Protein AF-0000000078950376 (afdb_homodimer)

Radius of gyration: 22.63 Å; Cα contacts (8 Å, |Δi|>4): 935; chains: 2; bounding box: 52×74×56 Å

Structure (mmCIF, N/CA/C/O backbone):
data_AF-0000000078950376-model_v1
#
loop_
_entity.id
_entity.type
_entity.pdbx_description
1 polymer 'PF-32-type protein'
#
loop_
_atom_site.group_PDB
_atom_site.id
_atom_site.type_symbol
_atom_site.label_atom_id
_atom_site.label_alt_id
_atom_site.label_comp_id
_atom_site.label_asym_id
_atom_site.label_entity_id
_atom_site.label_seq_id
_atom_site.pdbx_PDB_ins_code
_atom_site.Cartn_x
_atom_site.Cartn_y
_atom_site.Cartn_z
_atom_site.occupancy
_atom_site.B_iso_or_equiv
_atom_site.auth_seq_id
_atom_site.auth_comp_id
_atom_site.auth_asym_id
_atom_site.auth_atom_id
_atom_site.pdbx_PDB_model_num
ATOM 1 N N . MET A 1 1 ? -1.631 41.938 7.555 1 36.81 1 MET A N 1
ATOM 2 C CA . MET A 1 1 ? -1.511 40.844 8.516 1 36.81 1 MET A CA 1
ATOM 3 C C . MET A 1 1 ? -0.395 39.875 8.109 1 36.81 1 MET A C 1
ATOM 5 O O . MET A 1 1 ? -0.355 39.406 6.977 1 36.81 1 MET A O 1
ATOM 9 N N . ASP A 1 2 ? 0.802 39.906 8.555 1 44.75 2 ASP A N 1
ATOM 10 C CA . ASP A 1 2 ? 2.043 39.219 8.18 1 44.75 2 ASP A CA 1
ATOM 11 C C . ASP A 1 2 ? 1.799 37.75 7.887 1 44.75 2 ASP A C 1
ATOM 13 O O . ASP A 1 2 ? 1.4 37 8.773 1 44.75 2 ASP A O 1
ATOM 17 N N . LYS A 1 3 ? 1.18 37.438 6.75 1 54.16 3 LYS A N 1
ATOM 18 C CA . LYS A 1 3 ? 0.601 36.156 6.363 1 54.16 3 LYS A CA 1
ATOM 19 C C . LYS A 1 3 ? 1.58 35.031 6.621 1 54.16 3 LYS A C 1
ATOM 21 O O . LYS A 1 3 ? 2.629 34.938 5.977 1 54.16 3 LYS A O 1
ATOM 26 N N . ARG A 1 4 ? 1.652 34.469 7.926 1 65.19 4 ARG A N 1
ATOM 27 C CA . ARG A 1 4 ? 2.584 33.406 8.367 1 65.19 4 ARG A CA 1
ATOM 28 C C . ARG A 1 4 ? 2.52 32.188 7.449 1 65.19 4 ARG A C 1
ATOM 30 O O . ARG A 1 4 ? 1.436 31.797 7.023 1 65.19 4 ARG A O 1
ATOM 37 N N . LYS A 1 5 ? 3.617 31.922 6.902 1 89.62 5 LYS A N 1
ATOM 38 C CA . LYS A 1 5 ? 3.754 30.734 6.07 1 89.62 5 LYS A CA 1
ATOM 39 C C . LYS A 1 5 ? 3.854 29.469 6.926 1 89.62 5 LYS A C 1
ATOM 41 O O . LYS A 1 5 ? 4.668 29.406 7.848 1 89.62 5 LYS A O 1
ATOM 46 N N . PRO A 1 6 ? 2.932 28.562 6.773 1 97 6 PRO A N 1
ATOM 47 C CA . PRO A 1 6 ? 3.01 27.344 7.562 1 97 6 PRO A CA 1
ATOM 48 C C . PRO A 1 6 ? 4.266 26.531 7.262 1 97 6 PRO A C 1
ATOM 50 O O . PRO A 1 6 ? 4.891 26.703 6.215 1 97 6 PRO A O 1
ATOM 53 N N . LYS A 1 7 ? 4.707 25.797 8.203 1 98.12 7 LYS A N 1
ATOM 54 C CA . LYS A 1 7 ? 5.648 24.719 7.918 1 98.12 7 LYS A CA 1
ATOM 55 C C . LYS A 1 7 ? 4.93 23.484 7.383 1 98.12 7 LYS A C 1
ATOM 57 O O . LYS A 1 7 ? 4.109 22.875 8.078 1 98.12 7 LYS A O 1
ATOM 62 N N . ILE A 1 8 ? 5.207 23.156 6.148 1 98.69 8 ILE A N 1
ATOM 63 C CA . ILE A 1 8 ? 4.566 22 5.516 1 98.69 8 ILE A CA 1
ATOM 64 C C . ILE A 1 8 ? 5.488 20.781 5.602 1 98.69 8 ILE A C 1
ATOM 66 O O . ILE A 1 8 ? 6.621 20.828 5.113 1 98.69 8 ILE A O 1
ATOM 70 N N . ILE A 1 9 ? 4.988 19.703 6.223 1 98.88 9 ILE A N 1
ATOM 71 C CA . ILE A 1 9 ? 5.762 18.5 6.477 1 98.88 9 ILE A CA 1
ATOM 72 C C . ILE A 1 9 ? 5.105 17.312 5.781 1 98.88 9 ILE A C 1
ATOM 74 O O . ILE A 1 9 ? 3.918 17.047 5.98 1 98.88 9 ILE A O 1
ATOM 78 N N . THR A 1 10 ? 5.875 16.625 4.969 1 98.88 10 THR A N 1
ATOM 79 C CA . THR A 1 10 ? 5.395 15.391 4.352 1 98.88 10 THR A CA 1
ATOM 80 C C . THR A 1 10 ? 6.035 14.172 5.004 1 98.88 10 THR A C 1
ATOM 82 O O . THR A 1 10 ? 7.254 14.133 5.199 1 98.88 10 THR A O 1
ATOM 85 N N . ILE A 1 11 ? 5.203 13.242 5.438 1 98.75 11 ILE A N 1
ATOM 86 C CA . ILE A 1 11 ? 5.672 11.922 5.863 1 98.75 11 ILE A CA 1
ATOM 87 C C . ILE A 1 11 ? 5.555 10.938 4.707 1 98.75 11 ILE A C 1
ATOM 89 O O . ILE A 1 11 ? 4.449 10.625 4.254 1 98.75 11 ILE A O 1
ATOM 93 N N . ALA A 1 12 ? 6.68 10.43 4.242 1 98.06 12 ALA A N 1
ATOM 94 C CA . ALA A 1 12 ? 6.645 9.57 3.061 1 98.06 12 ALA A CA 1
ATOM 95 C C . ALA A 1 12 ? 7.609 8.398 3.209 1 98.06 12 ALA A C 1
ATOM 97 O O . ALA A 1 12 ? 8.648 8.523 3.861 1 98.06 12 ALA A O 1
ATOM 98 N N . SER A 1 13 ? 7.23 7.324 2.695 1 95.25 13 SER A N 1
ATOM 99 C CA . SER A 1 13 ? 8.039 6.117 2.553 1 95.25 13 SER A CA 1
ATOM 100 C C . SER A 1 13 ? 7.547 5.25 1.399 1 95.25 13 SER A C 1
ATOM 102 O O . SER A 1 13 ? 6.355 5.25 1.084 1 95.25 13 SER A O 1
ATOM 104 N N . ILE A 1 14 ? 8.461 4.555 0.811 1 94 14 ILE A N 1
ATOM 105 C CA . ILE A 1 14 ? 8.078 3.676 -0.289 1 94 14 ILE A CA 1
ATOM 106 C C . ILE A 1 14 ? 7.664 2.311 0.261 1 94 14 ILE A C 1
ATOM 108 O O . ILE A 1 14 ? 6.98 1.543 -0.416 1 94 14 ILE A O 1
ATOM 112 N N . LYS A 1 15 ? 8 2.09 1.406 1 92 15 LYS A N 1
ATOM 113 C CA . LYS A 1 15 ? 7.59 0.853 2.064 1 92 15 LYS A CA 1
ATOM 114 C C . LYS A 1 15 ? 6.359 1.079 2.938 1 92 15 LYS A C 1
ATOM 116 O O . LYS A 1 15 ? 6.258 2.098 3.625 1 92 15 LYS A O 1
ATOM 121 N N . GLY A 1 16 ? 5.434 0.095 2.875 1 90.56 16 GLY A N 1
ATOM 122 C CA . GLY A 1 16 ? 4.258 0.124 3.73 1 90.56 16 GLY A CA 1
ATOM 123 C C . GLY A 1 16 ? 4.523 -0.42 5.121 1 90.56 16 GLY A C 1
ATOM 124 O O . GLY A 1 16 ? 5.516 -1.118 5.344 1 90.56 16 GLY A O 1
ATOM 125 N N . GLY A 1 17 ? 3.744 -0.026 6.059 1 88.81 17 GLY A N 1
ATOM 126 C CA . GLY A 1 17 ? 3.785 -0.604 7.395 1 88.81 17 GLY A CA 1
ATOM 127 C C . GLY A 1 17 ? 4.922 -0.069 8.242 1 88.81 17 GLY A C 1
ATOM 128 O O . GLY A 1 17 ? 5.25 -0.64 9.281 1 88.81 17 GLY A O 1
ATOM 129 N N . VAL A 1 18 ? 5.496 1.056 7.832 1 92.06 18 VAL A N 1
ATOM 130 C CA . VAL A 1 18 ? 6.684 1.542 8.531 1 92.06 18 VAL A CA 1
ATOM 131 C C . VAL A 1 18 ? 6.289 2.629 9.523 1 92.06 18 VAL A C 1
ATOM 133 O O . VAL A 1 18 ? 7.148 3.205 10.195 1 92.06 18 VAL A O 1
ATOM 136 N N . GLY A 1 19 ? 5.008 3.041 9.555 1 94.19 19 GLY A N 1
ATOM 137 C CA . GLY A 1 19 ? 4.539 3.975 10.57 1 94.19 19 GLY A CA 1
ATOM 138 C C . GLY A 1 19 ? 4.301 5.371 10.023 1 94.19 19 GLY A C 1
ATOM 139 O O . GLY A 1 19 ? 4.355 6.352 10.773 1 94.19 19 GLY A O 1
ATOM 140 N N . LYS A 1 20 ? 4.117 5.488 8.75 1 96.56 20 LYS A N 1
ATOM 141 C CA . LYS A 1 20 ? 3.848 6.793 8.148 1 96.56 20 LYS A CA 1
ATOM 142 C C . LYS A 1 20 ? 2.609 7.434 8.766 1 96.56 20 LYS A C 1
ATOM 144 O O . LYS A 1 20 ? 2.678 8.547 9.297 1 96.56 20 LYS A O 1
ATOM 149 N N . SER A 1 21 ? 1.49 6.703 8.695 1 97 21 SER A N 1
ATOM 150 C CA . SER A 1 21 ? 0.222 7.242 9.172 1 97 21 SER A CA 1
ATOM 151 C C . SER A 1 21 ? 0.252 7.469 10.68 1 97 21 SER A C 1
ATOM 153 O O . SER A 1 21 ? -0.23 8.492 11.172 1 97 21 SER A O 1
ATOM 155 N N . THR A 1 22 ? 0.867 6.504 11.406 1 96.5 22 THR A N 1
ATOM 156 C CA . THR A 1 22 ? 0.984 6.641 12.852 1 96.5 22 THR A CA 1
ATOM 157 C C . THR A 1 22 ? 1.793 7.883 13.211 1 96.5 22 THR A C 1
ATOM 159 O O . THR A 1 22 ? 1.406 8.641 14.102 1 96.5 22 THR A O 1
ATOM 162 N N . THR A 1 23 ? 2.857 8.094 12.492 1 97.81 23 THR A N 1
ATOM 163 C CA . THR A 1 23 ? 3.699 9.258 12.719 1 97.81 23 THR A CA 1
ATOM 164 C C . THR A 1 23 ? 2.92 10.547 12.445 1 97.81 23 THR A C 1
ATOM 166 O O . THR A 1 23 ? 2.961 11.484 13.25 1 97.81 23 THR A O 1
ATOM 169 N N . ALA A 1 24 ? 2.182 10.555 11.375 1 98.69 24 ALA A N 1
ATOM 170 C CA . ALA A 1 24 ? 1.392 11.727 11.008 1 98.69 24 ALA A CA 1
ATOM 171 C C . ALA A 1 24 ? 0.349 12.039 12.078 1 98.69 24 ALA A C 1
ATOM 173 O O . ALA A 1 24 ? 0.167 13.203 12.461 1 98.69 24 ALA A O 1
ATOM 174 N N . LEU A 1 25 ? -0.292 11.008 12.586 1 98.44 25 LEU A N 1
ATOM 175 C CA . LEU A 1 25 ? -1.32 11.164 13.609 1 98.44 25 LEU A CA 1
ATOM 176 C C . LEU A 1 25 ? -0.719 11.695 14.906 1 98.44 25 LEU A C 1
ATOM 178 O O . LEU A 1 25 ? -1.257 12.625 15.516 1 98.44 25 LEU A O 1
ATOM 182 N N . PHE A 1 26 ? 0.387 11.164 15.297 1 98.12 26 PHE A N 1
ATOM 183 C CA . PHE A 1 26 ? 1.012 11.57 16.547 1 98.12 26 PHE A CA 1
ATOM 184 C C . PHE A 1 26 ? 1.555 12.992 16.438 1 98.12 26 PHE A C 1
ATOM 186 O O . PHE A 1 26 ? 1.364 13.805 17.344 1 98.12 26 PHE A O 1
ATOM 193 N N . PHE A 1 27 ? 2.242 13.289 15.336 1 98.69 27 PHE A N 1
ATOM 194 C CA . PHE A 1 27 ? 2.789 14.625 15.156 1 98.69 27 PHE A CA 1
ATOM 195 C C . PHE A 1 27 ? 1.683 15.672 15.188 1 98.69 27 PHE A C 1
ATOM 197 O O . PHE A 1 27 ? 1.8 16.688 15.883 1 98.69 27 PHE A O 1
ATOM 204 N N . SER A 1 28 ? 0.581 15.414 14.477 1 98.75 28 SER A N 1
ATOM 205 C CA . SER A 1 28 ? -0.52 16.375 14.438 1 98.75 28 SER A CA 1
ATOM 206 C C . SER A 1 28 ? -1.175 16.516 15.805 1 98.75 28 SER A C 1
ATOM 208 O O . SER A 1 28 ? -1.525 17.625 16.219 1 98.75 28 SER A O 1
ATOM 210 N N . ASN A 1 29 ? -1.313 15.398 16.484 1 98.19 29 ASN A N 1
ATOM 211 C CA . ASN A 1 29 ? -1.892 15.414 17.828 1 98.19 29 ASN A CA 1
ATOM 212 C C . ASN A 1 29 ? -1.027 16.203 18.797 1 98.19 29 ASN A C 1
ATOM 214 O O . ASN A 1 29 ? -1.537 17.031 19.562 1 98.19 29 ASN A O 1
ATOM 218 N N . ILE A 1 30 ? 0.248 15.984 18.766 1 98.5 30 ILE A N 1
ATOM 219 C CA . ILE A 1 30 ? 1.175 16.641 19.688 1 98.5 30 ILE A CA 1
ATOM 220 C C . ILE A 1 30 ? 1.238 18.125 19.391 1 98.5 30 ILE A C 1
ATOM 222 O O . ILE A 1 30 ? 1.159 18.953 20.297 1 98.5 30 ILE A O 1
ATOM 226 N N . LEU A 1 31 ? 1.325 18.5 18.156 1 98.62 31 LEU A N 1
ATOM 227 C CA . LEU A 1 31 ? 1.369 19.906 17.766 1 98.62 31 LEU A CA 1
ATOM 228 C C . LEU A 1 31 ? 0.096 20.625 18.188 1 98.62 31 LEU A C 1
ATOM 230 O O . LEU A 1 31 ? 0.155 21.734 18.719 1 98.62 31 LEU A O 1
ATOM 234 N N . SER A 1 32 ? -1.035 19.969 17.969 1 98.25 32 SER A N 1
ATOM 235 C CA . SER A 1 32 ? -2.311 20.562 18.344 1 98.25 32 SER A CA 1
ATOM 236 C C . SER A 1 32 ? -2.404 20.75 19.859 1 98.25 32 SER A C 1
ATOM 238 O O . SER A 1 32 ? -2.949 21.734 20.344 1 98.25 32 SER A O 1
ATOM 240 N N . SER A 1 33 ? -1.895 19.766 20.594 1 97.38 33 SER A N 1
ATOM 241 C CA . SER A 1 33 ? -1.909 19.844 22.047 1 97.38 33 SER A CA 1
ATOM 242 C C . SER A 1 33 ? -1.06 21 22.547 1 97.38 33 SER A C 1
ATOM 244 O O . SER A 1 33 ? -1.291 21.531 23.641 1 97.38 33 SER A O 1
ATOM 246 N N . LYS A 1 34 ? -0.12 21.422 21.766 1 97.5 34 LYS A N 1
ATOM 247 C CA . LYS A 1 34 ? 0.724 22.578 22.078 1 97.5 34 LYS A CA 1
ATOM 248 C C . LYS A 1 34 ? 0.107 23.875 21.547 1 97.5 34 LYS A C 1
ATOM 250 O O . LYS A 1 34 ? 0.77 24.906 21.516 1 97.5 34 LYS A O 1
ATOM 255 N N . LYS A 1 35 ? -1.099 23.859 20.953 1 98.12 35 LYS A N 1
ATOM 256 C CA . LYS A 1 35 ? -1.95 24.969 20.547 1 98.12 35 LYS A CA 1
ATOM 257 C C . LYS A 1 35 ? -1.505 25.531 19.203 1 98.12 35 LYS A C 1
ATOM 259 O O . LYS A 1 35 ? -1.843 26.672 18.859 1 98.12 35 LYS A O 1
ATOM 264 N N . TYR A 1 36 ? -0.696 24.75 18.5 1 98.19 36 TYR A N 1
ATOM 265 C CA . TYR A 1 36 ? -0.438 25.125 17.125 1 98.19 36 TYR A CA 1
ATOM 266 C C . TYR A 1 36 ? -1.625 24.766 16.234 1 98.19 36 TYR A C 1
ATOM 268 O O . TYR A 1 36 ? -2.152 23.656 16.297 1 98.19 36 TYR A O 1
ATOM 276 N N . LYS A 1 37 ? -2.076 25.734 15.469 1 98.62 37 LYS A N 1
ATOM 277 C CA . LYS A 1 37 ? -3.07 25.406 14.453 1 98.62 37 LYS A CA 1
ATOM 278 C C . LYS A 1 37 ? -2.484 24.469 13.391 1 98.62 37 LYS A C 1
ATOM 280 O O . LYS A 1 37 ? -1.58 24.859 12.648 1 98.62 37 LYS A O 1
ATOM 285 N N . THR A 1 38 ? -3.043 23.234 13.344 1 98.88 38 THR A N 1
ATOM 286 C CA . THR A 1 38 ? -2.441 22.188 12.531 1 98.88 38 THR A CA 1
ATOM 287 C C . THR A 1 38 ? -3.469 21.578 11.57 1 98.88 38 THR A C 1
ATOM 289 O O . THR A 1 38 ? -4.613 21.344 11.961 1 98.88 38 THR A O 1
ATOM 292 N N . LEU A 1 39 ? -3.066 21.406 10.32 1 98.94 39 LEU A N 1
ATOM 293 C CA . LEU A 1 39 ? -3.852 20.688 9.328 1 98.94 39 LEU A CA 1
ATOM 294 C C . LEU A 1 39 ? -3.201 19.344 8.992 1 98.94 39 LEU A C 1
ATOM 296 O O . LEU A 1 39 ? -2.018 19.297 8.641 1 98.94 39 LEU A O 1
ATOM 300 N N . LEU A 1 40 ? -3.893 18.281 9.234 1 98.94 40 LEU A N 1
ATOM 301 C CA . LEU A 1 40 ? -3.479 16.969 8.766 1 98.94 40 LEU A CA 1
ATOM 302 C C . LEU A 1 40 ? -4.227 16.578 7.492 1 98.94 40 LEU A C 1
ATOM 304 O O . LEU A 1 40 ? -5.457 16.641 7.449 1 98.94 40 LEU A O 1
ATOM 308 N N . ILE A 1 41 ? -3.49 16.234 6.445 1 98.94 41 ILE A N 1
ATOM 309 C CA . ILE A 1 41 ? -4.09 15.812 5.188 1 98.94 41 ILE A CA 1
ATOM 310 C C . ILE A 1 41 ? -3.754 14.344 4.926 1 98.94 41 ILE A C 1
ATOM 312 O O . ILE A 1 41 ? -2.58 13.969 4.879 1 98.94 41 ILE A O 1
ATOM 316 N N . ASP A 1 42 ? -4.773 13.555 4.785 1 98.81 42 ASP A N 1
ATOM 317 C CA . ASP A 1 42 ? -4.621 12.156 4.395 1 98.81 42 ASP A CA 1
ATOM 318 C C . ASP A 1 42 ? -4.562 12.016 2.877 1 98.81 42 ASP A C 1
ATOM 320 O O . ASP A 1 42 ? -5.594 12.086 2.201 1 98.81 42 ASP A O 1
ATOM 324 N N . LEU A 1 43 ? -3.33 11.773 2.35 1 98.69 43 LEU A N 1
ATOM 325 C CA . LEU A 1 43 ? -3.121 11.641 0.911 1 98.69 43 LEU A CA 1
ATOM 326 C C . LEU A 1 43 ? -2.908 10.188 0.523 1 98.69 43 LEU A C 1
ATOM 328 O O . LEU A 1 43 ? -2.365 9.891 -0.545 1 98.69 43 LEU A O 1
ATOM 332 N N . ASP A 1 44 ? -3.266 9.281 1.364 1 97.81 44 ASP A N 1
ATOM 333 C CA . ASP A 1 44 ? -3.172 7.848 1.107 1 97.81 44 ASP A CA 1
ATOM 334 C C . ASP A 1 44 ? -4.535 7.262 0.749 1 97.81 44 ASP A C 1
ATOM 336 O O . ASP A 1 44 ? -5.461 7.285 1.563 1 97.81 44 ASP A O 1
ATOM 340 N N . PRO A 1 45 ? -4.59 6.594 -0.415 1 96.88 45 PRO A N 1
ATOM 341 C CA . PRO A 1 45 ? -5.855 5.965 -0.793 1 96.88 45 PRO A CA 1
ATOM 342 C C . PRO A 1 45 ? -6.316 4.91 0.211 1 96.88 45 PRO A C 1
ATOM 344 O O . PRO A 1 45 ? -7.504 4.59 0.273 1 96.88 45 PRO A O 1
ATOM 347 N N . GLN A 1 46 ? -5.43 4.391 1.028 1 94.81 46 GLN A N 1
ATOM 348 C CA . GLN A 1 46 ? -5.801 3.406 2.041 1 94.81 46 GLN A CA 1
ATOM 349 C C . GLN A 1 46 ? -6.531 4.062 3.207 1 94.81 46 GLN A C 1
ATOM 351 O O . GLN A 1 46 ? -7.164 3.381 4.016 1 94.81 46 GLN A O 1
ATOM 356 N N . ALA A 1 47 ? -6.41 5.34 3.381 1 96.69 47 ALA A N 1
ATOM 357 C CA . ALA A 1 47 ? -7.219 6.172 4.27 1 96.69 47 ALA A CA 1
ATOM 358 C C . ALA A 1 47 ? -7.062 5.738 5.723 1 96.69 47 ALA A C 1
ATOM 360 O O . ALA A 1 47 ? -8.047 5.648 6.461 1 96.69 47 ALA A O 1
ATOM 361 N N . SER A 1 48 ? -5.855 5.43 6.133 1 94.69 48 SER A N 1
ATOM 362 C CA . SER A 1 48 ? -5.637 5.004 7.516 1 94.69 48 SER A CA 1
ATOM 363 C C . SER A 1 48 ? -5.953 6.133 8.492 1 94.69 48 SER A C 1
ATOM 365 O O . SER A 1 48 ? -6.629 5.914 9.5 1 94.69 48 SER A O 1
ATOM 367 N N . GLY A 1 49 ? -5.449 7.324 8.203 1 96.81 49 GLY A N 1
ATOM 368 C CA . GLY A 1 49 ? -5.793 8.469 9.039 1 96.81 49 GLY A CA 1
ATOM 369 C C . GLY A 1 49 ? -7.281 8.766 9.062 1 96.81 49 GLY A C 1
ATOM 370 O O . GLY A 1 49 ? -7.844 9.062 10.117 1 96.81 49 GLY A O 1
ATOM 371 N N . THR A 1 50 ? -7.902 8.688 7.898 1 97.69 50 THR A N 1
ATOM 372 C CA . THR A 1 50 ? -9.344 8.898 7.773 1 97.69 50 THR A CA 1
ATOM 373 C C . THR A 1 50 ? -10.109 7.875 8.602 1 97.69 50 THR A C 1
ATOM 375 O O . THR A 1 50 ? -11.062 8.227 9.305 1 97.69 50 THR A O 1
ATOM 378 N N . SER A 1 51 ? -9.68 6.637 8.531 1 94.31 51 SER A N 1
ATOM 379 C CA . SER A 1 51 ? -10.32 5.586 9.32 1 94.31 51 SER A CA 1
ATOM 380 C C . SER A 1 51 ? -10.203 5.875 10.812 1 94.31 51 SER A C 1
ATOM 382 O O . SER A 1 51 ? -11.125 5.594 11.578 1 94.31 51 SER A O 1
ATOM 384 N N . PHE A 1 52 ? -9.078 6.418 11.234 1 95.94 52 PHE A N 1
ATOM 385 C CA . PHE A 1 52 ? -8.859 6.738 12.641 1 95.94 52 PHE A CA 1
ATOM 386 C C . PHE A 1 52 ? -9.883 7.758 13.125 1 95.94 52 PHE A C 1
ATOM 388 O O . PHE A 1 52 ? -10.398 7.648 14.242 1 95.94 52 PHE A O 1
ATOM 395 N N . TYR A 1 53 ? -10.266 8.703 12.297 1 97.25 53 TYR A N 1
ATOM 396 C CA . TYR A 1 53 ? -11.148 9.789 12.695 1 97.25 53 TYR A CA 1
ATOM 397 C C . TYR A 1 53 ? -12.57 9.539 12.219 1 97.25 53 TYR A C 1
ATOM 399 O O . TYR A 1 53 ? -13.43 10.422 12.305 1 97.25 53 TYR A O 1
ATOM 407 N N . ILE A 1 54 ? -12.875 8.344 11.75 1 95.44 54 ILE A N 1
ATOM 408 C CA . ILE A 1 54 ? -14.109 8.078 11.023 1 95.44 54 ILE A CA 1
ATOM 409 C C . ILE A 1 54 ? -15.312 8.344 11.922 1 95.44 54 ILE A C 1
ATOM 411 O O . ILE A 1 54 ? -16.328 8.883 11.477 1 95.44 54 ILE A O 1
ATOM 415 N N . ASN A 1 55 ? -15.273 7.992 13.211 1 94 55 ASN A N 1
ATOM 416 C CA . ASN A 1 55 ? -16.391 8.195 14.117 1 94 55 ASN A CA 1
ATOM 417 C C . ASN A 1 55 ? -16.672 9.68 14.344 1 94 55 ASN A C 1
ATOM 419 O O . ASN A 1 55 ? -17.828 10.102 14.375 1 94 55 ASN A O 1
ATOM 423 N N . LEU A 1 56 ? -15.609 10.414 14.508 1 95.75 56 LEU A N 1
ATOM 424 C CA . LEU A 1 56 ? -15.75 11.852 14.695 1 95.75 56 LEU A CA 1
ATOM 425 C C . LEU A 1 56 ? -16.328 12.5 13.438 1 95.75 56 LEU A C 1
ATOM 427 O O . LEU A 1 56 ? -17.234 13.344 13.531 1 95.75 56 LEU A O 1
ATOM 431 N N . ILE A 1 57 ? -15.875 12.078 12.289 1 96.44 57 ILE A N 1
ATOM 432 C CA . ILE A 1 57 ? -16.359 12.609 11.016 1 96.44 57 ILE A CA 1
ATOM 433 C C . ILE A 1 57 ? -17.844 12.312 10.859 1 96.44 57 ILE A C 1
ATOM 435 O O . ILE A 1 57 ? -18.625 13.195 10.516 1 96.44 57 ILE A O 1
ATOM 439 N N . LYS A 1 58 ? -18.188 11.133 11.164 1 94.38 58 LYS A N 1
ATOM 440 C CA . LYS A 1 58 ? -19.578 10.727 11.07 1 94.38 58 LYS A CA 1
ATOM 441 C C . LYS A 1 58 ? -20.453 11.516 12.047 1 94.38 58 LYS A C 1
ATOM 443 O O . LYS A 1 58 ? -21.578 11.867 11.727 1 94.38 58 LYS A O 1
ATOM 448 N N . SER A 1 59 ? -19.922 11.75 13.227 1 96.19 59 SER A N 1
ATOM 449 C CA . SER A 1 59 ? -20.672 12.484 14.242 1 96.19 59 SER A CA 1
ATOM 450 C C . SER A 1 59 ? -20.969 13.906 13.789 1 96.19 59 SER A C 1
ATOM 452 O O . SER A 1 59 ? -21.891 14.547 14.305 1 96.19 59 SER A O 1
ATOM 454 N N . GLN A 1 60 ? -20.203 14.375 12.859 1 97.06 60 GLN A N 1
ATOM 455 C CA . GLN A 1 60 ? -20.406 15.711 12.312 1 97.06 60 GLN A CA 1
ATOM 456 C C . GLN A 1 60 ? -21.297 15.664 11.07 1 97.06 60 GLN A C 1
ATOM 458 O O . GLN A 1 60 ? -21.422 16.656 10.359 1 97.06 60 GLN A O 1
ATOM 463 N N . ASN A 1 61 ? -21.844 14.523 10.656 1 96.88 61 ASN A N 1
ATOM 464 C CA . ASN A 1 61 ? -22.719 14.289 9.523 1 96.88 61 ASN A CA 1
ATOM 465 C C . ASN A 1 61 ? -22.031 14.602 8.195 1 96.88 61 ASN A C 1
ATOM 467 O O . ASN A 1 61 ? -22.641 15.172 7.293 1 96.88 61 ASN A O 1
ATOM 471 N N . ILE A 1 62 ? -20.781 14.312 8.203 1 97.19 62 ILE A N 1
ATOM 472 C CA . ILE A 1 62 ? -19.984 14.508 6.988 1 97.19 62 ILE A CA 1
ATOM 473 C C . ILE A 1 62 ? -19.891 13.195 6.219 1 97.19 62 ILE A C 1
ATOM 475 O O . ILE A 1 62 ? -19.531 12.164 6.789 1 97.19 62 ILE A O 1
ATOM 479 N N . ASP A 1 63 ? -20.234 13.219 4.926 1 96.62 63 ASP A N 1
ATOM 480 C CA . ASP A 1 63 ? -20.094 12.07 4.031 1 96.62 63 ASP A CA 1
ATOM 481 C C . ASP A 1 63 ? -18.703 12.055 3.383 1 96.62 63 ASP A C 1
ATOM 483 O O . ASP A 1 63 ? -18.453 12.797 2.434 1 96.62 63 ASP A O 1
ATOM 487 N N . ILE A 1 64 ? -17.891 11.172 3.766 1 95.31 64 ILE A N 1
ATOM 488 C CA . ILE A 1 64 ? -16.5 11.164 3.326 1 95.31 64 ILE A CA 1
ATOM 489 C C . ILE A 1 64 ? -16.438 10.805 1.843 1 95.31 64 ILE A C 1
ATOM 491 O O . ILE A 1 64 ? -15.422 11.07 1.183 1 95.31 64 ILE A O 1
ATOM 495 N N . LYS A 1 65 ? -17.438 10.18 1.313 1 94.88 65 LYS A N 1
ATOM 496 C CA . LYS A 1 65 ? -17.5 9.922 -0.122 1 94.88 65 LYS A CA 1
ATOM 497 C C . LYS A 1 65 ? -17.531 11.219 -0.918 1 94.88 65 LYS A C 1
ATOM 499 O O . LYS A 1 65 ? -17.016 11.289 -2.031 1 94.88 65 LYS A O 1
ATOM 504 N N . LYS A 1 66 ? -18.094 12.227 -0.281 1 97.25 66 LYS A N 1
ATOM 505 C CA . LYS A 1 66 ? -18.281 13.508 -0.957 1 97.25 66 LYS A CA 1
ATOM 506 C C . LYS A 1 66 ? -17.234 14.531 -0.5 1 97.25 66 LYS A C 1
ATOM 508 O O . LYS A 1 66 ? -16.938 15.484 -1.221 1 97.25 66 LYS A O 1
ATOM 513 N N . VAL A 1 67 ? -16.766 14.328 0.719 1 98.38 67 VAL A N 1
ATOM 514 C CA . VAL A 1 67 ? -15.844 15.289 1.313 1 98.38 67 VAL A CA 1
ATOM 515 C C . VAL A 1 67 ? -14.484 14.633 1.536 1 98.38 67 VAL A C 1
ATOM 517 O O . VAL A 1 67 ? -14.234 14.062 2.602 1 98.38 67 VAL A O 1
ATOM 520 N N . ASN A 1 68 ? -13.617 14.703 0.553 1 98.56 68 ASN A N 1
ATOM 521 C CA . ASN A 1 68 ? -12.281 14.117 0.619 1 98.56 68 ASN A CA 1
ATOM 522 C C . ASN A 1 68 ? -11.32 14.797 -0.354 1 98.56 68 ASN A C 1
ATOM 524 O O . ASN A 1 68 ? -11.742 15.57 -1.213 1 98.56 68 ASN A O 1
ATOM 528 N N . ILE A 1 69 ? -10.117 14.531 -0.26 1 98.81 69 ILE A N 1
ATOM 529 C CA . ILE A 1 69 ? -9.062 15.219 -0.986 1 98.81 69 ILE A CA 1
ATOM 530 C C . ILE A 1 69 ? -9.156 14.891 -2.475 1 98.81 69 ILE A C 1
ATOM 532 O O . ILE A 1 69 ? -8.789 15.703 -3.322 1 98.81 69 ILE A O 1
ATOM 536 N N . TYR A 1 70 ? -9.688 13.664 -2.855 1 98.56 70 TYR A N 1
ATOM 537 C CA . TYR A 1 70 ? -9.844 13.297 -4.258 1 98.56 70 TYR A CA 1
ATOM 538 C C . TYR A 1 70 ? -10.781 14.258 -4.977 1 98.56 70 TYR A C 1
ATOM 540 O O . TYR A 1 70 ? -10.492 14.711 -6.086 1 98.56 70 TYR A O 1
ATOM 548 N N . ARG A 1 71 ? -11.82 14.617 -4.336 1 98.62 71 ARG A N 1
ATOM 549 C CA . ARG A 1 71 ? -12.797 15.539 -4.91 1 98.62 71 ARG A CA 1
ATOM 550 C C . ARG A 1 71 ? -12.195 16.922 -5.082 1 98.62 71 ARG A C 1
ATOM 552 O O . ARG A 1 71 ? -12.516 17.625 -6.043 1 98.62 71 ARG A O 1
ATOM 559 N N . VAL A 1 72 ? -11.352 17.297 -4.141 1 98.69 72 VAL A N 1
ATOM 560 C CA . VAL A 1 72 ? -10.656 18.578 -4.242 1 98.69 72 VAL A CA 1
ATOM 561 C C . VAL A 1 72 ? -9.727 18.562 -5.449 1 98.69 72 VAL A C 1
ATOM 563 O O . VAL A 1 72 ? -9.766 19.469 -6.285 1 98.69 72 VAL A O 1
ATOM 566 N N . LEU A 1 73 ? -8.961 17.484 -5.602 1 98.44 73 LEU A N 1
ATOM 567 C CA . LEU A 1 73 ? -7.973 17.391 -6.672 1 98.44 73 LEU A CA 1
ATOM 568 C C . LEU A 1 73 ? -8.656 17.281 -8.031 1 98.44 73 LEU A C 1
ATOM 570 O O . LEU A 1 73 ? -8.086 17.672 -9.047 1 98.44 73 LEU A O 1
ATOM 574 N N . LYS A 1 74 ? -9.883 16.812 -8.039 1 97.62 74 LYS A N 1
ATOM 575 C CA . LYS A 1 74 ? -10.664 16.688 -9.266 1 97.62 74 LYS A CA 1
ATOM 576 C C . LYS A 1 74 ? -11.398 17.984 -9.578 1 97.62 74 LYS A C 1
ATOM 578 O O . LYS A 1 74 ? -12.102 18.078 -10.586 1 97.62 74 LYS A O 1
ATOM 583 N N . LYS A 1 75 ? -11.297 18.953 -8.703 1 97.31 75 LYS A N 1
ATOM 584 C CA . LYS A 1 75 ? -11.938 20.266 -8.844 1 97.31 75 LYS A CA 1
ATOM 585 C C . LYS A 1 75 ? -13.453 20.141 -8.703 1 97.31 75 LYS A C 1
ATOM 587 O O . LYS A 1 75 ? -14.195 20.875 -9.359 1 97.31 75 LYS A O 1
ATOM 592 N N . GLU A 1 76 ? -13.867 19.203 -7.859 1 97.94 76 GLU A N 1
ATOM 593 C CA . GLU A 1 76 ? -15.289 18.984 -7.629 1 97.94 76 GLU A CA 1
ATOM 594 C C . GLU A 1 76 ? -15.711 19.453 -6.238 1 97.94 76 GLU A C 1
ATOM 596 O O . GLU A 1 76 ? -16.891 19.453 -5.902 1 97.94 76 GLU A O 1
ATOM 601 N N . LEU A 1 77 ? -14.758 19.844 -5.461 1 98.44 77 LEU A N 1
ATOM 602 C CA . LEU A 1 77 ? -14.961 20.328 -4.098 1 98.44 77 LEU A CA 1
ATOM 603 C C . LEU A 1 77 ? -13.93 21.391 -3.732 1 98.44 77 LEU A C 1
ATOM 605 O O . LEU A 1 77 ? -12.734 21.188 -3.936 1 98.44 77 LEU A O 1
ATOM 609 N N . ASP A 1 78 ? -14.406 22.5 -3.279 1 98.38 78 ASP A N 1
ATOM 610 C CA . ASP A 1 78 ? -13.477 23.5 -2.771 1 98.38 78 ASP A CA 1
ATOM 611 C C . ASP A 1 78 ? -12.734 22.984 -1.538 1 98.38 78 ASP A C 1
ATOM 613 O O . ASP A 1 78 ? -13.344 22.391 -0.646 1 98.38 78 ASP A O 1
ATOM 617 N N . ILE A 1 79 ? -11.469 23.297 -1.466 1 98.69 79 ILE A N 1
ATOM 618 C CA . ILE A 1 79 ? -10.648 22.766 -0.385 1 98.69 79 ILE A CA 1
ATOM 619 C C . ILE A 1 79 ? -11.172 23.266 0.958 1 98.69 79 ILE A C 1
ATOM 621 O O . ILE A 1 79 ? -11.117 22.547 1.962 1 98.69 79 ILE A O 1
ATOM 625 N N . GLU A 1 80 ? -11.719 24.422 1.014 1 98.44 80 GLU A N 1
ATOM 626 C CA . GLU A 1 80 ? -12.273 24.984 2.24 1 98.44 80 GLU A CA 1
ATOM 627 C C . GLU A 1 80 ? -13.414 24.125 2.777 1 98.44 80 GLU A C 1
ATOM 629 O O . GLU A 1 80 ? -13.578 23.984 3.99 1 98.44 80 GLU A O 1
ATOM 634 N N . ASN A 1 81 ? -14.141 23.562 1.824 1 98.38 81 ASN A N 1
ATOM 635 C CA . ASN A 1 81 ? -15.297 22.766 2.186 1 98.38 81 ASN A CA 1
ATOM 636 C C . ASN A 1 81 ? -14.906 21.312 2.49 1 98.38 81 ASN A C 1
ATOM 638 O O . ASN A 1 81 ? -15.758 20.5 2.871 1 98.38 81 ASN A O 1
ATOM 642 N N . SER A 1 82 ? -13.633 21 2.381 1 98.69 82 SER A N 1
ATOM 643 C CA . SER A 1 82 ? -13.164 19.656 2.635 1 98.69 82 SER A CA 1
ATOM 644 C C . SER A 1 82 ? -12.547 19.531 4.023 1 98.69 82 SER A C 1
ATOM 646 O O . SER A 1 82 ? -12.164 18.438 4.445 1 98.69 82 SER A O 1
ATOM 648 N N . VAL A 1 83 ? -12.492 20.641 4.766 1 98.69 83 VAL A N 1
ATOM 649 C CA . VAL A 1 83 ? -11.828 20.656 6.066 1 98.69 83 VAL A CA 1
ATOM 650 C C . VAL A 1 83 ? -12.781 20.172 7.148 1 98.69 83 VAL A C 1
ATOM 652 O O . VAL A 1 83 ? -13.906 20.656 7.266 1 98.69 83 VAL A O 1
ATOM 655 N N . VAL A 1 84 ? -12.359 19.156 7.848 1 98.5 84 VAL A N 1
ATOM 656 C CA . VAL A 1 84 ? -13.086 18.625 8.992 1 98.5 84 VAL A CA 1
ATOM 657 C C . VAL A 1 84 ? -12.414 19.062 10.289 1 98.5 84 VAL A C 1
ATOM 659 O O . VAL A 1 84 ? -11.195 18.938 10.445 1 98.5 84 VAL A O 1
ATOM 662 N N . LYS A 1 85 ? -13.18 19.547 11.219 1 98.19 85 LYS A N 1
ATOM 663 C CA . LYS A 1 85 ? -12.633 19.953 12.508 1 98.19 85 LYS A CA 1
ATOM 664 C C . LYS A 1 85 ? -12.484 18.766 13.445 1 98.19 85 LYS A C 1
ATOM 666 O O . LYS A 1 85 ? -13.469 18.094 13.773 1 98.19 85 LYS A O 1
ATOM 671 N N . ILE A 1 86 ? -11.266 18.438 13.883 1 98.06 86 ILE A N 1
ATOM 672 C CA . ILE A 1 86 ? -11.016 17.344 14.812 1 98.06 86 ILE A CA 1
ATOM 673 C C . ILE A 1 86 ? -11.062 17.875 16.25 1 98.06 86 ILE A C 1
ATOM 675 O O . ILE A 1 86 ? -11.727 17.281 17.109 1 98.06 86 ILE A O 1
ATOM 679 N N . ASN A 1 87 ? -10.398 18.938 16.531 1 97.12 87 ASN A N 1
ATOM 680 C CA . ASN A 1 87 ? -10.453 19.688 17.781 1 97.12 87 ASN A CA 1
ATOM 681 C C . ASN A 1 87 ? -10.117 21.156 17.562 1 97.12 87 ASN A C 1
ATOM 683 O O . ASN A 1 87 ? -10.078 21.641 16.438 1 97.12 87 ASN A O 1
ATOM 687 N N . GLU A 1 88 ? -9.922 21.953 18.578 1 97.81 88 GLU A N 1
ATOM 688 C CA . GLU A 1 88 ? -9.75 23.391 18.5 1 97.81 88 GLU A CA 1
ATOM 689 C C . GLU A 1 88 ? -8.547 23.766 17.641 1 97.81 88 GLU A C 1
ATOM 691 O O . GLU A 1 88 ? -8.57 24.781 16.953 1 97.81 88 GLU A O 1
ATOM 696 N N . ASN A 1 89 ? -7.555 22.891 17.641 1 98.56 89 ASN A N 1
ATOM 697 C CA . ASN A 1 89 ? -6.305 23.266 17 1 98.56 89 ASN A CA 1
ATOM 698 C C . ASN A 1 89 ? -5.922 22.266 15.906 1 98.56 89 ASN A C 1
ATOM 700 O O . ASN A 1 89 ? -4.805 22.312 15.383 1 98.56 89 ASN A O 1
ATOM 704 N N . LEU A 1 90 ? -6.867 21.312 15.539 1 98.81 90 LEU A N 1
ATOM 705 C CA . LEU A 1 90 ? -6.543 20.312 14.539 1 98.81 90 LEU A CA 1
ATOM 706 C C . LEU A 1 90 ? -7.664 20.172 13.516 1 98.81 90 LEU A C 1
ATOM 708 O O . LEU A 1 90 ? -8.797 19.828 13.867 1 98.81 90 LEU A O 1
ATOM 712 N N . ASP A 1 91 ? -7.32 20.547 12.32 1 98.88 91 ASP A N 1
ATOM 713 C CA . ASP A 1 91 ? -8.188 20.312 11.172 1 98.88 91 ASP A CA 1
ATOM 714 C C . ASP A 1 91 ? -7.699 19.125 10.352 1 98.88 91 ASP A C 1
ATOM 716 O O . ASP A 1 91 ? -6.535 18.719 10.453 1 98.88 91 ASP A O 1
ATOM 720 N N . PHE A 1 92 ? -8.656 18.562 9.602 1 98.88 92 PHE A N 1
ATOM 721 C CA . PHE A 1 92 ? -8.352 17.328 8.898 1 98.88 92 PHE A CA 1
ATOM 722 C C . PHE A 1 92 ? -9 17.312 7.52 1 98.88 92 PHE A C 1
ATOM 724 O O . PHE A 1 92 ? -10.141 17.766 7.355 1 98.88 92 PHE A O 1
ATOM 731 N N . ILE A 1 93 ? -8.234 16.922 6.516 1 98.94 93 ILE A N 1
ATOM 732 C CA . ILE A 1 93 ? -8.789 16.609 5.203 1 98.94 93 ILE A CA 1
ATOM 733 C C . ILE A 1 93 ? -8.703 15.109 4.949 1 98.94 93 ILE A C 1
ATOM 735 O O . ILE A 1 93 ? -7.609 14.539 4.945 1 98.94 93 ILE A O 1
ATOM 739 N N . ALA A 1 94 ? -9.805 14.523 4.68 1 98.81 94 ALA A N 1
ATOM 740 C CA . ALA A 1 94 ? -9.945 13.07 4.617 1 98.81 94 ALA A CA 1
ATOM 741 C C . ALA A 1 94 ? -9.547 12.539 3.242 1 98.81 94 ALA A C 1
ATOM 743 O O . ALA A 1 94 ? -9.57 13.281 2.256 1 98.81 94 ALA A O 1
ATOM 744 N N . SER A 1 95 ? -9.109 11.32 3.254 1 98.38 95 SER A N 1
ATOM 745 C CA . SER A 1 95 ? -8.922 10.539 2.033 1 98.38 95 SER A CA 1
ATOM 746 C C . SER A 1 95 ? -10.133 9.672 1.74 1 98.38 95 SER A C 1
ATOM 748 O O . SER A 1 95 ? -11.141 9.742 2.445 1 98.38 95 SER A O 1
ATOM 750 N N . HIS A 1 96 ? -10.109 8.984 0.683 1 97 96 HIS A N 1
ATOM 751 C CA . HIS A 1 96 ? -11.086 7.992 0.248 1 97 96 HIS A CA 1
ATOM 752 C C . HIS A 1 96 ? -10.461 7.004 -0.735 1 97 96 HIS A C 1
ATOM 754 O O . HIS A 1 96 ? -9.484 7.328 -1.41 1 97 96 HIS A O 1
ATOM 760 N N . LEU A 1 97 ? -11.031 5.855 -0.812 1 95.38 97 LEU A N 1
ATOM 761 C CA . LEU A 1 97 ? -10.484 4.812 -1.676 1 95.38 97 LEU A CA 1
ATOM 762 C C . LEU A 1 97 ? -10.461 5.27 -3.131 1 95.38 97 LEU A C 1
ATOM 764 O O . LEU A 1 97 ? -9.602 4.848 -3.904 1 95.38 97 LEU A O 1
ATOM 768 N N . THR A 1 98 ? -11.312 6.145 -3.527 1 95.88 98 THR A N 1
ATOM 769 C CA . THR A 1 98 ? -11.391 6.633 -4.902 1 95.88 98 THR A CA 1
ATOM 770 C C . THR A 1 98 ? -10.125 7.398 -5.273 1 95.88 98 THR A C 1
ATOM 772 O O . THR A 1 98 ? -9.836 7.598 -6.457 1 95.88 98 THR A O 1
ATOM 775 N N . LEU A 1 99 ? -9.391 7.816 -4.238 1 97.56 99 LEU A N 1
ATOM 776 C CA . LEU A 1 99 ? -8.125 8.5 -4.48 1 97.56 99 LEU A CA 1
ATOM 777 C C . LEU A 1 99 ? -7.156 7.598 -5.246 1 97.56 99 LEU A C 1
ATOM 779 O O . LEU A 1 99 ? -6.223 8.086 -5.891 1 97.56 99 LEU A O 1
ATOM 783 N N . SER A 1 100 ? -7.363 6.293 -5.223 1 94.94 100 SER A N 1
ATOM 784 C CA . SER A 1 100 ? -6.523 5.316 -5.914 1 94.94 100 SER A CA 1
ATOM 785 C C . SER A 1 100 ? -6.566 5.52 -7.422 1 94.94 100 SER A C 1
ATOM 787 O O . SER A 1 100 ? -5.68 5.055 -8.141 1 94.94 100 SER A O 1
ATOM 789 N N . GLN A 1 101 ? -7.527 6.211 -7.926 1 94.62 101 GLN A N 1
ATOM 790 C CA . GLN A 1 101 ? -7.703 6.441 -9.359 1 94.62 101 GLN A CA 1
ATOM 791 C C . GLN A 1 101 ? -6.844 7.609 -9.836 1 94.62 101 GLN A C 1
ATOM 793 O O . GLN A 1 101 ? -6.59 7.754 -11.031 1 94.62 101 GLN A O 1
ATOM 798 N N . PHE A 1 102 ? -6.359 8.406 -8.961 1 95.94 102 PHE A N 1
ATOM 799 C CA . PHE A 1 102 ? -5.789 9.711 -9.273 1 95.94 102 PHE A CA 1
ATOM 800 C C . PHE A 1 102 ? -4.57 9.57 -10.172 1 95.94 102 PHE A C 1
ATOM 802 O O . PHE A 1 102 ? -4.461 10.25 -11.195 1 95.94 102 PHE A O 1
ATOM 809 N N . ASN A 1 103 ? -3.723 8.586 -9.828 1 92.81 103 ASN A N 1
ATOM 810 C CA . ASN A 1 103 ? -2.465 8.445 -10.555 1 92.81 103 ASN A CA 1
ATOM 811 C C . ASN A 1 103 ? -2.699 8.062 -12.016 1 92.81 103 ASN A C 1
ATOM 813 O O . ASN A 1 103 ? -1.907 8.422 -12.891 1 92.81 103 ASN A O 1
ATOM 817 N N . GLU A 1 104 ? -3.793 7.438 -12.289 1 90.44 104 GLU A N 1
ATOM 818 C CA . GLU A 1 104 ? -4.059 6.91 -13.625 1 90.44 104 GLU A CA 1
ATOM 819 C C . GLU A 1 104 ? -4.809 7.926 -14.484 1 90.44 104 GLU A C 1
ATOM 821 O O . GLU A 1 104 ? -4.949 7.742 -15.695 1 90.44 104 GLU A O 1
ATOM 826 N N . GLU A 1 105 ? -5.27 8.898 -13.883 1 93.25 105 GLU A N 1
ATOM 827 C CA . GLU A 1 105 ? -6.098 9.867 -14.586 1 93.25 105 GLU A CA 1
ATOM 828 C C . GLU A 1 105 ? -5.238 10.93 -15.281 1 93.25 105 GLU A C 1
ATOM 830 O O . GLU A 1 105 ? -4.16 11.273 -14.789 1 93.25 105 GLU A O 1
ATOM 835 N N . SER A 1 106 ? -5.738 11.328 -16.422 1 92.5 106 SER A N 1
ATOM 836 C CA . SER A 1 106 ? -5.098 12.422 -17.141 1 92.5 106 SER A CA 1
ATOM 837 C C . SER A 1 106 ? -5.695 13.766 -16.75 1 92.5 106 SER A C 1
ATOM 839 O O . SER A 1 106 ? -6.77 14.141 -17.234 1 92.5 106 SER A O 1
ATOM 841 N N . ILE A 1 107 ? -5.012 14.492 -15.953 1 93.75 107 ILE A N 1
ATOM 842 C CA . ILE A 1 107 ? -5.461 15.781 -15.43 1 93.75 107 ILE A CA 1
ATOM 843 C C . ILE A 1 107 ? -4.398 16.844 -15.695 1 93.75 107 ILE A C 1
ATOM 845 O O . ILE A 1 107 ? -3.211 16.609 -15.453 1 93.75 107 ILE A O 1
ATOM 849 N N . SER A 1 108 ? -4.855 18.016 -16.172 1 94.44 108 SER A N 1
ATOM 850 C CA . SER A 1 108 ? -3.932 19.125 -16.391 1 94.44 108 SER A CA 1
ATOM 851 C C . SER A 1 108 ? -3.289 19.562 -15.078 1 94.44 108 SER A C 1
ATOM 853 O O . SER A 1 108 ? -3.971 19.703 -14.062 1 94.44 108 SER A O 1
ATOM 855 N N . LEU A 1 109 ? -1.974 19.828 -15.078 1 95.19 109 LEU A N 1
ATOM 856 C CA . LEU A 1 109 ? -1.205 20.281 -13.922 1 95.19 109 LEU A CA 1
ATOM 857 C C . LEU A 1 109 ? -1.351 19.297 -12.766 1 95.19 109 LEU A C 1
ATOM 859 O O . LEU A 1 109 ? -1.324 19.688 -11.602 1 95.19 109 LEU A O 1
ATOM 863 N N . LYS A 1 110 ? -1.539 18.047 -13.055 1 96.06 110 LYS A N 1
ATOM 864 C CA . LYS A 1 110 ? -1.881 16.969 -12.125 1 96.06 110 LYS A CA 1
ATOM 865 C C . LYS A 1 110 ? -1.002 17.016 -10.883 1 96.06 110 LYS A C 1
ATOM 867 O O . LYS A 1 110 ? -1.49 16.844 -9.758 1 96.06 110 LYS A O 1
ATOM 872 N N . GLU A 1 111 ? 0.263 17.297 -11.016 1 96.88 111 GLU A N 1
ATOM 873 C CA . GLU A 1 111 ? 1.203 17.172 -9.906 1 96.88 111 GLU A CA 1
ATOM 874 C C . GLU A 1 111 ? 1.328 18.484 -9.141 1 96.88 111 GLU A C 1
ATOM 876 O O . GLU A 1 111 ? 2.012 18.547 -8.117 1 96.88 111 GLU A O 1
ATOM 881 N N . SER A 1 112 ? 0.564 19.578 -9.594 1 97.25 112 SER A N 1
ATOM 882 C CA . SER A 1 112 ? 0.65 20.891 -8.945 1 97.25 112 SER A CA 1
ATOM 883 C C . SER A 1 112 ? -0.666 21.25 -8.273 1 97.25 112 SER A C 1
ATOM 885 O O . SER A 1 112 ? -0.776 22.312 -7.656 1 97.25 112 SER A O 1
ATOM 887 N N . LEU A 1 113 ? -1.601 20.375 -8.375 1 98.44 113 LEU A N 1
ATOM 888 C CA . LEU A 1 113 ? -2.955 20.703 -7.938 1 98.44 113 LEU A CA 1
ATOM 889 C C . LEU A 1 113 ? -2.996 20.969 -6.438 1 98.44 113 LEU A C 1
ATOM 891 O O . LEU A 1 113 ? -3.643 21.906 -5.988 1 98.44 113 LEU A O 1
ATOM 895 N N . LEU A 1 114 ? -2.287 20.141 -5.637 1 98.69 114 LEU A N 1
ATOM 896 C CA . LEU A 1 114 ? -2.301 20.328 -4.188 1 98.69 114 LEU A CA 1
ATOM 897 C C . LEU A 1 114 ? -1.71 21.672 -3.809 1 98.69 114 LEU A C 1
ATOM 899 O O . LEU A 1 114 ? -2.238 22.375 -2.934 1 98.69 114 LEU A O 1
ATOM 903 N N . LYS A 1 115 ? -0.604 22.062 -4.449 1 98.31 115 LYS A N 1
ATOM 904 C CA . LYS A 1 115 ? 0.016 23.359 -4.219 1 98.31 115 LYS A CA 1
ATOM 905 C C . LYS A 1 115 ? -0.971 24.5 -4.484 1 98.31 115 LYS A C 1
ATOM 907 O O . LYS A 1 115 ? -1.11 25.406 -3.666 1 98.31 115 LYS A O 1
ATOM 912 N N . ILE A 1 116 ? -1.674 24.391 -5.566 1 98.25 116 ILE A N 1
ATOM 913 C CA . ILE A 1 116 ? -2.631 25.406 -5.98 1 98.25 116 ILE A CA 1
ATOM 914 C C . ILE A 1 116 ? -3.766 25.5 -4.965 1 98.25 116 ILE A C 1
ATOM 916 O O . ILE A 1 116 ? -4.055 26.578 -4.438 1 98.25 116 ILE A O 1
ATOM 920 N N . PHE A 1 117 ? -4.336 24.375 -4.598 1 98.38 117 PHE A N 1
ATOM 921 C CA . PHE A 1 117 ? -5.52 24.391 -3.75 1 98.38 117 PHE A CA 1
ATOM 922 C C . PHE A 1 117 ? -5.148 24.734 -2.311 1 98.38 117 PHE A C 1
ATOM 924 O O . PHE A 1 117 ? -5.914 25.391 -1.604 1 98.38 117 PHE A O 1
ATOM 931 N N . LEU A 1 118 ? -3.98 24.312 -1.824 1 98.31 118 LEU A N 1
ATOM 932 C CA . LEU A 1 118 ? -3.535 24.578 -0.463 1 98.31 118 LEU A CA 1
ATOM 933 C C . LEU A 1 118 ? -3.312 26.078 -0.255 1 98.31 118 LEU A C 1
ATOM 935 O O . LEU A 1 118 ? -3.443 26.578 0.863 1 98.31 118 LEU A O 1
ATOM 939 N N . SER A 1 119 ? -2.977 26.766 -1.291 1 97.75 119 SER A N 1
ATOM 940 C CA . SER A 1 119 ? -2.703 28.203 -1.198 1 97.75 119 SER A CA 1
ATOM 941 C C . SER A 1 119 ? -3.928 28.969 -0.702 1 97.75 119 SER A C 1
ATOM 943 O O . SER A 1 119 ? -3.801 30.062 -0.166 1 97.75 119 SER A O 1
ATOM 945 N N . TYR A 1 120 ? -5.059 28.375 -0.813 1 97.75 120 TYR A N 1
ATOM 946 C CA . TYR A 1 120 ? -6.293 29.031 -0.42 1 97.75 120 TYR A CA 1
ATOM 947 C C . TYR A 1 120 ? -6.492 28.969 1.089 1 97.75 120 TYR A C 1
ATOM 949 O O . TYR A 1 120 ? -7.242 29.766 1.659 1 97.75 120 TYR A O 1
ATOM 957 N N . ILE A 1 121 ? -5.75 28.016 1.752 1 98 121 ILE A N 1
ATOM 958 C CA . ILE A 1 121 ? -6.098 27.844 3.158 1 98 121 ILE A CA 1
ATOM 959 C C . ILE A 1 121 ? -4.828 27.781 4 1 98 121 ILE A C 1
ATOM 961 O O . ILE A 1 121 ? -4.891 27.797 5.234 1 98 121 ILE A O 1
ATOM 965 N N . GLN A 1 122 ? -3.686 27.703 3.373 1 97.69 122 GLN A N 1
ATOM 966 C CA . GLN A 1 122 ? -2.451 27.406 4.09 1 97.69 122 GLN A CA 1
ATOM 967 C C . GLN A 1 122 ? -2.168 28.469 5.156 1 97.69 122 GLN A C 1
ATOM 969 O O . GLN A 1 122 ? -1.583 28.156 6.195 1 97.69 122 GLN A O 1
ATOM 974 N N . HIS A 1 123 ? -2.613 29.672 5.023 1 96.88 123 HIS A N 1
ATOM 975 C CA . HIS A 1 123 ? -2.334 30.797 5.926 1 96.88 123 HIS A CA 1
ATOM 976 C C . HIS A 1 123 ? -3.057 30.609 7.258 1 96.88 123 HIS A C 1
ATOM 978 O O . HIS A 1 123 ? -2.754 31.312 8.227 1 96.88 123 HIS A O 1
ATOM 984 N N . ARG A 1 124 ? -3.969 29.672 7.328 1 97.56 124 ARG A N 1
ATOM 985 C CA . ARG A 1 124 ? -4.758 29.422 8.531 1 97.56 124 ARG A CA 1
ATOM 986 C C . ARG A 1 124 ? -3.975 28.578 9.539 1 97.56 124 ARG A C 1
ATOM 988 O O . ARG A 1 124 ? -4.398 28.422 10.688 1 97.56 124 ARG A O 1
ATOM 995 N N . TYR A 1 125 ? -2.787 28.109 9.133 1 98.44 125 TYR A N 1
ATOM 996 C CA . TYR A 1 125 ? -2.154 27.078 9.938 1 98.44 125 TYR A CA 1
ATOM 997 C C . TYR A 1 125 ? -0.706 27.438 10.25 1 98.44 125 TYR A C 1
ATOM 999 O O . TYR A 1 125 ? -0.055 28.141 9.477 1 98.44 125 TYR A O 1
ATOM 1007 N N . ASN A 1 126 ? -0.276 26.906 11.43 1 98.25 126 ASN A N 1
ATOM 1008 C CA . ASN A 1 126 ? 1.149 26.922 11.742 1 98.25 126 ASN A CA 1
ATOM 1009 C C . ASN A 1 126 ? 1.873 25.75 11.094 1 98.25 126 ASN A C 1
ATOM 1011 O O . ASN A 1 126 ? 3.01 25.875 10.641 1 98.25 126 ASN A O 1
ATOM 1015 N N . PHE A 1 127 ? 1.16 24.594 11.062 1 98.75 127 PHE A N 1
ATOM 1016 C CA . PHE A 1 127 ? 1.72 23.375 10.516 1 98.75 127 PHE A CA 1
ATOM 1017 C C . PHE A 1 127 ? 0.717 22.672 9.594 1 98.75 127 PHE A C 1
ATOM 1019 O O . PHE A 1 127 ? -0.482 22.656 9.883 1 98.75 127 PHE A O 1
ATOM 1026 N N . ILE A 1 128 ? 1.206 22.125 8.508 1 98.88 128 ILE A N 1
ATOM 1027 C CA . ILE A 1 128 ? 0.464 21.219 7.645 1 98.88 128 ILE A CA 1
ATOM 1028 C C . ILE A 1 128 ? 1.224 19.891 7.508 1 98.88 128 ILE A C 1
ATOM 1030 O O . ILE A 1 128 ? 2.391 19.891 7.109 1 98.88 128 ILE A O 1
ATOM 1034 N N . ILE A 1 129 ? 0.616 18.844 7.93 1 98.94 129 ILE A N 1
ATOM 1035 C CA . ILE A 1 129 ? 1.209 17.516 7.844 1 98.94 129 ILE A CA 1
ATOM 1036 C C . ILE A 1 129 ? 0.502 16.703 6.762 1 98.94 129 ILE A C 1
ATOM 1038 O O . ILE A 1 129 ? -0.729 16.625 6.73 1 98.94 129 ILE A O 1
ATOM 1042 N N . MET A 1 130 ? 1.273 16.125 5.887 1 98.88 130 MET A N 1
ATOM 1043 C CA . MET A 1 130 ? 0.72 15.32 4.797 1 98.88 130 MET A CA 1
ATOM 1044 C C . MET A 1 130 ? 1.142 13.859 4.926 1 98.88 130 MET A C 1
ATOM 1046 O O . MET A 1 130 ? 2.334 13.555 4.93 1 98.88 130 MET A O 1
ATOM 1050 N N . ASP A 1 131 ? 0.182 12.984 5.082 1 98.69 131 ASP A N 1
ATOM 1051 C CA . ASP A 1 131 ? 0.379 11.539 5.113 1 98.69 131 ASP A CA 1
ATOM 1052 C C . ASP A 1 131 ? 0.233 10.938 3.717 1 98.69 131 ASP A C 1
ATOM 1054 O O . ASP A 1 131 ? -0.812 11.078 3.078 1 98.69 131 ASP A O 1
ATOM 1058 N N . THR A 1 132 ? 1.233 10.211 3.264 1 98.31 132 THR A N 1
ATOM 1059 C CA . THR A 1 132 ? 1.239 9.773 1.871 1 98.31 132 THR A CA 1
ATOM 1060 C C . THR A 1 132 ? 1.226 8.25 1.78 1 98.31 132 THR A C 1
ATOM 1062 O O . THR A 1 132 ? 1.456 7.559 2.777 1 98.31 132 THR A O 1
ATOM 1065 N N . ALA A 1 133 ? 0.907 7.707 0.628 1 95.94 133 ALA A N 1
ATOM 1066 C CA . ALA A 1 133 ? 0.901 6.273 0.342 1 95.94 133 ALA A CA 1
ATOM 1067 C C . ALA A 1 133 ? 2.311 5.766 0.053 1 95.94 133 ALA A C 1
ATOM 1069 O O . ALA A 1 133 ? 3.191 6.543 -0.325 1 95.94 133 ALA A O 1
ATOM 1070 N N . PRO A 1 134 ? 2.518 4.484 0.211 1 94.25 134 PRO A N 1
ATOM 1071 C CA . PRO A 1 134 ? 3.82 3.902 -0.116 1 94.25 134 PRO A CA 1
ATOM 1072 C C . PRO A 1 134 ? 3.988 3.629 -1.608 1 94.25 134 PRO A C 1
ATOM 1074 O O . PRO A 1 134 ? 4.332 2.512 -2 1 94.25 134 PRO A O 1
ATOM 1077 N N . THR A 1 135 ? 3.742 4.551 -2.416 1 91.69 135 THR A N 1
ATOM 1078 C CA . THR A 1 135 ? 3.828 4.43 -3.867 1 91.69 135 THR A CA 1
ATOM 1079 C C . THR A 1 135 ? 4.488 5.664 -4.477 1 91.69 135 THR A C 1
ATOM 1081 O O . THR A 1 135 ? 4.484 6.738 -3.871 1 91.69 135 THR A O 1
ATOM 1084 N N . LEU A 1 136 ? 5.012 5.285 -5.598 1 90.44 136 LEU A N 1
ATOM 1085 C CA . LEU A 1 136 ? 5.52 6.383 -6.414 1 90.44 136 LEU A CA 1
ATOM 1086 C C . LEU A 1 136 ? 4.457 6.871 -7.395 1 90.44 136 LEU A C 1
ATOM 1088 O O . LEU A 1 136 ? 3.539 6.125 -7.742 1 90.44 136 LEU A O 1
ATOM 1092 N N . GLY A 1 137 ? 4.348 8.156 -7.676 1 91.88 137 GLY A N 1
ATOM 1093 C CA . GLY A 1 137 ? 3.391 8.656 -8.648 1 91.88 137 GLY A CA 1
ATOM 1094 C C . GLY A 1 137 ? 3.033 10.117 -8.438 1 91.88 137 GLY A C 1
ATOM 1095 O O . GLY A 1 137 ? 3.654 10.805 -7.625 1 91.88 137 GLY A O 1
ATOM 1096 N N . SER A 1 138 ? 2.043 10.43 -9.164 1 95 138 SER A N 1
ATOM 1097 C CA . SER A 1 138 ? 1.673 11.844 -9.188 1 95 138 SER A CA 1
ATOM 1098 C C . SER A 1 138 ? 1.137 12.297 -7.836 1 95 138 SER A C 1
ATOM 1100 O O . SER A 1 138 ? 1.328 13.445 -7.441 1 95 138 SER A O 1
ATOM 1102 N N . LEU A 1 139 ? 0.51 11.391 -7.164 1 96 139 LEU A N 1
ATOM 1103 C CA . LEU A 1 139 ? -0.049 11.766 -5.871 1 96 139 LEU A CA 1
ATOM 1104 C C . LEU A 1 139 ? 1.057 12.133 -4.887 1 96 139 LEU A C 1
ATOM 1106 O O . LEU A 1 139 ? 0.986 13.172 -4.223 1 96 139 LEU A O 1
ATOM 1110 N N . LEU A 1 140 ? 2.064 11.297 -4.793 1 97 140 LEU A N 1
ATOM 1111 C CA . LEU A 1 140 ? 3.217 11.617 -3.955 1 97 140 LEU A CA 1
ATOM 1112 C C . LEU A 1 140 ? 3.895 12.898 -4.422 1 97 140 LEU A C 1
ATOM 1114 O O . LEU A 1 140 ? 4.273 13.734 -3.602 1 97 140 LEU A O 1
ATOM 1118 N N . ASN A 1 141 ? 3.98 13.094 -5.719 1 97.44 141 ASN A N 1
ATOM 1119 C CA . ASN A 1 141 ? 4.602 14.289 -6.277 1 97.44 141 ASN A CA 1
ATOM 1120 C C . ASN A 1 141 ? 3.895 15.555 -5.816 1 97.44 141 ASN A C 1
ATOM 1122 O O . ASN A 1 141 ? 4.539 16.578 -5.57 1 97.44 141 ASN A O 1
ATOM 1126 N N . ASN A 1 142 ? 2.598 15.469 -5.73 1 98.44 142 ASN A N 1
ATOM 1127 C CA . ASN A 1 142 ? 1.842 16.625 -5.258 1 98.44 142 ASN A CA 1
ATOM 1128 C C . ASN A 1 142 ? 2.33 17.094 -3.889 1 98.44 142 ASN A C 1
ATOM 1130 O O . ASN A 1 142 ? 2.475 18.297 -3.654 1 98.44 142 ASN A O 1
ATOM 1134 N N . SER A 1 143 ? 2.605 16.141 -2.984 1 98.56 143 SER A N 1
ATOM 1135 C CA . SER A 1 143 ? 3.08 16.484 -1.646 1 98.56 143 SER A CA 1
ATOM 1136 C C . SER A 1 143 ? 4.523 16.969 -1.678 1 98.56 143 SER A C 1
ATOM 1138 O O . SER A 1 143 ? 4.863 17.969 -1.031 1 98.56 143 SER A O 1
ATOM 1140 N N . LEU A 1 144 ? 5.348 16.312 -2.461 1 98.31 144 LEU A N 1
ATOM 1141 C CA . LEU A 1 144 ? 6.777 16.609 -2.486 1 98.31 144 LEU A CA 1
ATOM 1142 C C . LEU A 1 144 ? 7.039 17.969 -3.098 1 98.31 144 LEU A C 1
ATOM 1144 O O . LEU A 1 144 ? 8.016 18.641 -2.75 1 98.31 144 LEU A O 1
ATOM 1148 N N . ILE A 1 145 ? 6.18 18.422 -3.945 1 98 145 ILE A N 1
ATOM 1149 C CA . ILE A 1 145 ? 6.336 19.688 -4.645 1 98 145 ILE A CA 1
ATOM 1150 C C . ILE A 1 145 ? 6.07 20.844 -3.682 1 98 145 ILE A C 1
ATOM 1152 O O . ILE A 1 145 ? 6.754 21.875 -3.729 1 98 145 ILE A O 1
ATOM 1156 N N . VAL A 1 146 ? 5.184 20.688 -2.742 1 97.94 146 VAL A N 1
ATOM 1157 C CA . VAL A 1 146 ? 4.738 21.828 -1.932 1 97.94 146 VAL A CA 1
ATOM 1158 C C . VAL A 1 146 ? 5.379 21.75 -0.548 1 97.94 146 VAL A C 1
ATOM 1160 O O . VAL A 1 146 ? 5.441 22.75 0.169 1 97.94 146 VAL A O 1
ATOM 1163 N N . THR A 1 147 ? 5.996 20.688 -0.177 1 98.44 147 THR A N 1
ATOM 1164 C CA . THR A 1 147 ? 6.441 20.453 1.192 1 98.44 147 THR A CA 1
ATOM 1165 C C . THR A 1 147 ? 7.707 21.266 1.491 1 98.44 147 THR A C 1
ATOM 1167 O O . THR A 1 147 ? 8.531 21.484 0.602 1 98.44 147 THR A O 1
ATOM 1170 N N . ASP A 1 148 ? 7.805 21.656 2.732 1 98.06 148 ASP A N 1
ATOM 1171 C CA . ASP A 1 148 ? 9.016 22.312 3.205 1 98.06 148 ASP A CA 1
ATOM 1172 C C . ASP A 1 148 ? 10.008 21.312 3.771 1 98.06 148 ASP A C 1
ATOM 1174 O O . ASP A 1 148 ? 11.227 21.516 3.699 1 98.06 148 ASP A O 1
ATOM 1178 N N . TYR A 1 149 ? 9.492 20.234 4.359 1 98.44 149 TYR A N 1
ATOM 1179 C CA . TYR A 1 149 ? 10.297 19.219 5.023 1 98.44 149 TYR A CA 1
ATOM 1180 C C . TYR A 1 149 ? 9.766 17.828 4.727 1 98.44 149 TYR A C 1
ATOM 1182 O O . TYR A 1 149 ? 8.555 17.609 4.672 1 98.44 149 TYR A O 1
ATOM 1190 N N . LEU A 1 150 ? 10.703 16.984 4.531 1 98.5 150 LEU A N 1
ATOM 1191 C CA . LEU A 1 150 ? 10.359 15.578 4.312 1 98.5 150 LEU A CA 1
ATOM 1192 C C . LEU A 1 150 ? 10.844 14.711 5.473 1 98.5 150 LEU A C 1
ATOM 1194 O O . LEU A 1 150 ? 12 14.828 5.898 1 98.5 150 LEU A O 1
ATOM 1198 N N . ILE A 1 151 ? 9.945 13.945 6.078 1 98.38 151 ILE A N 1
ATOM 1199 C CA . ILE A 1 151 ? 10.289 12.977 7.113 1 98.38 151 ILE A CA 1
ATOM 1200 C C . ILE A 1 151 ? 10.016 11.562 6.613 1 98.38 151 ILE A C 1
ATOM 1202 O O . ILE A 1 151 ? 8.898 11.25 6.203 1 98.38 151 ILE A O 1
ATOM 1206 N N . ILE A 1 152 ? 11.023 10.719 6.711 1 96.94 152 ILE A N 1
ATOM 1207 C CA . ILE A 1 152 ? 10.938 9.367 6.168 1 96.94 152 ILE A CA 1
ATOM 1208 C C . ILE A 1 152 ? 11.078 8.352 7.293 1 96.94 152 ILE A C 1
ATOM 1210 O O . ILE A 1 152 ? 12.188 8.125 7.797 1 96.94 152 ILE A O 1
ATOM 1214 N N . PRO A 1 153 ? 9.961 7.75 7.707 1 95.81 153 PRO A N 1
ATOM 1215 C CA . PRO A 1 153 ? 10.109 6.551 8.539 1 95.81 153 PRO A CA 1
ATOM 1216 C C . PRO A 1 153 ? 10.805 5.406 7.801 1 95.81 153 PRO A C 1
ATOM 1218 O O . PRO A 1 153 ? 10.391 5.035 6.699 1 95.81 153 PRO A O 1
ATOM 1221 N N . LEU A 1 154 ? 11.75 4.816 8.43 1 91.31 154 LEU A N 1
ATOM 1222 C CA . LEU A 1 154 ? 12.562 3.791 7.773 1 91.31 154 LEU A CA 1
ATOM 1223 C C . LEU A 1 154 ? 12.086 2.395 8.164 1 91.31 154 LEU A C 1
ATOM 1225 O O . LEU A 1 154 ? 11.734 2.15 9.32 1 91.31 154 LEU A O 1
ATOM 1229 N N . PRO A 1 155 ? 12.031 1.523 7.117 1 85.75 155 PRO A N 1
ATOM 1230 C CA . PRO A 1 155 ? 11.797 0.124 7.484 1 85.75 155 PRO A CA 1
ATOM 1231 C C . PRO A 1 155 ? 12.977 -0.487 8.242 1 85.75 155 PRO A C 1
ATOM 1233 O O . PRO A 1 155 ? 14.109 -0.015 8.117 1 85.75 155 PRO A O 1
ATOM 1236 N N . THR A 1 156 ? 12.695 -1.44 9.047 1 79.12 156 THR A N 1
ATOM 1237 C CA . THR A 1 156 ? 13.742 -2.105 9.812 1 79.12 156 THR A CA 1
ATOM 1238 C C . THR A 1 156 ? 14.164 -3.406 9.141 1 79.12 156 THR A C 1
ATOM 1240 O O . THR A 1 156 ? 14.891 -4.207 9.734 1 79.12 156 THR A O 1
ATOM 1243 N N . ASP A 1 157 ? 13.672 -3.58 7.957 1 77.31 157 ASP A N 1
ATOM 1244 C CA . ASP A 1 157 ? 14.031 -4.785 7.215 1 77.31 157 ASP A CA 1
ATOM 1245 C C . ASP A 1 157 ? 15.07 -4.48 6.137 1 77.31 157 ASP A C 1
ATOM 1247 O O . ASP A 1 157 ? 15.758 -3.463 6.207 1 77.31 157 ASP A O 1
ATOM 1251 N N . GLN A 1 158 ? 15.289 -5.398 5.234 1 76.75 158 GLN A N 1
ATOM 1252 C CA . GLN A 1 158 ? 16.375 -5.367 4.262 1 76.75 158 GLN A CA 1
ATOM 1253 C C . GLN A 1 158 ? 16.141 -4.277 3.217 1 76.75 158 GLN A C 1
ATOM 1255 O O . GLN A 1 158 ? 17.016 -4.027 2.375 1 76.75 158 GLN A O 1
ATOM 1260 N N . TRP A 1 159 ? 14.977 -3.551 3.33 1 85.69 159 TRP A N 1
ATOM 1261 C CA . TRP A 1 159 ? 14.586 -2.662 2.242 1 85.69 159 TRP A CA 1
ATOM 1262 C C . TRP A 1 159 ? 14.914 -1.212 2.578 1 85.69 159 TRP A C 1
ATOM 1264 O O . TRP A 1 159 ? 14.633 -0.305 1.791 1 85.69 159 TRP A O 1
ATOM 1274 N N . ALA A 1 160 ? 15.539 -0.89 3.697 1 85.06 160 ALA A N 1
ATOM 1275 C CA . ALA A 1 160 ? 15.719 0.468 4.203 1 85.06 160 ALA A CA 1
ATOM 1276 C C . ALA A 1 160 ? 16.484 1.333 3.203 1 85.06 160 ALA A C 1
ATOM 1278 O O . ALA A 1 160 ? 16.016 2.416 2.834 1 85.06 160 ALA A O 1
ATOM 1279 N N . ILE A 1 161 ? 17.562 0.82 2.725 1 86.5 161 ILE A N 1
ATOM 1280 C CA . ILE A 1 161 ? 18.422 1.594 1.835 1 86.5 161 ILE A CA 1
ATOM 1281 C C . ILE A 1 161 ? 17.734 1.809 0.497 1 86.5 161 ILE A C 1
ATOM 1283 O O . ILE A 1 161 ? 17.688 2.932 -0.014 1 86.5 161 ILE A O 1
ATOM 1287 N N . GLU A 1 162 ? 17.156 0.756 -0.078 1 90.12 162 GLU A N 1
ATOM 1288 C CA . GLU A 1 162 ? 16.484 0.841 -1.366 1 90.12 162 GLU A CA 1
ATOM 1289 C C . GLU A 1 162 ? 15.305 1.812 -1.306 1 90.12 162 GLU A C 1
ATOM 1291 O O . GLU A 1 162 ? 15.047 2.547 -2.262 1 90.12 162 GLU A O 1
ATOM 1296 N N . SER A 1 163 ? 14.625 1.771 -0.21 1 92.31 163 SER A N 1
ATOM 1297 C CA . SER A 1 163 ? 13.477 2.654 -0.033 1 92.31 163 SER A CA 1
ATOM 1298 C C . SER A 1 163 ? 13.891 4.121 -0.076 1 92.31 163 SER A C 1
ATOM 1300 O O . SER A 1 163 ? 13.25 4.938 -0.735 1 92.31 163 SER A O 1
ATOM 1302 N N . VAL A 1 164 ? 14.984 4.469 0.606 1 91.75 164 VAL A N 1
ATOM 1303 C CA . VAL A 1 164 ? 15.484 5.84 0.647 1 91.75 164 VAL A CA 1
ATOM 1304 C C . VAL A 1 164 ? 15.984 6.246 -0.736 1 91.75 164 VAL A C 1
ATOM 1306 O O . VAL A 1 164 ? 15.734 7.367 -1.187 1 91.75 164 VAL A O 1
ATOM 1309 N N . ASP A 1 165 ? 16.609 5.32 -1.43 1 93.62 165 ASP A N 1
ATOM 1310 C CA . ASP A 1 165 ? 17.141 5.605 -2.762 1 93.62 165 ASP A CA 1
ATOM 1311 C C . ASP A 1 165 ? 16.016 5.961 -3.732 1 93.62 165 ASP A C 1
ATOM 1313 O O . ASP A 1 165 ? 16.156 6.875 -4.547 1 93.62 165 ASP A O 1
ATOM 1317 N N . LEU A 1 166 ? 14.969 5.285 -3.635 1 95.44 166 LEU A N 1
ATOM 1318 C CA . LEU A 1 166 ? 13.844 5.512 -4.539 1 95.44 166 LEU A CA 1
ATOM 1319 C C . LEU A 1 166 ? 13.242 6.895 -4.32 1 95.44 166 LEU A C 1
ATOM 1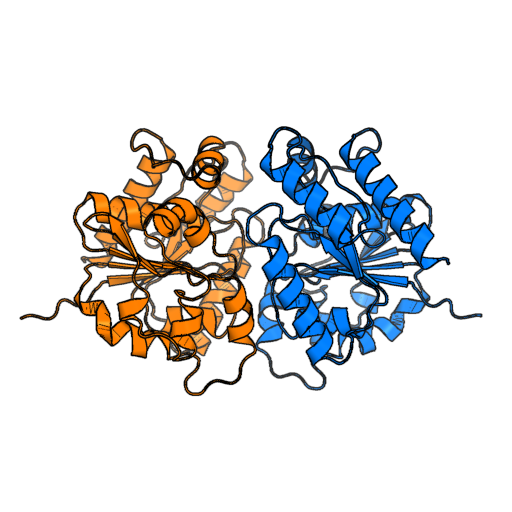321 O O . LEU A 1 166 ? 12.938 7.602 -5.281 1 95.44 166 LEU A O 1
ATOM 1325 N N . ILE A 1 167 ? 13.125 7.293 -3.053 1 95.75 167 ILE A N 1
ATOM 1326 C CA . ILE A 1 167 ? 12.57 8.609 -2.756 1 95.75 167 ILE A CA 1
ATOM 1327 C C . ILE A 1 167 ? 13.555 9.695 -3.18 1 95.75 167 ILE A C 1
ATOM 1329 O O . ILE A 1 167 ? 13.164 10.703 -3.773 1 95.75 167 ILE A O 1
ATOM 1333 N N . THR A 1 168 ? 14.812 9.492 -2.902 1 95.25 168 THR A N 1
ATOM 1334 C CA . THR A 1 168 ? 15.852 10.461 -3.262 1 95.25 168 THR A CA 1
ATOM 1335 C C . THR A 1 168 ? 15.914 10.641 -4.777 1 95.25 168 THR A C 1
ATOM 1337 O O . THR A 1 168 ? 16.047 11.766 -5.266 1 95.25 168 THR A O 1
ATOM 1340 N N . ASN A 1 169 ? 15.828 9.547 -5.473 1 96.38 169 ASN A N 1
ATOM 1341 C CA . ASN A 1 169 ? 15.812 9.625 -6.93 1 96.38 169 ASN A CA 1
ATOM 1342 C C . ASN A 1 169 ? 14.594 10.398 -7.438 1 96.38 169 ASN A C 1
ATOM 1344 O O . ASN A 1 169 ? 14.695 11.172 -8.391 1 96.38 169 ASN A O 1
ATOM 1348 N N . ARG A 1 170 ? 13.484 10.18 -6.816 1 95.69 170 ARG A N 1
ATOM 1349 C CA . ARG A 1 170 ? 12.281 10.906 -7.207 1 95.69 170 ARG A CA 1
ATOM 1350 C C . ARG A 1 170 ? 12.445 12.406 -6.969 1 95.69 170 ARG A C 1
ATOM 1352 O O . ARG A 1 170 ? 12.047 13.219 -7.805 1 95.69 170 ARG A O 1
ATOM 1359 N N . LEU A 1 171 ? 13.023 12.781 -5.809 1 97.56 171 LEU A N 1
ATOM 1360 C CA . LEU A 1 171 ? 13.281 14.18 -5.504 1 97.56 171 LEU A CA 1
ATOM 1361 C C . LEU A 1 171 ? 14.156 14.82 -6.578 1 97.56 171 LEU A C 1
ATOM 1363 O O . LEU A 1 171 ? 13.914 15.953 -6.992 1 97.56 171 LEU A O 1
ATOM 1367 N N . ARG A 1 172 ? 15.109 14.062 -7.035 1 97.19 172 ARG A N 1
ATOM 1368 C CA . ARG A 1 172 ? 15.977 14.547 -8.102 1 97.19 172 ARG A CA 1
ATOM 1369 C C . ARG A 1 172 ? 15.188 14.766 -9.391 1 97.19 172 ARG A C 1
ATOM 1371 O O . ARG A 1 172 ? 15.352 15.789 -10.062 1 97.19 172 ARG A O 1
ATOM 1378 N N . ASP A 1 173 ? 14.312 13.875 -9.703 1 95.5 173 ASP A N 1
ATOM 1379 C CA . ASP A 1 173 ? 13.531 13.922 -10.93 1 95.5 173 ASP A CA 1
ATOM 1380 C C . ASP A 1 173 ? 12.617 15.148 -10.953 1 95.5 173 ASP A C 1
ATOM 1382 O O . ASP A 1 173 ? 12.312 15.68 -12.023 1 95.5 173 ASP A O 1
ATOM 1386 N N . ILE A 1 174 ? 12.227 15.586 -9.789 1 95.31 174 ILE A N 1
ATOM 1387 C CA . ILE A 1 174 ? 11.281 16.688 -9.766 1 95.31 174 ILE A CA 1
ATOM 1388 C C . ILE A 1 174 ? 11.992 17.969 -9.312 1 95.31 174 ILE A C 1
ATOM 1390 O O . ILE A 1 174 ? 11.352 18.906 -8.82 1 95.31 174 ILE A O 1
ATOM 1394 N N . PHE A 1 175 ? 13.305 17.984 -9.297 1 96.44 175 PHE A N 1
ATOM 1395 C CA . PHE A 1 175 ? 14.172 19.125 -9.039 1 96.44 175 PHE A CA 1
ATOM 1396 C C . PHE A 1 175 ? 14.008 19.625 -7.609 1 96.44 175 PHE A C 1
ATOM 1398 O O . PHE A 1 175 ? 13.961 20.828 -7.363 1 96.44 175 PHE A O 1
ATOM 1405 N N . ARG A 1 176 ? 13.938 18.641 -6.645 1 97.19 176 ARG A N 1
ATOM 1406 C CA . ARG A 1 176 ? 13.82 18.953 -5.227 1 97.19 176 ARG A CA 1
ATOM 1407 C C . ARG A 1 176 ? 14.883 18.219 -4.414 1 97.19 176 ARG A C 1
ATOM 1409 O O . ARG A 1 176 ? 14.617 17.781 -3.291 1 97.19 176 ARG A O 1
ATOM 1416 N N . SER A 1 177 ? 15.992 18.078 -4.961 1 95.69 177 SER A N 1
ATOM 1417 C CA . SER A 1 177 ? 17.062 17.312 -4.328 1 95.69 177 SER A CA 1
ATOM 1418 C C . SER A 1 177 ? 17.516 17.969 -3.031 1 95.69 177 SER A C 1
ATOM 1420 O O . SER A 1 177 ? 18.078 17.312 -2.154 1 95.69 177 SER A O 1
ATOM 1422 N N . GLU A 1 178 ? 17.203 19.25 -2.859 1 96.75 178 GLU A N 1
ATOM 1423 C CA . GLU A 1 178 ? 17.688 19.984 -1.688 1 96.75 178 GLU A CA 1
ATOM 1424 C C . GLU A 1 178 ? 16.625 20.016 -0.588 1 96.75 178 GLU A C 1
ATOM 1426 O O . GLU A 1 178 ? 16.812 20.656 0.447 1 96.75 178 GLU A O 1
ATOM 1431 N N . LEU A 1 179 ? 15.562 19.375 -0.817 1 97.62 179 LEU A N 1
ATOM 1432 C CA . LEU A 1 179 ? 14.508 19.344 0.194 1 97.62 179 LEU A CA 1
ATOM 1433 C C . LEU A 1 179 ? 15.047 18.797 1.517 1 97.62 179 LEU A C 1
ATOM 1435 O O . LEU A 1 179 ? 15.594 17.703 1.568 1 97.62 179 LEU A O 1
ATOM 1439 N N . PRO A 1 180 ? 14.992 19.594 2.609 1 97.19 180 PRO A N 1
ATOM 1440 C CA . PRO A 1 180 ? 15.422 19.062 3.906 1 97.19 180 PRO A CA 1
ATOM 1441 C C . PRO A 1 180 ? 14.688 17.781 4.281 1 97.19 180 PRO A C 1
ATOM 1443 O O . PRO A 1 180 ? 13.461 17.766 4.355 1 97.19 180 PRO A O 1
ATOM 1446 N N . THR A 1 181 ? 15.484 16.734 4.473 1 96.62 181 THR A N 1
ATOM 1447 C CA . THR A 1 181 ? 14.93 15.406 4.715 1 96.62 181 THR A CA 1
ATOM 1448 C C . THR A 1 181 ? 15.445 14.836 6.035 1 96.62 181 THR A C 1
ATOM 1450 O O . THR A 1 181 ? 16.641 14.945 6.34 1 96.62 181 THR A O 1
ATOM 1453 N N . PHE A 1 182 ? 14.5 14.312 6.812 1 96.81 182 PHE A N 1
ATOM 1454 C CA . PHE A 1 182 ? 14.812 13.711 8.102 1 96.81 182 PHE A CA 1
ATOM 1455 C C . PHE A 1 182 ? 14.32 12.273 8.164 1 96.81 182 PHE A C 1
ATOM 1457 O O . PHE A 1 182 ? 13.461 11.867 7.375 1 96.81 182 PHE A O 1
ATOM 1464 N N . TYR A 1 183 ? 14.883 11.5 9.117 1 95.06 183 TYR A N 1
ATOM 1465 C CA . TYR A 1 183 ? 14.586 10.078 9.203 1 95.06 183 TYR A CA 1
ATOM 1466 C C . TYR A 1 183 ? 14.195 9.68 10.617 1 95.06 183 TYR A C 1
ATOM 1468 O O . TYR A 1 183 ? 14.648 10.305 11.586 1 95.06 183 TYR A O 1
ATOM 1476 N N . LEU A 1 184 ? 13.344 8.719 10.727 1 94.44 184 LEU A N 1
ATOM 1477 C CA . LEU A 1 184 ? 13.039 8.094 12.008 1 94.44 184 LEU A CA 1
ATOM 1478 C C . LEU A 1 184 ? 12.781 6.598 11.836 1 94.44 184 LEU A C 1
ATOM 1480 O O . LEU A 1 184 ? 12.617 6.121 10.711 1 94.44 184 LEU A O 1
ATOM 1484 N N . VAL A 1 185 ? 12.875 5.836 12.883 1 90.31 185 VAL A N 1
ATOM 1485 C CA . VAL A 1 185 ? 12.555 4.414 12.883 1 90.31 185 VAL A CA 1
ATOM 1486 C C . VAL A 1 185 ? 11.406 4.145 13.852 1 90.31 185 VAL A C 1
ATOM 1488 O O . VAL A 1 185 ? 11.414 4.629 14.984 1 90.31 185 VAL A O 1
ATOM 1491 N N . THR A 1 186 ? 10.469 3.455 13.156 1 86.06 186 THR A N 1
ATOM 1492 C CA . THR A 1 186 ? 9.336 3.094 14 1 86.06 186 THR A CA 1
ATOM 1493 C C . THR A 1 186 ? 9.312 1.591 14.266 1 86.06 186 THR A C 1
ATOM 1495 O O . THR A 1 186 ? 9.969 0.823 13.555 1 86.06 186 THR A O 1
ATOM 1498 N N . ASN A 1 187 ? 8.797 1.14 15.227 1 77.19 187 ASN A N 1
ATOM 1499 C CA . ASN A 1 187 ? 8.539 -0.27 15.5 1 77.19 187 ASN A CA 1
ATOM 1500 C C . ASN A 1 187 ? 9.82 -1.012 15.867 1 77.19 187 ASN A C 1
ATOM 1502 O O . ASN A 1 187 ? 10.039 -2.137 15.414 1 77.19 187 ASN A O 1
ATOM 1506 N N . LEU A 1 188 ? 10.719 -0.347 16.484 1 69.56 188 LEU A N 1
ATOM 1507 C CA . LEU A 1 188 ? 11.961 -0.998 16.891 1 69.56 188 LEU A CA 1
ATOM 1508 C C . LEU A 1 188 ? 11.703 -2.037 17.969 1 69.56 188 LEU A C 1
ATOM 1510 O O . LEU A 1 188 ? 11.023 -1.755 18.953 1 69.56 188 LEU A O 1
ATOM 1514 N N . ILE A 1 189 ? 12.117 -3.273 17.5 1 62.5 189 ILE A N 1
ATOM 1515 C CA . ILE A 1 189 ? 12.047 -4.316 18.531 1 62.5 189 ILE A CA 1
ATOM 1516 C C . ILE A 1 189 ? 13.375 -4.391 19.281 1 62.5 189 ILE A C 1
ATOM 1518 O O . ILE A 1 189 ? 14.406 -4.758 18.703 1 62.5 189 ILE A O 1
ATOM 1522 N N . GLU A 1 190 ? 13.523 -3.672 20.281 1 55.03 190 GLU A N 1
ATOM 1523 C CA . GLU A 1 190 ? 14.742 -3.521 21.078 1 55.03 190 GLU A CA 1
ATOM 1524 C C . GLU A 1 190 ? 15.516 -4.836 21.156 1 55.03 190 GLU A C 1
ATOM 1526 O O . GLU A 1 190 ? 16.75 -4.844 21.125 1 55.03 190 GLU A O 1
ATOM 1531 N N . ARG A 1 191 ? 14.906 -5.941 21.109 1 52.81 191 ARG A N 1
ATOM 1532 C CA . ARG A 1 191 ? 15.656 -7.129 21.5 1 52.81 191 ARG A CA 1
ATOM 1533 C C . ARG A 1 191 ? 16.234 -7.832 20.281 1 52.81 191 ARG A C 1
ATOM 1535 O O . ARG A 1 191 ? 17 -8.797 20.406 1 52.81 191 ARG A O 1
ATOM 1542 N N . GLN A 1 192 ? 15.961 -7.242 19.141 1 59.91 192 GLN A N 1
ATOM 1543 C CA . GLN A 1 192 ? 16.5 -7.977 18 1 59.91 192 GLN A CA 1
ATOM 1544 C C . GLN A 1 192 ? 17.797 -7.344 17.5 1 59.91 192 GLN A C 1
ATOM 1546 O O . GLN A 1 192 ? 17.859 -6.129 17.312 1 59.91 192 GLN A O 1
ATOM 1551 N N . THR A 1 193 ? 18.844 -8.062 17.594 1 59.53 193 THR A N 1
ATOM 1552 C CA . THR A 1 193 ? 20.188 -7.656 17.203 1 59.53 193 THR A CA 1
ATOM 1553 C C . THR A 1 193 ? 20.156 -6.914 15.867 1 59.53 193 THR A C 1
ATOM 1555 O O . THR A 1 193 ? 20.859 -5.918 15.688 1 59.53 193 THR A O 1
ATOM 1558 N N . ILE A 1 194 ? 19.297 -7.293 14.992 1 61.03 194 ILE A N 1
ATOM 1559 C CA . ILE A 1 194 ? 19.234 -6.73 13.648 1 61.03 194 ILE A CA 1
ATOM 1560 C C . ILE A 1 194 ? 18.734 -5.289 13.711 1 61.03 194 ILE A C 1
ATOM 1562 O O . ILE A 1 194 ? 19.219 -4.418 12.992 1 61.03 194 ILE A O 1
ATOM 1566 N N . ASP A 1 195 ? 17.875 -5.102 14.617 1 66.06 195 ASP A N 1
ATOM 1567 C CA . ASP A 1 195 ? 17.328 -3.756 14.773 1 66.06 195 ASP A CA 1
ATOM 1568 C C . ASP A 1 195 ? 18.375 -2.797 15.328 1 66.06 195 ASP A C 1
ATOM 1570 O O . ASP A 1 195 ? 18.453 -1.637 14.914 1 66.06 195 ASP A O 1
ATOM 1574 N N . LYS A 1 196 ? 19.172 -3.34 16.141 1 69.44 196 LYS A N 1
ATOM 1575 C CA . LYS A 1 196 ? 20.234 -2.516 16.719 1 69.44 196 LYS A CA 1
ATOM 1576 C C . LYS A 1 196 ? 21.281 -2.127 15.68 1 69.44 196 LYS A C 1
ATOM 1578 O O . LYS A 1 196 ? 21.703 -0.976 15.633 1 69.44 196 LYS A O 1
ATOM 1583 N N . GLU A 1 197 ? 21.594 -3.094 14.914 1 73.25 197 GLU A N 1
ATOM 1584 C CA . GLU A 1 197 ? 22.578 -2.836 13.867 1 73.25 197 GLU A CA 1
ATOM 1585 C C . GLU A 1 197 ? 22.062 -1.821 12.859 1 73.25 197 GLU A C 1
ATOM 1587 O O . GLU A 1 197 ? 22.797 -0.942 12.414 1 73.25 197 GLU A O 1
ATOM 1592 N N . LEU A 1 198 ? 20.828 -1.999 12.531 1 71.94 198 LEU A N 1
ATOM 1593 C CA . LEU A 1 198 ? 20.203 -1.06 11.602 1 71.94 198 LEU A CA 1
ATOM 1594 C C . LEU A 1 198 ? 20.172 0.346 12.188 1 71.94 198 LEU A C 1
ATOM 1596 O O . LEU A 1 198 ? 20.484 1.319 11.5 1 71.94 198 LEU A O 1
ATOM 1600 N N . LYS A 1 199 ? 19.797 0.335 13.445 1 74.5 199 LYS A N 1
ATOM 1601 C CA . LYS A 1 199 ? 19.75 1.637 14.102 1 74.5 199 LYS A CA 1
ATOM 1602 C C . LYS A 1 199 ? 21.125 2.303 14.109 1 74.5 199 LYS A C 1
ATOM 1604 O O . LYS A 1 199 ? 21.234 3.492 13.812 1 74.5 199 LYS A O 1
ATOM 1609 N N . GLU A 1 200 ? 22.062 1.554 14.406 1 76.75 200 GLU A N 1
ATOM 1610 C CA . GLU A 1 200 ? 23.422 2.072 14.43 1 76.75 200 GLU A CA 1
ATOM 1611 C C . GLU A 1 200 ? 23.859 2.541 13.047 1 76.75 200 GLU A C 1
ATOM 1613 O O . GLU A 1 200 ? 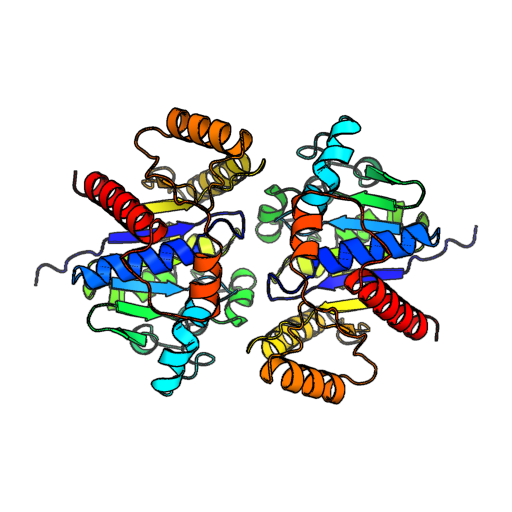24.5 3.592 12.914 1 76.75 200 GLU A O 1
ATOM 1618 N N . PHE A 1 201 ? 23.484 1.802 12.148 1 76.19 201 PHE A N 1
ATOM 1619 C CA . PHE A 1 201 ? 23.812 2.158 10.766 1 76.19 201 PHE A CA 1
ATOM 1620 C C . PHE A 1 201 ? 23.141 3.475 10.383 1 76.19 201 PHE A C 1
ATOM 1622 O O . PHE A 1 201 ? 23.781 4.355 9.805 1 76.19 201 PHE A O 1
ATOM 1629 N N . ILE A 1 202 ? 21.906 3.592 10.766 1 78 202 ILE A N 1
ATOM 1630 C CA . ILE A 1 202 ? 21.125 4.77 10.406 1 78 202 ILE A CA 1
ATOM 1631 C C . ILE A 1 202 ? 21.672 5.996 11.133 1 78 202 ILE A C 1
ATOM 1633 O O . ILE A 1 202 ? 21.812 7.066 10.539 1 78 202 ILE A O 1
ATOM 1637 N N . GLU A 1 203 ? 21.938 5.758 12.359 1 79.12 203 GLU A N 1
ATOM 1638 C CA . GLU A 1 203 ? 22.484 6.844 13.164 1 79.12 203 GLU A CA 1
ATOM 1639 C C . GLU A 1 203 ? 23.812 7.336 12.602 1 79.12 203 GLU A C 1
ATOM 1641 O O . GLU A 1 203 ? 24.078 8.539 12.578 1 79.12 203 GLU A O 1
ATOM 1646 N N . ASN A 1 204 ? 24.562 6.398 12.148 1 83 204 ASN A N 1
ATOM 1647 C CA . ASN A 1 204 ? 25.875 6.746 11.602 1 83 204 ASN A CA 1
ATOM 1648 C C . ASN A 1 204 ? 25.75 7.371 10.219 1 83 204 ASN A C 1
ATOM 1650 O O . ASN A 1 204 ? 26.469 8.32 9.898 1 83 204 ASN A O 1
ATOM 1654 N N . GLU A 1 205 ? 24.828 6.828 9.508 1 80.19 205 GLU A N 1
ATOM 1655 C CA . GLU A 1 205 ? 24.703 7.246 8.109 1 80.19 205 GLU A CA 1
ATOM 1656 C C . GLU A 1 205 ? 24.016 8.602 8 1 80.19 205 GLU A C 1
ATOM 1658 O O . GLU A 1 205 ? 24.391 9.422 7.164 1 80.19 205 GLU A O 1
ATOM 1663 N N . TYR A 1 206 ? 23.031 8.852 8.906 1 82.06 206 TYR A N 1
ATOM 1664 C CA . TYR A 1 206 ? 22.203 10.016 8.672 1 82.06 206 TYR A CA 1
ATOM 1665 C C . TYR A 1 206 ? 22.422 11.078 9.742 1 82.06 206 TYR A C 1
ATOM 1667 O O . TYR A 1 206 ? 22.031 12.234 9.562 1 82.06 206 TYR A O 1
ATOM 1675 N N . LYS A 1 207 ? 23.094 10.734 10.828 1 81.94 207 LYS A N 1
ATOM 1676 C CA . LYS A 1 207 ? 23.594 11.648 11.844 1 81.94 207 LYS A CA 1
ATOM 1677 C C . LYS A 1 207 ? 22.516 12.648 12.266 1 81.94 207 LYS A C 1
ATOM 1679 O O . LYS A 1 207 ? 21.469 12.258 12.773 1 81.94 207 LYS A O 1
ATOM 1684 N N . GLU A 1 208 ? 22.734 13.906 11.805 1 85.44 208 GLU A N 1
ATOM 1685 C CA . GLU A 1 208 ? 21.859 14.992 12.25 1 85.44 208 GLU A CA 1
ATOM 1686 C C . GLU A 1 208 ? 20.469 14.883 11.617 1 85.44 208 GLU A C 1
ATOM 1688 O O . GLU A 1 208 ? 19.516 15.492 12.102 1 85.44 208 GLU A O 1
ATOM 1693 N N . LYS A 1 209 ? 20.359 14.055 10.703 1 93.38 209 LYS A N 1
ATOM 1694 C CA . LYS A 1 209 ? 19.078 13.922 10.016 1 93.38 209 LYS A CA 1
ATOM 1695 C C . LYS A 1 209 ? 18.219 12.836 10.656 1 93.38 209 LYS A C 1
ATOM 1697 O O . LYS A 1 209 ? 17.031 12.727 10.359 1 93.38 209 LYS A O 1
ATOM 1702 N N . PHE A 1 210 ? 18.812 12.086 11.562 1 93.88 210 PHE A N 1
ATOM 1703 C CA . PHE A 1 210 ? 18.062 11.078 12.289 1 93.88 210 PHE A CA 1
ATOM 1704 C C . PHE A 1 210 ? 17.375 11.688 13.5 1 93.88 210 PHE A C 1
ATOM 1706 O O . PHE A 1 210 ? 18.031 12.242 14.383 1 93.88 210 PHE A O 1
ATOM 1713 N N . LEU A 1 211 ? 16.047 11.508 13.562 1 95.81 211 LEU A N 1
ATOM 1714 C CA . LEU A 1 211 ? 15.266 12.203 14.586 1 95.81 211 LEU A CA 1
ATOM 1715 C C . LEU A 1 211 ? 15.086 11.328 15.82 1 95.81 211 LEU A C 1
ATOM 1717 O O . LEU A 1 211 ? 14.828 11.828 16.906 1 95.81 211 LEU A O 1
ATOM 1721 N N . GLY A 1 212 ? 15.102 9.992 15.625 1 92.69 212 GLY A N 1
ATOM 1722 C CA . GLY A 1 212 ? 14.922 9.078 16.75 1 92.69 212 GLY A CA 1
ATOM 1723 C C . GLY A 1 212 ? 14.141 7.832 16.375 1 92.69 212 GLY A C 1
ATOM 1724 O O . GLY A 1 212 ? 13.914 7.559 15.203 1 92.69 212 GLY A O 1
ATOM 1725 N N . SER A 1 213 ? 13.867 7.016 17.469 1 91.88 213 SER A N 1
ATOM 1726 C CA . SER A 1 213 ? 13.172 5.754 17.266 1 91.88 213 SER A CA 1
ATOM 1727 C C . SER A 1 213 ? 11.992 5.613 18.219 1 91.88 213 SER A C 1
ATOM 1729 O O . SER A 1 213 ? 12 6.188 19.312 1 91.88 213 SER A O 1
ATOM 1731 N N . VAL A 1 214 ? 10.992 4.926 17.734 1 93.88 214 VAL A N 1
ATOM 1732 C CA . VAL A 1 214 ? 9.828 4.605 18.547 1 93.88 214 VAL A CA 1
ATOM 1733 C C . VAL A 1 214 ? 9.781 3.105 18.828 1 93.88 214 VAL A C 1
ATOM 1735 O O . VAL A 1 214 ? 9.922 2.295 17.906 1 93.88 214 VAL A O 1
ATOM 1738 N N . PRO A 1 215 ? 9.609 2.695 20.047 1 89.56 215 PRO A N 1
ATOM 1739 C CA . PRO A 1 215 ? 9.531 1.264 20.359 1 89.56 215 PRO A CA 1
ATOM 1740 C C . PRO A 1 215 ? 8.273 0.606 19.797 1 89.56 215 PRO A C 1
ATOM 1742 O O . PRO A 1 215 ? 7.207 1.227 19.766 1 89.56 215 PRO A O 1
ATOM 1745 N N . LYS A 1 216 ? 8.43 -0.569 19.375 1 87.5 216 LYS A N 1
ATOM 1746 C CA . LYS A 1 216 ? 7.27 -1.351 18.953 1 87.5 216 LYS A CA 1
ATOM 1747 C C . LYS A 1 216 ? 6.406 -1.744 20.141 1 87.5 216 LYS A C 1
ATOM 1749 O O . LYS A 1 216 ? 6.91 -2.291 21.125 1 87.5 216 LYS A O 1
ATOM 1754 N N . ARG A 1 217 ? 5.125 -1.391 20.094 1 86.69 217 ARG A N 1
ATOM 1755 C CA . ARG A 1 217 ? 4.184 -1.738 21.156 1 86.69 217 ARG A CA 1
ATOM 1756 C C . ARG A 1 217 ? 2.871 -2.252 20.562 1 86.69 217 ARG A C 1
ATOM 1758 O O . ARG A 1 217 ? 2.273 -1.605 19.703 1 86.69 217 ARG A O 1
ATOM 1765 N N . ASP A 1 218 ? 2.408 -3.373 21.062 1 82.38 218 ASP A N 1
ATOM 1766 C CA . ASP A 1 218 ? 1.137 -3.936 20.625 1 82.38 218 ASP A CA 1
ATOM 1767 C C . ASP A 1 218 ? -0.023 -3 20.953 1 82.38 218 ASP A C 1
ATOM 1769 O O . ASP A 1 218 ? -0.998 -2.922 20.203 1 82.38 218 ASP A O 1
ATOM 1773 N N . ASN A 1 219 ? 0.103 -2.375 22.016 1 87.94 219 ASN A N 1
ATOM 1774 C CA . ASN A 1 219 ? -0.98 -1.493 22.453 1 87.94 219 ASN A CA 1
ATOM 1775 C C . ASN A 1 219 ? -1.118 -0.288 21.516 1 87.94 219 ASN A C 1
ATOM 1777 O O . ASN A 1 219 ? -2.189 0.315 21.438 1 87.94 219 ASN A O 1
ATOM 1781 N N . LEU A 1 220 ? -0.063 0.088 20.875 1 90.06 220 LEU A N 1
ATOM 1782 C CA . LEU A 1 220 ? -0.144 1.177 19.906 1 90.06 220 LEU A CA 1
ATOM 1783 C C . LEU A 1 220 ? -1.029 0.792 18.734 1 90.06 220 LEU A C 1
ATOM 1785 O O . LEU A 1 220 ? -1.895 1.567 18.312 1 90.06 220 LEU A O 1
ATOM 1789 N N . ARG A 1 221 ? -0.848 -0.364 18.234 1 83.19 221 ARG A N 1
ATOM 1790 C CA . ARG A 1 221 ? -1.657 -0.858 17.125 1 83.19 221 ARG A CA 1
ATOM 1791 C C . ARG A 1 221 ? -3.131 -0.931 17.516 1 83.19 221 ARG A C 1
ATOM 1793 O O . ARG A 1 221 ? -4.004 -0.578 16.719 1 83.19 221 ARG A O 1
ATOM 1800 N N . LYS A 1 222 ? -3.354 -1.367 18.703 1 85.25 222 LYS A N 1
ATOM 1801 C CA . LYS A 1 222 ? -4.719 -1.458 19.219 1 85.25 222 LYS A CA 1
ATOM 1802 C C . LYS A 1 222 ? -5.355 -0.077 19.328 1 85.25 222 LYS A C 1
ATOM 1804 O O . LYS A 1 222 ? -6.527 0.104 18.984 1 85.25 222 LYS A O 1
ATOM 1809 N N . THR A 1 223 ? -4.578 0.865 19.781 1 88.62 223 THR A N 1
ATOM 1810 C CA . THR A 1 223 ? -5.047 2.238 19.938 1 88.62 223 THR A CA 1
ATOM 1811 C C . THR A 1 223 ? -5.504 2.803 18.594 1 88.62 223 THR A C 1
ATOM 1813 O O . THR A 1 223 ? -6.582 3.395 18.5 1 88.62 223 THR A O 1
ATOM 1816 N N . ILE A 1 224 ? -4.746 2.527 17.625 1 88.31 224 ILE A N 1
ATOM 1817 C CA . ILE A 1 224 ? -5.059 3.023 16.281 1 88.31 224 ILE A CA 1
ATOM 1818 C C . ILE A 1 224 ? -6.277 2.289 15.734 1 88.31 224 ILE A C 1
ATOM 1820 O O . ILE A 1 224 ? -7.207 2.916 15.227 1 88.31 224 ILE A O 1
ATOM 1824 N N . PHE A 1 225 ? -6.301 1.023 15.945 1 79.62 225 PHE A N 1
ATOM 1825 C CA . PHE A 1 225 ? -7.367 0.179 15.422 1 79.62 225 PHE A CA 1
ATOM 1826 C C . PHE A 1 225 ? -8.703 0.518 16.078 1 79.62 225 PHE A C 1
ATOM 1828 O O . PHE A 1 225 ? -9.727 0.602 15.406 1 79.62 225 PHE A O 1
ATOM 1835 N N . HIS A 1 226 ? -8.672 0.769 17.344 1 84.56 226 HIS A N 1
ATOM 1836 C CA . HIS A 1 226 ? -9.906 1.022 18.078 1 84.56 226 HIS A CA 1
ATOM 1837 C C . HIS A 1 226 ? -10.227 2.512 18.125 1 84.56 226 HIS A C 1
ATOM 1839 O O . HIS A 1 226 ? -11.25 2.914 18.688 1 84.56 226 HIS A O 1
ATOM 1845 N N . ARG A 1 227 ? -9.352 3.287 17.5 1 89.69 227 ARG A N 1
ATOM 1846 C CA . ARG A 1 227 ? -9.578 4.723 17.375 1 89.69 227 ARG A CA 1
ATOM 1847 C C . ARG A 1 227 ? -9.695 5.391 18.734 1 89.69 227 ARG A C 1
ATOM 1849 O O . ARG A 1 227 ? -10.602 6.188 18.969 1 89.69 227 ARG A O 1
ATOM 1856 N N . VAL A 1 228 ? -8.828 5.008 19.656 1 87.75 228 VAL A N 1
ATOM 1857 C CA . VAL A 1 228 ? -8.82 5.539 21.016 1 87.75 228 VAL A CA 1
ATOM 1858 C C . VAL A 1 228 ? -7.906 6.762 21.078 1 87.75 228 VAL A C 1
ATOM 1860 O O . VAL A 1 228 ? -6.914 6.844 20.359 1 87.75 228 VAL A O 1
ATOM 1863 N N . ASP A 1 229 ? -8.234 7.668 21.953 1 91.94 229 ASP A N 1
ATOM 1864 C CA . ASP A 1 229 ? -7.398 8.844 22.172 1 91.94 229 ASP A CA 1
ATOM 1865 C C . ASP A 1 229 ? -6 8.445 22.641 1 91.94 229 ASP A C 1
ATOM 1867 O O . ASP A 1 229 ? -5.848 7.516 23.438 1 91.94 229 ASP A O 1
ATOM 1871 N N . PHE A 1 230 ? -5.078 9.227 22.219 1 93.88 230 PHE A N 1
ATOM 1872 C CA . PHE A 1 230 ? -3.701 8.945 22.609 1 93.88 230 PHE A CA 1
ATOM 1873 C C . PHE A 1 230 ? -3.477 9.266 24.094 1 93.88 230 PHE A C 1
ATOM 1875 O O . PHE A 1 230 ? -3.988 10.266 24.594 1 93.88 230 PHE A O 1
ATOM 1882 N N . ASN A 1 231 ? -2.732 8.352 24.719 1 94.31 231 ASN A N 1
ATOM 1883 C CA . ASN A 1 231 ? -2.332 8.531 26.109 1 94.31 231 ASN A CA 1
ATOM 1884 C C . ASN A 1 231 ? -0.897 9.031 26.234 1 94.31 231 ASN A C 1
ATOM 1886 O O . ASN A 1 231 ? 0.047 8.312 25.906 1 94.31 231 ASN A O 1
ATOM 1890 N N . SER A 1 232 ? -0.731 10.148 26.797 1 94.31 232 SER A N 1
ATOM 1891 C CA . SER A 1 232 ? 0.566 10.812 26.844 1 94.31 232 SER A CA 1
ATOM 1892 C C . SER A 1 232 ? 1.519 10.094 27.797 1 94.31 232 SER A C 1
ATOM 1894 O O . SER A 1 232 ? 2.725 10.359 27.781 1 94.31 232 SER A O 1
ATOM 1896 N N . ASN A 1 233 ? 1.023 9.164 28.531 1 94.44 233 ASN A N 1
ATOM 1897 C CA . ASN A 1 233 ? 1.855 8.461 29.5 1 94.44 233 ASN A CA 1
ATOM 1898 C C . ASN A 1 233 ? 2.537 7.242 28.875 1 94.44 233 ASN A C 1
ATOM 1900 O O . ASN A 1 233 ? 3.451 6.664 29.469 1 94.44 233 ASN A O 1
ATOM 1904 N N . GLU A 1 234 ? 2.16 6.887 27.719 1 95 234 GLU A N 1
ATOM 1905 C CA . GLU A 1 234 ? 2.758 5.738 27.047 1 95 234 GLU A CA 1
ATOM 1906 C C . GLU A 1 234 ? 4.168 6.055 26.562 1 95 234 GLU A C 1
ATOM 1908 O O . GLU A 1 234 ? 4.445 7.184 26.141 1 95 234 GLU A O 1
ATOM 1913 N N . ASP A 1 235 ? 5.008 5.105 26.562 1 94.75 235 ASP A N 1
ATOM 1914 C CA . ASP A 1 235 ? 6.402 5.301 26.188 1 94.75 235 ASP A CA 1
ATOM 1915 C C . ASP A 1 235 ? 6.52 5.656 24.703 1 94.75 235 ASP A C 1
ATOM 1917 O O . ASP A 1 235 ? 7.359 6.469 24.312 1 94.75 235 ASP A O 1
ATOM 1921 N N . TYR A 1 236 ? 5.68 5.102 23.875 1 94.56 236 TYR A N 1
ATOM 1922 C CA . TYR A 1 236 ? 5.73 5.43 22.453 1 94.56 236 TYR A CA 1
ATOM 1923 C C . TYR A 1 236 ? 5.285 6.867 22.219 1 94.56 236 TYR A C 1
ATOM 1925 O O . TYR A 1 236 ? 5.781 7.531 21.297 1 94.56 236 TYR A O 1
ATOM 1933 N N . TYR A 1 237 ? 4.348 7.375 23.016 1 96.44 237 TYR A N 1
ATOM 1934 C CA . TYR A 1 237 ? 3.949 8.773 22.906 1 96.44 237 TYR A CA 1
ATOM 1935 C C . TYR A 1 237 ? 5.113 9.703 23.234 1 96.44 237 TYR A C 1
ATOM 1937 O O . TYR A 1 237 ? 5.379 10.656 22.516 1 96.44 237 TYR A O 1
ATOM 1945 N N . LYS A 1 238 ? 5.77 9.375 24.297 1 97.19 238 LYS A N 1
ATOM 1946 C CA . LYS A 1 238 ? 6.93 10.156 24.703 1 97.19 238 LYS A CA 1
ATOM 1947 C C . LYS A 1 238 ? 8.016 10.117 23.625 1 97.19 238 LYS A C 1
ATOM 1949 O O . LYS A 1 238 ? 8.68 11.133 23.375 1 97.19 238 LYS A O 1
ATOM 1954 N N . ALA A 1 239 ? 8.164 9 23.031 1 96.5 239 ALA A N 1
ATOM 1955 C CA . ALA A 1 239 ? 9.148 8.859 21.969 1 96.5 239 ALA A CA 1
ATOM 1956 C C . ALA A 1 239 ? 8.797 9.75 20.781 1 96.5 239 ALA A C 1
ATOM 1958 O O . ALA A 1 239 ? 9.656 10.461 20.25 1 96.5 239 ALA A O 1
ATOM 1959 N N . TYR A 1 240 ? 7.562 9.773 20.328 1 97.69 240 TYR A N 1
ATOM 1960 C CA . TYR A 1 240 ? 7.125 10.633 19.234 1 97.69 240 TYR A CA 1
ATOM 1961 C C . TYR A 1 240 ? 7.297 12.102 19.594 1 97.69 240 TYR A C 1
ATOM 1963 O O . TYR A 1 240 ? 7.688 12.914 18.75 1 97.69 240 TYR A O 1
ATOM 1971 N N . LYS A 1 241 ? 6.945 12.422 20.828 1 98.19 241 LYS A N 1
ATOM 1972 C CA . LYS A 1 241 ? 7.109 13.797 21.312 1 98.19 241 LYS A CA 1
ATOM 1973 C C . LYS A 1 241 ? 8.57 14.234 21.219 1 98.19 241 LYS A C 1
ATOM 1975 O O . LYS A 1 241 ? 8.867 15.328 20.719 1 98.19 241 LYS A O 1
ATOM 1980 N N . GLU A 1 242 ? 9.43 13.383 21.641 1 97.75 242 GLU A N 1
ATOM 1981 C CA . GLU A 1 242 ? 10.859 13.68 21.594 1 97.75 242 GLU A CA 1
ATOM 1982 C C . GLU A 1 242 ? 11.344 13.828 20.156 1 97.75 242 GLU A C 1
ATOM 1984 O O . GLU A 1 242 ? 12.117 14.734 19.844 1 97.75 242 GLU A O 1
ATOM 1989 N N . ILE A 1 243 ? 10.914 12.992 19.297 1 97.62 243 ILE A N 1
ATOM 1990 C CA . ILE A 1 243 ? 11.281 13.031 17.891 1 97.62 243 ILE A CA 1
ATOM 1991 C C . ILE A 1 243 ? 10.812 14.344 17.266 1 97.62 243 ILE A C 1
ATOM 1993 O O . ILE A 1 243 ? 11.562 15.008 16.562 1 97.62 243 ILE A O 1
ATOM 1997 N N . LEU A 1 244 ? 9.578 14.695 17.562 1 98.25 244 LEU A N 1
ATOM 1998 C CA . LEU A 1 244 ? 9.031 15.938 17.047 1 98.25 244 LEU A CA 1
ATOM 1999 C C . LEU A 1 244 ? 9.805 17.141 17.562 1 98.25 244 LEU A C 1
ATOM 2001 O O . LEU A 1 244 ? 10.094 18.078 16.812 1 98.25 244 LEU A O 1
ATOM 2005 N N . GLU A 1 245 ? 10.117 17.109 18.812 1 97.56 245 GLU A N 1
ATOM 2006 C CA . GLU A 1 245 ? 10.891 18.203 19.406 1 97.56 245 GLU A CA 1
ATOM 2007 C C . GLU A 1 245 ? 12.273 18.312 18.766 1 97.56 245 GLU A C 1
ATOM 2009 O O . GLU A 1 245 ? 12.758 19.422 18.5 1 97.56 245 GLU A O 1
ATOM 2014 N N . ASN A 1 246 ? 12.914 17.172 18.547 1 96.25 246 ASN A N 1
ATOM 2015 C CA . ASN A 1 246 ? 14.188 17.141 17.844 1 96.25 246 ASN A CA 1
ATOM 2016 C C . ASN A 1 246 ? 14.078 17.75 16.453 1 96.25 246 ASN A C 1
ATOM 2018 O O . ASN A 1 246 ? 14.93 18.531 16.031 1 96.25 246 ASN A O 1
ATOM 2022 N N . PHE A 1 247 ? 13.07 17.469 15.773 1 97.81 247 PHE A N 1
ATOM 2023 C CA . PHE A 1 247 ? 12.812 18 14.438 1 97.81 247 PHE A CA 1
ATOM 2024 C C . PHE A 1 247 ? 12.617 19.5 14.477 1 97.81 247 PHE A C 1
ATOM 2026 O O . PHE A 1 247 ? 13.266 20.234 13.711 1 97.81 247 PHE A O 1
ATOM 2033 N N . LEU A 1 248 ? 11.734 19.969 15.391 1 97.25 248 LEU A N 1
ATOM 2034 C CA . LEU A 1 248 ? 11.422 21.391 15.492 1 97.25 248 LEU A CA 1
ATOM 2035 C C . LEU A 1 248 ? 12.664 22.203 15.844 1 97.25 248 LEU A C 1
ATOM 2037 O O . LEU A 1 248 ? 12.844 23.312 15.352 1 97.25 248 LEU A O 1
ATOM 2041 N N . SER A 1 249 ? 13.5 21.625 16.641 1 95.31 249 SER A N 1
ATOM 2042 C CA . SER A 1 249 ? 14.727 22.312 17.031 1 95.31 249 SER A CA 1
ATOM 2043 C C . SER A 1 249 ? 15.664 22.484 15.852 1 95.31 249 SER A C 1
ATOM 2045 O O . SER A 1 249 ? 16.438 23.453 15.805 1 95.31 249 SER A O 1
ATOM 2047 N N . ARG A 1 250 ? 15.539 21.656 14.914 1 93.38 250 ARG A N 1
ATOM 2048 C CA . ARG A 1 250 ? 16.453 21.656 13.773 1 93.38 250 ARG A CA 1
ATOM 2049 C C . ARG A 1 250 ? 15.953 22.578 12.664 1 93.38 250 ARG A C 1
ATOM 2051 O O . ARG A 1 250 ? 16.734 23.031 11.828 1 93.38 250 ARG A O 1
ATOM 2058 N N . ILE A 1 251 ? 14.703 22.812 12.633 1 90.88 251 ILE A N 1
ATOM 2059 C CA . ILE A 1 251 ? 14.203 23.641 11.539 1 90.88 251 ILE A CA 1
ATOM 2060 C C . ILE A 1 251 ? 14.086 25.094 12 1 90.88 251 ILE A C 1
ATOM 2062 O O . ILE A 1 251 ? 13.898 26 11.18 1 90.88 251 ILE A O 1
ATOM 2066 N N . ASP A 1 252 ? 14.062 25.453 13.242 1 82.44 252 ASP A N 1
ATOM 2067 C CA . ASP A 1 252 ? 14.086 26.812 13.773 1 82.44 252 ASP A CA 1
ATOM 2068 C C . ASP A 1 252 ? 15.469 27.438 13.641 1 82.44 252 ASP A C 1
ATOM 2070 O O . ASP A 1 252 ? 15.609 28.656 13.617 1 82.44 252 ASP A O 1
ATOM 2074 N N . ASN A 1 253 ? 16.5 26.656 13.383 1 62.5 253 ASN A N 1
ATOM 2075 C CA . ASN A 1 253 ? 17.859 27.188 13.219 1 62.5 253 ASN A CA 1
ATOM 2076 C C . ASN A 1 253 ? 18.203 27.406 11.75 1 62.5 253 ASN A C 1
ATOM 2078 O O . ASN A 1 253 ? 17.781 26.641 10.883 1 62.5 253 ASN A O 1
ATOM 2082 N N . MET B 1 1 ? 2.502 -32.625 -27.906 1 37.12 1 MET B N 1
ATOM 2083 C CA . MET B 1 1 ? 2.297 -32.688 -26.469 1 37.12 1 MET B CA 1
ATOM 2084 C C . MET B 1 1 ? 1.187 -31.75 -26.031 1 37.12 1 MET B C 1
ATOM 2086 O O . MET B 1 1 ? 1.216 -30.562 -26.344 1 37.12 1 MET B O 1
ATOM 2090 N N . ASP B 1 2 ? -0.043 -32.031 -25.828 1 46.31 2 ASP B N 1
ATOM 2091 C CA . ASP B 1 2 ? -1.282 -31.312 -25.594 1 46.31 2 ASP B CA 1
ATOM 2092 C C . ASP B 1 2 ? -1.06 -30.141 -24.625 1 46.31 2 ASP B C 1
ATOM 2094 O O . ASP B 1 2 ? -0.702 -30.359 -23.469 1 46.31 2 ASP B O 1
ATOM 2098 N N . LYS B 1 3 ? -0.385 -29.109 -25.094 1 54.19 3 LYS B N 1
ATOM 2099 C CA . LYS B 1 3 ? 0.186 -28 -24.328 1 54.19 3 LYS B CA 1
ATOM 2100 C C . LYS B 1 3 ? -0.823 -27.453 -23.328 1 54.19 3 LYS B C 1
ATOM 2102 O O . LYS B 1 3 ? -1.826 -26.859 -23.719 1 54.19 3 LYS B O 1
ATOM 2107 N N . ARG B 1 4 ? -0.99 -28.125 -22.078 1 65.25 4 ARG B N 1
ATOM 2108 C CA . ARG B 1 4 ? -1.957 -27.797 -21.031 1 65.25 4 ARG B CA 1
ATOM 2109 C C . ARG B 1 4 ? -1.87 -26.312 -20.672 1 65.25 4 ARG B C 1
ATOM 2111 O O . ARG B 1 4 ? -0.774 -25.75 -20.578 1 65.25 4 ARG B O 1
ATOM 2118 N N . LYS B 1 5 ? -2.955 -25.688 -20.859 1 89.62 5 LYS B N 1
ATOM 2119 C CA . LYS B 1 5 ? -3.076 -24.281 -20.469 1 89.62 5 LYS B CA 1
ATOM 2120 C C . LYS B 1 5 ? -3.244 -24.156 -18.953 1 89.62 5 LYS B C 1
ATOM 2122 O O . LYS B 1 5 ? -4.105 -24.812 -18.359 1 89.62 5 LYS B O 1
ATOM 2127 N N . PRO B 1 6 ? -2.322 -23.5 -18.297 1 97 6 PRO B N 1
ATOM 2128 C CA . PRO B 1 6 ? -2.465 -23.344 -16.859 1 97 6 PRO B CA 1
ATOM 2129 C C . PRO B 1 6 ? -3.725 -22.562 -16.469 1 97 6 PRO B C 1
ATOM 2131 O O . PRO B 1 6 ? -4.297 -21.859 -17.297 1 97 6 PRO B O 1
ATOM 2134 N N . LYS B 1 7 ? -4.227 -22.828 -15.336 1 98.06 7 LYS B N 1
ATOM 2135 C CA . LYS B 1 7 ? -5.18 -21.906 -14.711 1 98.06 7 LYS B CA 1
ATOM 2136 C C . LYS B 1 7 ? -4.461 -20.734 -14.055 1 98.06 7 LYS B C 1
ATOM 2138 O O . LYS B 1 7 ? -3.693 -20.922 -13.109 1 98.06 7 LYS B O 1
ATOM 2143 N N . ILE B 1 8 ? -4.688 -19.547 -14.586 1 98.69 8 ILE B N 1
ATOM 2144 C CA . ILE B 1 8 ? -4.043 -18.359 -14.055 1 98.69 8 ILE B CA 1
ATOM 2145 C C . ILE B 1 8 ? -4.992 -17.625 -13.102 1 98.69 8 ILE B C 1
ATOM 2147 O O . ILE B 1 8 ? -6.098 -17.25 -13.492 1 98.69 8 ILE B O 1
ATOM 2151 N N . ILE B 1 9 ? -4.555 -17.453 -11.844 1 98.88 9 ILE B N 1
ATOM 2152 C CA . ILE B 1 9 ? -5.367 -16.875 -10.781 1 98.88 9 ILE B CA 1
ATOM 2153 C C . ILE B 1 9 ? -4.707 -15.602 -10.258 1 98.88 9 ILE B C 1
ATOM 2155 O O . ILE B 1 9 ? -3.537 -15.617 -9.867 1 98.88 9 ILE B O 1
ATOM 2159 N N . THR B 1 10 ? -5.445 -14.516 -10.281 1 98.88 10 THR B N 1
ATOM 2160 C CA . THR B 1 10 ? -4.965 -13.273 -9.688 1 98.88 10 THR B CA 1
ATOM 2161 C C . THR B 1 10 ? -5.664 -13 -8.359 1 98.88 10 THR B C 1
ATOM 2163 O O . THR B 1 10 ? -6.891 -13.102 -8.266 1 98.88 10 THR B O 1
ATOM 2166 N N . ILE B 1 11 ? -4.871 -12.766 -7.32 1 98.75 11 ILE B N 1
ATOM 2167 C CA . ILE B 1 11 ? -5.391 -12.266 -6.055 1 98.75 11 ILE B CA 1
ATOM 2168 C C . ILE B 1 11 ? -5.242 -10.742 -6.004 1 98.75 11 ILE B C 1
ATOM 2170 O O . ILE B 1 11 ? -4.121 -10.227 -5.992 1 98.75 11 ILE B O 1
ATOM 2174 N N . ALA B 1 12 ? -6.359 -10.047 -5.953 1 98.06 12 ALA B N 1
ATOM 2175 C CA . ALA B 1 12 ? -6.285 -8.586 -6.027 1 98.06 12 ALA B CA 1
ATOM 2176 C C . ALA B 1 12 ? -7.285 -7.941 -5.07 1 98.06 12 ALA B C 1
ATOM 2178 O O . ALA B 1 12 ? -8.352 -8.492 -4.812 1 98.06 12 ALA B O 1
ATOM 2179 N N . SER B 1 13 ? -6.91 -6.871 -4.531 1 95.31 13 SER B N 1
ATOM 2180 C CA . SER B 1 13 ? -7.738 -5.98 -3.725 1 95.31 13 SER B CA 1
ATOM 2181 C C . SER B 1 13 ? -7.203 -4.555 -3.75 1 95.31 13 SER B C 1
ATOM 2183 O O . SER B 1 13 ? -5.996 -4.34 -3.893 1 95.31 13 SER B O 1
ATOM 2185 N N . ILE B 1 14 ? -8.102 -3.631 -3.623 1 94.12 14 ILE B N 1
ATOM 2186 C CA . ILE B 1 14 ? -7.68 -2.234 -3.609 1 94.12 14 ILE B CA 1
ATOM 2187 C C . ILE B 1 14 ? -7.336 -1.812 -2.184 1 94.12 14 ILE B C 1
ATOM 2189 O O . ILE B 1 14 ? -6.633 -0.822 -1.975 1 94.12 14 ILE B O 1
ATOM 2193 N N . LYS B 1 15 ? -7.746 -2.555 -1.313 1 92.19 15 LYS B N 1
ATOM 2194 C CA . LYS B 1 15 ? -7.395 -2.299 0.081 1 92.19 15 LYS B CA 1
ATOM 2195 C C . LYS B 1 15 ? -6.203 -3.148 0.514 1 92.19 15 LYS B C 1
ATOM 2197 O O . LYS B 1 15 ? -6.113 -4.328 0.159 1 92.19 15 LYS B O 1
ATOM 2202 N N . GLY B 1 16 ? -5.297 -2.508 1.284 1 90.62 16 GLY B N 1
ATOM 2203 C CA . GLY B 1 16 ? -4.16 -3.219 1.852 1 90.62 16 GLY B CA 1
ATOM 2204 C C . GLY B 1 16 ? -4.5 -3.955 3.135 1 90.62 16 GLY B C 1
ATOM 2205 O O . GLY B 1 16 ? -5.52 -3.672 3.768 1 90.62 16 GLY B O 1
ATOM 2206 N N . GLY B 1 17 ? -3.754 -4.941 3.449 1 88.88 17 GLY B N 1
ATOM 2207 C CA . GLY B 1 17 ? -3.865 -5.617 4.734 1 88.88 17 GLY B CA 1
ATOM 2208 C C . GLY B 1 17 ? -5.031 -6.586 4.797 1 88.88 17 GLY B C 1
ATOM 2209 O O . GLY B 1 17 ? -5.414 -7.031 5.883 1 88.88 17 GLY B O 1
ATOM 2210 N N . VAL B 1 18 ? -5.555 -6.973 3.648 1 92.12 18 VAL B N 1
ATOM 2211 C CA . VAL B 1 18 ? -6.762 -7.789 3.654 1 92.12 18 VAL B CA 1
ATOM 2212 C C . VAL B 1 18 ? -6.395 -9.258 3.451 1 92.12 18 VAL B C 1
ATOM 2214 O O . VAL B 1 18 ? -7.273 -10.117 3.381 1 92.12 18 VAL B O 1
ATOM 2217 N N . GLY B 1 19 ? -5.113 -9.57 3.203 1 94.19 19 GLY B N 1
ATOM 2218 C CA . GLY B 1 19 ? -4.676 -10.953 3.135 1 94.19 19 GLY B CA 1
ATOM 2219 C C . GLY B 1 19 ? -4.379 -11.414 1.721 1 94.19 19 GLY B C 1
ATOM 2220 O O . GLY B 1 19 ? -4.441 -12.609 1.427 1 94.19 19 GLY B O 1
ATOM 2221 N N . LYS B 1 20 ? -4.133 -10.508 0.843 1 96.56 20 LYS B N 1
ATOM 2222 C CA . LYS B 1 20 ? -3.805 -10.867 -0.534 1 96.56 20 LYS B CA 1
ATOM 2223 C C . LYS B 1 20 ? -2.582 -11.781 -0.586 1 96.56 20 LYS B C 1
ATOM 2225 O O . LYS B 1 20 ? -2.652 -12.891 -1.118 1 96.56 20 LYS B O 1
ATOM 2230 N N . SER B 1 21 ? -1.471 -11.297 -0.014 1 97 21 SER B N 1
ATOM 2231 C CA . SER B 1 21 ? -0.217 -12.039 -0.07 1 97 21 SER B CA 1
ATOM 2232 C C . SER B 1 21 ? -0.317 -13.352 0.699 1 97 21 SER B C 1
ATOM 2234 O O . SER B 1 21 ? 0.163 -14.383 0.234 1 97 21 SER B O 1
ATOM 2236 N N . THR B 1 22 ? -0.992 -13.289 1.868 1 96.56 22 THR B N 1
ATOM 2237 C CA . THR B 1 22 ? -1.178 -14.492 2.664 1 96.56 22 THR B CA 1
ATOM 2238 C C . THR B 1 22 ? -1.973 -15.539 1.885 1 96.56 22 THR B C 1
ATOM 2240 O O . THR B 1 22 ? -1.61 -16.719 1.868 1 96.56 22 THR B O 1
ATOM 2243 N N . THR B 1 23 ? -2.996 -15.086 1.222 1 97.81 23 THR B N 1
ATOM 2244 C CA . THR B 1 23 ? -3.818 -15.977 0.413 1 97.81 23 THR B CA 1
ATOM 2245 C C . THR B 1 23 ? -2.998 -16.594 -0.718 1 97.81 23 THR B C 1
ATOM 2247 O O . THR B 1 23 ? -3.055 -17.797 -0.944 1 97.81 23 THR B O 1
ATOM 2250 N N . ALA B 1 24 ? -2.211 -15.781 -1.362 1 98.69 24 ALA B N 1
ATOM 2251 C CA . ALA B 1 24 ? -1.38 -16.266 -2.465 1 98.69 24 ALA B CA 1
ATOM 2252 C C . ALA B 1 24 ? -0.383 -17.312 -1.984 1 98.69 24 ALA B C 1
ATOM 2254 O O . ALA B 1 24 ? -0.196 -18.344 -2.635 1 98.69 24 ALA B O 1
ATOM 2255 N N . LEU B 1 25 ? 0.211 -17.078 -0.831 1 98.44 25 LEU B N 1
ATOM 2256 C CA . LEU B 1 25 ? 1.19 -17.984 -0.262 1 98.44 25 LEU B CA 1
ATOM 2257 C C . LEU B 1 25 ? 0.538 -19.312 0.115 1 98.44 25 LEU B C 1
ATOM 2259 O O . LEU B 1 25 ? 1.064 -20.391 -0.202 1 98.44 25 LEU B O 1
ATOM 2263 N N . PHE B 1 26 ? -0.597 -19.25 0.719 1 98.19 26 PHE B N 1
ATOM 2264 C CA . PHE B 1 26 ? -1.273 -20.469 1.154 1 98.19 26 PHE B CA 1
ATOM 2265 C C . PHE B 1 26 ? -1.777 -21.266 -0.044 1 98.19 26 PHE B C 1
ATOM 2267 O O . PHE B 1 26 ? -1.611 -22.484 -0.098 1 98.19 26 PHE B O 1
ATOM 2274 N N . PHE B 1 27 ? -2.404 -20.578 -1.006 1 98.69 27 PHE B N 1
ATOM 2275 C CA . PHE B 1 27 ? -2.91 -21.266 -2.188 1 98.69 27 PHE B CA 1
ATOM 2276 C C . PHE B 1 27 ? -1.782 -21.984 -2.926 1 98.69 27 PHE B C 1
ATOM 2278 O O . PHE B 1 27 ? -1.91 -23.156 -3.285 1 98.69 27 PHE B O 1
ATOM 2285 N N . SER B 1 28 ? -0.648 -21.281 -3.117 1 98.75 28 SER B N 1
ATOM 2286 C CA . SER B 1 28 ? 0.476 -21.875 -3.832 1 98.75 28 SER B CA 1
ATOM 2287 C C . SER B 1 28 ? 1.064 -23.047 -3.055 1 98.75 28 SER B C 1
ATOM 2289 O O . SER B 1 28 ? 1.417 -24.078 -3.643 1 98.75 28 SER B O 1
ATOM 2291 N N . ASN B 1 29 ? 1.137 -22.891 -1.746 1 98.19 29 ASN B N 1
ATOM 2292 C CA . ASN B 1 29 ? 1.648 -23.953 -0.893 1 98.19 29 ASN B CA 1
ATOM 2293 C C . ASN B 1 29 ? 0.754 -25.188 -0.942 1 98.19 29 ASN B C 1
ATOM 2295 O O . ASN B 1 29 ? 1.245 -26.312 -1.088 1 98.19 29 ASN B O 1
ATOM 2299 N N . ILE B 1 30 ? -0.521 -24.984 -0.855 1 98.5 30 ILE B N 1
ATOM 2300 C CA . ILE B 1 30 ? -1.478 -26.094 -0.826 1 98.5 30 ILE B CA 1
ATOM 2301 C C . ILE B 1 30 ? -1.494 -26.797 -2.182 1 98.5 30 ILE B C 1
ATOM 2303 O O . ILE B 1 30 ? -1.443 -28.031 -2.248 1 98.5 30 ILE B O 1
ATOM 2307 N N . LEU B 1 31 ? -1.509 -26.062 -3.242 1 98.56 31 LEU B N 1
ATOM 2308 C CA . LEU B 1 31 ? -1.502 -26.641 -4.578 1 98.56 31 LEU B CA 1
ATOM 2309 C C . LEU B 1 31 ? -0.235 -27.453 -4.812 1 98.56 31 LEU B C 1
ATOM 2311 O O . LEU B 1 31 ? -0.296 -28.562 -5.344 1 98.56 31 LEU B O 1
ATOM 2315 N N . SER B 1 32 ? 0.893 -26.891 -4.395 1 98.25 32 SER B N 1
ATOM 2316 C CA . SER B 1 32 ? 2.162 -27.594 -4.555 1 98.25 32 SER B CA 1
ATOM 2317 C C . SER B 1 32 ? 2.18 -28.891 -3.742 1 98.25 32 SER B C 1
ATOM 2319 O O . SER B 1 32 ? 2.725 -29.906 -4.188 1 98.25 32 SER B O 1
ATOM 2321 N N . SER B 1 33 ? 1.609 -28.828 -2.541 1 97.38 33 SER B N 1
ATOM 2322 C CA . SER B 1 33 ? 1.555 -30.016 -1.688 1 97.38 33 SER B CA 1
ATOM 2323 C C . SER B 1 33 ? 0.709 -31.109 -2.322 1 97.38 33 SER B C 1
ATOM 2325 O O . SER B 1 33 ? 0.896 -32.281 -2.025 1 97.38 33 SER B O 1
ATOM 2327 N N . LYS B 1 34 ? -0.179 -30.734 -3.186 1 97.5 34 LYS B N 1
ATOM 2328 C CA . LYS B 1 34 ? -1.009 -31.688 -3.924 1 97.5 34 LYS B CA 1
ATOM 2329 C C . LYS B 1 34 ? -0.336 -32.125 -5.227 1 97.5 34 LYS B C 1
ATOM 2331 O O . LYS B 1 34 ? -0.972 -32.719 -6.094 1 97.5 34 LYS B O 1
ATOM 2336 N N . LYS B 1 35 ? 0.899 -31.672 -5.527 1 98.12 35 LYS B N 1
ATOM 2337 C CA . LYS B 1 35 ? 1.795 -32.062 -6.609 1 98.12 35 LYS B CA 1
ATOM 2338 C C . LYS B 1 35 ? 1.429 -31.375 -7.914 1 98.12 35 LYS B C 1
ATOM 2340 O O . LYS B 1 35 ? 1.806 -31.828 -8.992 1 98.12 35 LYS B O 1
ATOM 2345 N N . TYR B 1 36 ? 0.637 -30.328 -7.789 1 98.19 36 TYR B N 1
ATOM 2346 C CA . TYR B 1 36 ? 0.457 -29.469 -8.961 1 98.19 36 TYR B CA 1
ATOM 2347 C C . TYR B 1 36 ? 1.679 -28.594 -9.188 1 98.19 36 TYR B C 1
ATOM 2349 O O . TYR B 1 36 ? 2.178 -27.969 -8.25 1 98.19 36 TYR B O 1
ATOM 2357 N N . LYS B 1 37 ? 2.184 -28.594 -10.391 1 98.62 37 LYS B N 1
ATOM 2358 C CA . LYS B 1 37 ? 3.219 -27.625 -10.727 1 98.62 37 LYS B CA 1
ATOM 2359 C C . LYS B 1 37 ? 2.664 -26.203 -10.688 1 98.62 37 LYS B C 1
ATOM 2361 O O . LYS B 1 37 ? 1.805 -25.844 -11.5 1 98.62 37 LYS B O 1
ATOM 2366 N N . THR B 1 38 ? 3.195 -25.406 -9.734 1 98.81 38 THR B N 1
ATOM 2367 C CA . THR B 1 38 ? 2.609 -24.094 -9.453 1 98.81 38 THR B CA 1
ATOM 2368 C C . THR B 1 38 ? 3.67 -23 -9.539 1 98.81 38 THR B C 1
ATOM 2370 O O . THR B 1 38 ? 4.789 -23.172 -9.055 1 98.81 38 THR B O 1
ATOM 2373 N N . LEU B 1 39 ? 3.332 -21.906 -10.211 1 98.94 39 LEU B N 1
ATOM 2374 C CA . LEU B 1 39 ? 4.148 -20.703 -10.227 1 98.94 39 LEU B CA 1
ATOM 2375 C C . LEU B 1 39 ? 3.484 -19.578 -9.438 1 98.94 39 LEU B C 1
ATOM 2377 O O . LEU B 1 39 ? 2.32 -19.25 -9.672 1 98.94 39 LEU B O 1
ATOM 2381 N N . LEU B 1 40 ? 4.133 -19.125 -8.422 1 98.94 40 LEU B N 1
ATOM 2382 C CA . LEU B 1 40 ? 3.713 -17.922 -7.711 1 98.94 40 LEU B CA 1
ATOM 2383 C C . LEU B 1 40 ? 4.516 -16.703 -8.172 1 98.94 40 LEU B C 1
ATOM 2385 O O . LEU B 1 40 ? 5.75 -16.75 -8.18 1 98.94 40 LEU B O 1
ATOM 2389 N N . ILE B 1 41 ? 3.83 -15.656 -8.602 1 98.94 41 ILE B N 1
ATOM 2390 C CA . ILE B 1 41 ? 4.48 -14.422 -9.023 1 98.94 41 ILE B CA 1
ATOM 2391 C C . ILE B 1 41 ? 4.121 -13.289 -8.062 1 98.94 41 ILE B C 1
ATOM 2393 O O . ILE B 1 41 ? 2.943 -12.992 -7.863 1 98.94 41 ILE B O 1
ATOM 2397 N N . ASP B 1 42 ? 5.121 -12.703 -7.484 1 98.81 42 ASP B N 1
ATOM 2398 C CA . ASP B 1 42 ? 4.953 -11.523 -6.648 1 98.81 42 ASP B CA 1
ATOM 2399 C C . ASP B 1 42 ? 4.969 -10.25 -7.488 1 98.81 42 ASP B C 1
ATOM 2401 O O . ASP B 1 42 ? 6.035 -9.789 -7.91 1 98.81 42 ASP B O 1
ATOM 2405 N N . LEU B 1 43 ? 3.768 -9.648 -7.691 1 98.69 43 LEU B N 1
ATOM 2406 C CA . LEU B 1 43 ? 3.629 -8.445 -8.5 1 98.69 43 LEU B CA 1
ATOM 2407 C C . LEU B 1 43 ? 3.398 -7.223 -7.617 1 98.69 43 LEU B C 1
ATOM 2409 O O . LEU B 1 43 ? 2.893 -6.199 -8.086 1 98.69 43 LEU B O 1
ATOM 2413 N N . ASP B 1 44 ? 3.684 -7.316 -6.379 1 97.81 44 ASP B N 1
ATOM 2414 C CA . ASP B 1 44 ? 3.568 -6.215 -5.43 1 97.81 44 ASP B CA 1
ATOM 2415 C C . ASP B 1 44 ? 4.934 -5.598 -5.133 1 97.81 44 ASP B C 1
ATOM 2417 O O . ASP B 1 44 ? 5.82 -6.27 -4.598 1 97.81 44 ASP B O 1
ATOM 2421 N N . PRO B 1 45 ? 5.031 -4.277 -5.332 1 96.88 45 PRO B N 1
ATOM 2422 C CA . PRO B 1 45 ? 6.301 -3.619 -5.02 1 96.88 45 PRO B CA 1
ATOM 2423 C C . PRO B 1 45 ? 6.688 -3.75 -3.547 1 96.88 45 PRO B C 1
ATOM 2425 O O . PRO B 1 45 ? 7.863 -3.623 -3.197 1 96.88 45 PRO B O 1
ATOM 2428 N N . GLN B 1 46 ? 5.746 -4.035 -2.67 1 94.81 46 GLN B N 1
ATOM 2429 C CA . GLN B 1 46 ? 6.039 -4.219 -1.253 1 94.81 46 GLN B CA 1
ATOM 2430 C C . GLN B 1 46 ? 6.727 -5.555 -1.003 1 94.81 46 GLN B C 1
ATOM 2432 O O . GLN B 1 46 ? 7.305 -5.773 0.065 1 94.81 46 GLN B O 1
ATOM 2437 N N . ALA B 1 47 ? 6.633 -6.484 -1.895 1 96.69 47 ALA B N 1
ATOM 2438 C CA . ALA B 1 47 ? 7.418 -7.715 -1.953 1 96.69 47 ALA B CA 1
ATOM 2439 C C . ALA B 1 47 ? 7.184 -8.57 -0.714 1 96.69 47 ALA B C 1
ATOM 2441 O O . ALA B 1 47 ? 8.125 -9.117 -0.137 1 96.69 47 ALA B O 1
ATOM 2442 N N . SER B 1 48 ? 5.941 -8.672 -0.27 1 94.69 48 SER B N 1
ATOM 2443 C CA . SER B 1 48 ? 5.648 -9.477 0.913 1 94.69 48 SER B CA 1
ATOM 2444 C C . SER B 1 48 ? 5.941 -10.953 0.663 1 94.69 48 SER B C 1
ATOM 2446 O O . SER B 1 48 ? 6.555 -11.617 1.497 1 94.69 48 SER B O 1
ATOM 2448 N N . GLY B 1 49 ? 5.484 -11.469 -0.462 1 96.81 49 GLY B N 1
ATOM 2449 C CA . GLY B 1 49 ? 5.812 -12.836 -0.815 1 96.81 49 GLY B CA 1
ATOM 2450 C C . GLY B 1 49 ? 7.301 -13.078 -0.956 1 96.81 49 GLY B C 1
ATOM 2451 O O . GLY B 1 49 ? 7.816 -14.102 -0.497 1 96.81 49 GLY B O 1
ATOM 2452 N N . THR B 1 50 ? 7.977 -12.141 -1.6 1 97.62 50 THR B N 1
ATOM 2453 C CA . THR B 1 50 ? 9.422 -12.211 -1.771 1 97.62 50 THR B CA 1
ATOM 2454 C C . THR B 1 50 ? 10.125 -12.227 -0.417 1 97.62 50 THR B C 1
ATOM 2456 O O . THR B 1 50 ? 11.047 -13.016 -0.201 1 97.62 50 THR B O 1
ATOM 2459 N N . SER B 1 51 ? 9.664 -11.391 0.484 1 94.31 51 SER B N 1
ATOM 2460 C CA . SER B 1 51 ? 10.234 -11.359 1.826 1 94.31 51 SER B CA 1
ATOM 2461 C C . SER B 1 51 ? 10.055 -12.703 2.533 1 94.31 51 SER B C 1
ATOM 2463 O O . SER B 1 51 ? 10.938 -13.141 3.277 1 94.31 51 SER B O 1
ATOM 2465 N N . PHE B 1 52 ? 8.93 -13.352 2.32 1 95.94 52 PHE B N 1
ATOM 2466 C CA . PHE B 1 52 ? 8.656 -14.641 2.943 1 95.94 52 PHE B CA 1
ATOM 2467 C C . PHE B 1 52 ? 9.672 -15.68 2.504 1 95.94 52 PHE B C 1
ATOM 2469 O O . PHE B 1 52 ? 10.125 -16.5 3.314 1 95.94 52 PHE B O 1
ATOM 2476 N N . TYR B 1 53 ? 10.117 -15.641 1.268 1 97.19 53 TYR B N 1
ATOM 2477 C CA . TYR B 1 53 ? 11.008 -16.656 0.712 1 97.19 53 TYR B CA 1
ATOM 2478 C C . TYR B 1 53 ? 12.453 -16.156 0.686 1 97.19 53 TYR B C 1
ATOM 2480 O O . TYR B 1 53 ? 13.32 -16.797 0.091 1 97.19 53 TYR B O 1
ATOM 2488 N N . ILE B 1 54 ? 12.75 -15.055 1.331 1 95.44 54 ILE B N 1
ATOM 2489 C CA . ILE B 1 54 ? 14.008 -14.352 1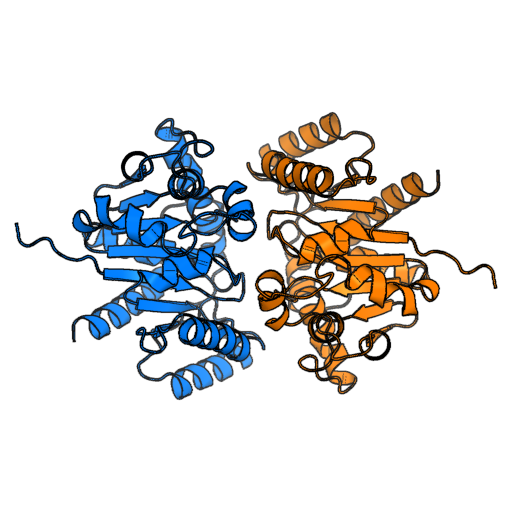.138 1 95.44 54 ILE B CA 1
ATOM 2490 C C . ILE B 1 54 ? 15.172 -15.25 1.558 1 95.44 54 ILE B C 1
ATOM 2492 O O . ILE B 1 54 ? 16.219 -15.258 0.908 1 95.44 54 ILE B O 1
ATOM 2496 N N . ASN B 1 55 ? 15.055 -16.031 2.635 1 94 55 ASN B N 1
ATOM 2497 C CA . ASN B 1 55 ? 16.125 -16.891 3.104 1 94 55 ASN B CA 1
ATOM 2498 C C . ASN B 1 55 ? 16.438 -18 2.104 1 94 55 ASN B C 1
ATOM 2500 O O . ASN B 1 55 ? 17.594 -18.312 1.854 1 94 55 ASN B O 1
ATOM 2504 N N . LEU B 1 56 ? 15.383 -18.562 1.581 1 95.69 56 LEU B N 1
ATOM 2505 C CA . LEU B 1 56 ? 15.555 -19.609 0.58 1 95.69 56 LEU B CA 1
ATOM 2506 C C . LEU B 1 56 ? 16.219 -19.047 -0.678 1 95.69 56 LEU B C 1
ATOM 2508 O O . LEU B 1 56 ? 17.125 -19.672 -1.232 1 95.69 56 LEU B O 1
ATOM 2512 N N . ILE B 1 57 ? 15.805 -17.891 -1.092 1 96.44 57 ILE B N 1
ATOM 2513 C CA . ILE B 1 57 ? 16.359 -17.234 -2.275 1 96.44 57 ILE B CA 1
ATOM 2514 C C . ILE B 1 57 ? 17.844 -16.969 -2.064 1 96.44 57 ILE B C 1
ATOM 2516 O O . ILE B 1 57 ? 18.672 -17.266 -2.93 1 96.44 57 ILE B O 1
ATOM 2520 N N . LYS B 1 58 ? 18.141 -16.469 -0.941 1 94.38 58 LYS B N 1
ATOM 2521 C CA . LYS B 1 58 ? 19.531 -16.172 -0.61 1 94.38 58 LYS B CA 1
ATOM 2522 C C . LYS B 1 58 ? 20.359 -17.453 -0.572 1 94.38 58 LYS B C 1
ATOM 2524 O O . LYS B 1 58 ? 21.531 -17.453 -0.995 1 94.38 58 LYS B O 1
ATOM 2529 N N . SER B 1 59 ? 19.797 -18.5 -0.048 1 96.19 59 SER B N 1
ATOM 2530 C CA . SER B 1 59 ? 20.5 -19.781 0.055 1 96.19 59 SER B CA 1
ATOM 2531 C C . SER B 1 59 ? 20.859 -20.328 -1.323 1 96.19 59 SER B C 1
ATOM 2533 O O . SER B 1 59 ? 21.781 -21.141 -1.454 1 96.19 59 SER B O 1
ATOM 2535 N N . GLN B 1 60 ? 20.156 -19.875 -2.291 1 97.06 60 GLN B N 1
ATOM 2536 C CA . GLN B 1 60 ? 20.422 -20.297 -3.664 1 97.06 60 GLN B CA 1
ATOM 2537 C C . GLN B 1 60 ? 21.359 -19.328 -4.367 1 97.06 60 GLN B C 1
ATOM 2539 O O . GLN B 1 60 ? 21.547 -19.391 -5.582 1 97.06 60 GLN B O 1
ATOM 2544 N N . ASN B 1 61 ? 21.906 -18.281 -3.701 1 96.88 61 ASN B N 1
ATOM 2545 C CA . ASN B 1 61 ? 22.828 -17.281 -4.188 1 96.88 61 ASN B CA 1
ATOM 2546 C C . ASN B 1 61 ? 22.203 -16.422 -5.297 1 96.88 61 ASN B C 1
ATOM 2548 O O . ASN B 1 61 ? 22.875 -16.094 -6.277 1 96.88 61 ASN B O 1
ATOM 2552 N N . ILE B 1 62 ? 20.953 -16.234 -5.141 1 97.19 62 ILE B N 1
ATOM 2553 C CA . ILE B 1 62 ? 20.234 -15.391 -6.094 1 97.19 62 ILE B CA 1
ATOM 2554 C C . ILE B 1 62 ? 20.141 -13.969 -5.562 1 97.19 62 ILE B C 1
ATOM 2556 O O . ILE B 1 62 ? 19.719 -13.75 -4.422 1 97.19 62 ILE B O 1
ATOM 2560 N N . ASP B 1 63 ? 20.547 -12.977 -6.371 1 96.56 63 ASP B N 1
ATOM 2561 C CA . ASP B 1 63 ? 20.422 -11.562 -6.051 1 96.56 63 ASP B CA 1
ATOM 2562 C C . ASP B 1 63 ? 19.062 -11.016 -6.508 1 96.56 63 ASP B C 1
ATOM 2564 O O . ASP B 1 63 ? 18.875 -10.742 -7.695 1 96.56 63 ASP B O 1
ATOM 2568 N N . ILE B 1 64 ? 18.219 -10.742 -5.621 1 95.31 64 ILE B N 1
ATOM 2569 C CA . ILE B 1 64 ? 16.844 -10.367 -5.961 1 95.31 64 ILE B CA 1
ATOM 2570 C C . ILE B 1 64 ? 16.844 -8.992 -6.617 1 95.31 64 ILE B C 1
ATOM 2572 O O . ILE B 1 64 ? 15.875 -8.617 -7.285 1 95.31 64 ILE B O 1
ATOM 2576 N N . LYS B 1 65 ? 17.859 -8.203 -6.414 1 94.81 65 LYS B N 1
ATOM 2577 C CA . LYS B 1 65 ? 17.969 -6.922 -7.105 1 94.81 65 LYS B CA 1
ATOM 2578 C C . LYS B 1 65 ? 18.094 -7.121 -8.617 1 94.81 65 LYS B C 1
ATOM 2580 O O . LYS B 1 65 ? 17.625 -6.289 -9.391 1 94.81 65 LYS B O 1
ATOM 2585 N N . LYS B 1 66 ? 18.641 -8.258 -8.969 1 97.25 66 LYS B N 1
ATOM 2586 C CA . LYS B 1 66 ? 18.891 -8.539 -10.375 1 97.25 66 LYS B CA 1
ATOM 2587 C C . LYS B 1 66 ? 17.859 -9.508 -10.93 1 97.25 66 LYS B C 1
ATOM 2589 O O . LYS B 1 66 ? 17.609 -9.539 -12.141 1 97.25 66 LYS B O 1
ATOM 2594 N N . VAL B 1 67 ? 17.312 -10.32 -10.039 1 98.38 67 VAL B N 1
ATOM 2595 C CA . VAL B 1 67 ? 16.391 -11.367 -10.461 1 98.38 67 VAL B CA 1
ATOM 2596 C C . VAL B 1 67 ? 15.008 -11.094 -9.875 1 98.38 67 VAL B C 1
ATOM 2598 O O . VAL B 1 67 ? 14.688 -11.562 -8.781 1 98.38 67 VAL B O 1
ATOM 2601 N N . ASN B 1 68 ? 14.195 -10.352 -10.602 1 98.56 68 ASN B N 1
ATOM 2602 C CA . ASN B 1 68 ? 12.844 -10.008 -10.172 1 98.56 68 ASN B CA 1
ATOM 2603 C C . ASN B 1 68 ? 11.953 -9.648 -11.352 1 98.56 68 ASN B C 1
ATOM 2605 O O . ASN B 1 68 ? 12.438 -9.484 -12.477 1 98.56 68 ASN B O 1
ATOM 2609 N N . ILE B 1 69 ? 10.734 -9.523 -11.148 1 98.81 69 ILE B N 1
ATOM 2610 C CA . ILE B 1 69 ? 9.727 -9.367 -12.195 1 98.81 69 ILE B CA 1
ATOM 2611 C C . ILE B 1 69 ? 9.891 -8.008 -12.867 1 98.81 69 ILE B C 1
ATOM 2613 O O . ILE B 1 69 ? 9.586 -7.852 -14.055 1 98.81 69 ILE B O 1
ATOM 2617 N N . TYR B 1 70 ? 10.414 -6.953 -12.125 1 98.56 70 TYR B N 1
ATOM 2618 C CA . TYR B 1 70 ? 10.625 -5.633 -12.711 1 98.56 70 TYR B CA 1
ATOM 2619 C C . TYR B 1 70 ? 11.617 -5.699 -13.859 1 98.56 70 TYR B C 1
ATOM 2621 O O . TYR B 1 70 ? 11.391 -5.109 -14.922 1 98.56 70 TYR B O 1
ATOM 2629 N N . ARG B 1 71 ? 12.633 -6.445 -13.688 1 98.62 71 ARG B N 1
ATOM 2630 C CA . ARG B 1 71 ? 13.664 -6.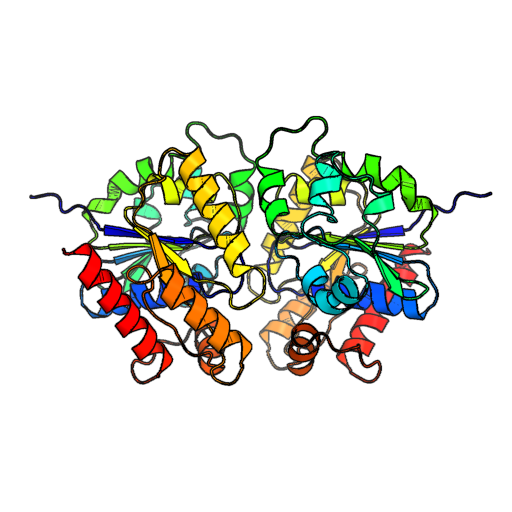602 -14.711 1 98.62 71 ARG B CA 1
ATOM 2631 C C . ARG B 1 71 ? 13.102 -7.324 -15.938 1 98.62 71 ARG B C 1
ATOM 2633 O O . ARG B 1 71 ? 13.492 -7.023 -17.062 1 98.62 71 ARG B O 1
ATOM 2640 N N . VAL B 1 72 ? 12.227 -8.266 -15.672 1 98.69 72 VAL B N 1
ATOM 2641 C CA . VAL B 1 72 ? 11.57 -8.977 -16.766 1 98.69 72 VAL B CA 1
ATOM 2642 C C . VAL B 1 72 ? 10.695 -8.008 -17.562 1 98.69 72 VAL B C 1
ATOM 2644 O O . VAL B 1 72 ? 10.797 -7.926 -18.781 1 98.69 72 VAL B O 1
ATOM 2647 N N . LEU B 1 73 ? 9.906 -7.195 -16.859 1 98.44 73 LEU B N 1
ATOM 2648 C CA . LEU B 1 73 ? 8.977 -6.273 -17.5 1 98.44 73 LEU B CA 1
ATOM 2649 C C . LEU B 1 73 ? 9.719 -5.164 -18.219 1 98.44 73 LEU B C 1
ATOM 2651 O O . LEU B 1 73 ? 9.219 -4.613 -19.203 1 98.44 73 LEU B O 1
ATOM 2655 N N . LYS B 1 74 ? 10.93 -4.895 -17.797 1 97.62 74 LYS B N 1
ATOM 2656 C CA . LYS B 1 74 ? 11.766 -3.883 -18.438 1 97.62 74 LYS B CA 1
ATOM 2657 C C . LYS B 1 74 ? 12.555 -4.473 -19.609 1 97.62 74 LYS B C 1
ATOM 2659 O O . LYS B 1 74 ? 13.312 -3.768 -20.266 1 97.62 74 LYS B O 1
ATOM 2664 N N . LYS B 1 75 ? 12.43 -5.758 -19.812 1 97.25 75 LYS B N 1
ATOM 2665 C CA . LYS B 1 75 ? 13.102 -6.484 -20.875 1 97.25 75 LYS B CA 1
ATOM 2666 C C . LYS B 1 75 ? 14.609 -6.559 -20.625 1 97.25 75 LYS B C 1
ATOM 2668 O O . LYS B 1 75 ? 15.398 -6.523 -21.578 1 97.25 75 LYS B O 1
ATOM 2673 N N . GLU B 1 76 ? 14.961 -6.637 -19.359 1 98 76 GLU B N 1
ATOM 2674 C CA . GLU B 1 76 ? 16.359 -6.711 -18.969 1 98 76 GLU B CA 1
ATOM 2675 C C . GLU B 1 76 ? 16.719 -8.102 -18.453 1 98 76 GLU B C 1
ATOM 2677 O O . GLU B 1 76 ? 17.891 -8.383 -18.188 1 98 76 GLU B O 1
ATOM 2682 N N . LEU B 1 77 ? 15.742 -8.922 -18.312 1 98.44 77 LEU B N 1
ATOM 2683 C CA . LEU B 1 77 ? 15.891 -10.289 -17.828 1 98.44 77 LEU B CA 1
ATOM 2684 C C . LEU B 1 77 ? 14.867 -11.211 -18.469 1 98.44 77 LEU B C 1
ATOM 2686 O O . LEU B 1 77 ? 13.68 -10.898 -18.5 1 98.44 77 LEU B O 1
ATOM 2690 N N . ASP B 1 78 ? 15.344 -12.281 -19.016 1 98.38 78 ASP B N 1
ATOM 2691 C CA . ASP B 1 78 ? 14.414 -13.281 -19.531 1 98.38 78 ASP B CA 1
ATOM 2692 C C . ASP B 1 78 ? 13.602 -13.906 -18.391 1 98.38 78 ASP B C 1
ATOM 2694 O O . ASP B 1 78 ? 14.148 -14.242 -17.344 1 98.38 78 ASP B O 1
ATOM 2698 N N . ILE B 1 79 ? 12.344 -14.125 -18.656 1 98.69 79 ILE B N 1
ATOM 2699 C CA . ILE B 1 79 ? 11.453 -14.609 -17.594 1 98.69 79 ILE B CA 1
ATOM 2700 C C . ILE B 1 79 ? 11.922 -15.984 -17.125 1 98.69 79 ILE B C 1
ATOM 2702 O O . ILE B 1 79 ? 11.797 -16.312 -15.945 1 98.69 79 ILE B O 1
ATOM 2706 N N . GLU B 1 80 ? 12.492 -16.766 -17.953 1 98.44 80 GLU B N 1
ATOM 2707 C CA . GLU B 1 80 ? 13 -18.094 -17.594 1 98.44 80 GLU B CA 1
ATOM 2708 C C . GLU B 1 80 ? 14.094 -18 -16.547 1 98.44 80 GLU B C 1
ATOM 2710 O O . GLU B 1 80 ? 14.188 -18.859 -15.656 1 98.44 80 GLU B O 1
ATOM 2715 N N . ASN B 1 81 ? 14.852 -16.922 -16.656 1 98.38 81 ASN B N 1
ATOM 2716 C CA . ASN B 1 81 ? 15.977 -16.719 -15.75 1 98.38 81 ASN B CA 1
ATOM 2717 C C . ASN B 1 81 ? 15.539 -16.031 -14.461 1 98.38 81 ASN B C 1
ATOM 2719 O O . ASN B 1 81 ? 16.344 -15.844 -13.547 1 98.38 81 ASN B O 1
ATOM 2723 N N . SER B 1 82 ? 14.258 -15.742 -14.352 1 98.69 82 SER B N 1
ATOM 2724 C CA . SER B 1 82 ? 13.742 -15.07 -13.156 1 98.69 82 SER B CA 1
ATOM 2725 C C . SER B 1 82 ? 13.055 -16.062 -12.227 1 98.69 82 SER B C 1
ATOM 2727 O O . SER B 1 82 ? 12.625 -15.688 -11.133 1 98.69 82 SER B O 1
ATOM 2729 N N . VAL B 1 83 ? 13.008 -17.328 -12.625 1 98.69 83 VAL B N 1
ATOM 2730 C CA . VAL B 1 83 ? 12.273 -18.344 -11.867 1 98.69 83 VAL B CA 1
ATOM 2731 C C . VAL B 1 83 ? 13.164 -18.891 -10.75 1 98.69 83 VAL B C 1
ATOM 2733 O O . VAL B 1 83 ? 14.297 -19.312 -11 1 98.69 83 VAL B O 1
ATOM 2736 N N . VAL B 1 84 ? 12.68 -18.797 -9.555 1 98.5 84 VAL B N 1
ATOM 2737 C CA . VAL B 1 84 ? 13.336 -19.359 -8.383 1 98.5 84 VAL B CA 1
ATOM 2738 C C . VAL B 1 84 ? 12.609 -20.625 -7.945 1 98.5 84 VAL B C 1
ATOM 2740 O O . VAL B 1 84 ? 11.383 -20.641 -7.816 1 98.5 84 VAL B O 1
ATOM 2743 N N . LYS B 1 85 ? 13.336 -21.672 -7.699 1 98.19 85 LYS B N 1
ATOM 2744 C CA . LYS B 1 85 ? 12.734 -22.922 -7.238 1 98.19 85 LYS B CA 1
ATOM 2745 C C . LYS B 1 85 ? 12.516 -22.906 -5.73 1 98.19 85 LYS B C 1
ATOM 2747 O O . LYS B 1 85 ? 13.461 -22.75 -4.957 1 98.19 85 LYS B O 1
ATOM 2752 N N . ILE B 1 86 ? 11.273 -23.016 -5.262 1 98.06 86 ILE B N 1
ATOM 2753 C CA . ILE B 1 86 ? 10.953 -23.047 -3.84 1 98.06 86 ILE B CA 1
ATOM 2754 C C . ILE B 1 86 ? 10.945 -24.484 -3.348 1 98.06 86 ILE B C 1
ATOM 2756 O O . ILE B 1 86 ? 11.539 -24.797 -2.316 1 98.06 86 ILE B O 1
ATOM 2760 N N . ASN B 1 87 ? 10.289 -25.375 -4.035 1 97.19 87 ASN B N 1
ATOM 2761 C CA . ASN B 1 87 ? 10.305 -26.812 -3.838 1 97.19 87 ASN B CA 1
ATOM 2762 C C . ASN B 1 87 ? 10.008 -27.562 -5.137 1 97.19 87 ASN B C 1
ATOM 2764 O O . ASN B 1 87 ? 10.039 -26.969 -6.219 1 97.19 87 ASN B O 1
ATOM 2768 N N . GLU B 1 88 ? 9.789 -28.828 -5.125 1 97.75 88 GLU B N 1
ATOM 2769 C CA . GLU B 1 88 ? 9.648 -29.672 -6.305 1 97.75 88 GLU B CA 1
ATOM 2770 C C . GLU B 1 88 ? 8.5 -29.219 -7.191 1 97.75 88 GLU B C 1
ATOM 2772 O O . GLU B 1 88 ? 8.57 -29.312 -8.414 1 97.75 88 GLU B O 1
ATOM 2777 N N . ASN B 1 89 ? 7.477 -28.641 -6.559 1 98.56 89 ASN B N 1
ATOM 2778 C CA . ASN B 1 89 ? 6.266 -28.344 -7.312 1 98.56 89 ASN B CA 1
ATOM 2779 C C . ASN B 1 89 ? 5.914 -26.859 -7.242 1 98.56 89 ASN B C 1
ATOM 2781 O O . ASN B 1 89 ? 4.828 -26.453 -7.66 1 98.56 89 ASN B O 1
ATOM 2785 N N . LEU B 1 90 ? 6.855 -26 -6.691 1 98.81 90 LEU B N 1
ATOM 2786 C CA . LEU B 1 90 ? 6.562 -24.578 -6.539 1 98.81 90 LEU B CA 1
ATOM 2787 C C . LEU B 1 90 ? 7.73 -23.734 -7.023 1 98.81 90 LEU B C 1
ATOM 2789 O O . LEU B 1 90 ? 8.836 -23.812 -6.48 1 98.81 90 LEU B O 1
ATOM 2793 N N . ASP B 1 91 ? 7.457 -23.031 -8.078 1 98.88 91 ASP B N 1
ATOM 2794 C CA . ASP B 1 91 ? 8.375 -22.016 -8.57 1 98.88 91 ASP B CA 1
ATOM 2795 C C . ASP B 1 91 ? 7.902 -20.609 -8.188 1 98.88 91 ASP B C 1
ATOM 2797 O O . ASP B 1 91 ? 6.727 -20.406 -7.875 1 98.88 91 ASP B O 1
ATOM 2801 N N . PHE B 1 92 ? 8.883 -19.703 -8.172 1 98.88 92 PHE B N 1
ATOM 2802 C CA . PHE B 1 92 ? 8.586 -18.359 -7.664 1 98.88 92 PHE B CA 1
ATOM 2803 C C . PHE B 1 92 ? 9.297 -17.297 -8.492 1 98.88 92 PHE B C 1
ATOM 2805 O O . PHE B 1 92 ? 10.453 -17.484 -8.883 1 98.88 92 PHE B O 1
ATOM 2812 N N . ILE B 1 93 ? 8.57 -16.25 -8.852 1 98.94 93 ILE B N 1
ATOM 2813 C CA . ILE B 1 93 ? 9.188 -15.055 -9.398 1 98.94 93 ILE B CA 1
ATOM 2814 C C . ILE B 1 93 ? 9.07 -13.906 -8.398 1 98.94 93 ILE B C 1
ATOM 2816 O O . ILE B 1 93 ? 7.965 -13.523 -8.008 1 98.94 93 ILE B O 1
ATOM 2820 N N . ALA B 1 94 ? 10.172 -13.352 -8.062 1 98.81 94 ALA B N 1
ATOM 2821 C CA . ALA B 1 94 ? 10.281 -12.391 -6.965 1 98.81 94 ALA B CA 1
ATOM 2822 C C . ALA B 1 94 ? 9.938 -10.977 -7.434 1 98.81 94 ALA B C 1
ATOM 2824 O O . ALA B 1 94 ? 10.016 -10.68 -8.625 1 98.81 94 ALA B O 1
ATOM 2825 N N . SER B 1 95 ? 9.484 -10.211 -6.488 1 98.38 95 SER B N 1
ATOM 2826 C CA . SER B 1 95 ? 9.336 -8.766 -6.66 1 98.38 95 SER B CA 1
ATOM 2827 C C . SER B 1 95 ? 10.539 -8.016 -6.109 1 98.38 95 SER B C 1
ATOM 2829 O O . SER B 1 95 ? 11.516 -8.633 -5.676 1 98.38 95 SER B O 1
ATOM 2831 N N . HIS B 1 96 ? 10.547 -6.762 -6.238 1 96.94 96 HIS B N 1
ATOM 2832 C CA . HIS B 1 96 ? 11.516 -5.824 -5.691 1 96.94 96 HIS B CA 1
ATOM 2833 C C . HIS B 1 96 ? 10.922 -4.422 -5.574 1 96.94 96 HIS B C 1
ATOM 2835 O O . HIS B 1 96 ? 9.992 -4.074 -6.301 1 96.94 96 HIS B O 1
ATOM 2841 N N . LEU B 1 97 ? 11.469 -3.654 -4.703 1 95.31 97 LEU B N 1
ATOM 2842 C CA . LEU B 1 97 ? 10.938 -2.316 -4.469 1 95.31 97 LEU B CA 1
ATOM 2843 C C . LEU B 1 97 ? 11 -1.476 -5.738 1 95.31 97 LEU B C 1
ATOM 2845 O O . LEU B 1 97 ? 10.164 -0.589 -5.941 1 95.31 97 LEU B O 1
ATOM 2849 N N . THR B 1 98 ? 11.891 -1.736 -6.613 1 95.81 98 THR B N 1
ATOM 2850 C CA . THR B 1 98 ? 12.047 -0.981 -7.852 1 95.81 98 THR B CA 1
ATOM 2851 C C . THR B 1 98 ? 10.82 -1.142 -8.742 1 95.81 98 THR B C 1
ATOM 2853 O O . THR B 1 98 ? 10.594 -0.336 -9.648 1 95.81 98 THR B O 1
ATOM 2856 N N . LEU B 1 99 ? 10.047 -2.191 -8.461 1 97.56 99 LEU B N 1
ATOM 2857 C CA . LEU B 1 99 ? 8.805 -2.402 -9.203 1 97.56 99 LEU B CA 1
ATOM 2858 C C . LEU B 1 99 ? 7.859 -1.22 -9.023 1 97.56 99 LEU B C 1
ATOM 2860 O O . LEU B 1 99 ? 6.973 -1.002 -9.852 1 97.56 99 LEU B O 1
ATOM 2864 N N . SER B 1 100 ? 8.023 -0.414 -7.984 1 94.94 100 SER B N 1
ATOM 2865 C CA . SER B 1 100 ? 7.195 0.753 -7.699 1 94.94 100 SER B CA 1
ATOM 2866 C C . SER B 1 100 ? 7.316 1.801 -8.797 1 94.94 100 SER B C 1
ATOM 2868 O O . SER B 1 100 ? 6.457 2.676 -8.93 1 94.94 100 SER B O 1
ATOM 2870 N N . GLN B 1 101 ? 8.32 1.736 -9.602 1 94.62 101 GLN B N 1
ATOM 2871 C CA . GLN B 1 101 ? 8.562 2.701 -10.672 1 94.62 101 GLN B CA 1
ATOM 2872 C C . GLN B 1 101 ? 7.762 2.359 -11.922 1 94.62 101 GLN B C 1
ATOM 2874 O O . GLN B 1 101 ? 7.566 3.207 -12.789 1 94.62 101 GLN B O 1
ATOM 2879 N N . PHE B 1 102 ? 7.266 1.184 -12.016 1 96 102 PHE B N 1
ATOM 2880 C CA . PHE B 1 102 ? 6.746 0.622 -13.258 1 96 102 PHE B CA 1
ATOM 2881 C C . PHE B 1 102 ? 5.566 1.443 -13.766 1 96 102 PHE B C 1
ATOM 2883 O O . PHE B 1 102 ? 5.523 1.812 -14.945 1 96 102 PHE B O 1
ATOM 2890 N N . ASN B 1 103 ? 4.672 1.813 -12.836 1 92.75 103 ASN B N 1
ATOM 2891 C CA . ASN B 1 103 ? 3.445 2.494 -13.242 1 92.75 103 ASN B CA 1
ATOM 2892 C C . ASN B 1 103 ? 3.738 3.863 -13.844 1 92.75 103 ASN B C 1
ATOM 2894 O O . ASN B 1 103 ? 3.004 4.328 -14.719 1 92.75 103 ASN B O 1
ATOM 2898 N N . GLU B 1 104 ? 4.82 4.445 -13.469 1 90.5 104 GLU B N 1
ATOM 2899 C CA . GLU B 1 104 ? 5.137 5.812 -13.883 1 90.5 104 GLU B CA 1
ATOM 2900 C C . GLU B 1 104 ? 5.953 5.82 -15.172 1 90.5 104 GLU B C 1
ATOM 2902 O O . GLU B 1 104 ? 6.141 6.871 -15.789 1 90.5 104 GLU B O 1
ATOM 2907 N N . GLU B 1 105 ? 6.418 4.73 -15.516 1 93.25 105 GLU B N 1
ATOM 2908 C CA . GLU B 1 105 ? 7.305 4.656 -16.672 1 93.25 105 GLU B CA 1
ATOM 2909 C C . GLU B 1 105 ? 6.512 4.543 -17.969 1 93.25 105 GLU B C 1
ATOM 2911 O O . GLU B 1 105 ? 5.422 3.961 -18 1 93.25 105 GLU B O 1
ATOM 2916 N N . SER B 1 106 ? 7.07 5.172 -18.984 1 92.5 106 SER B N 1
ATOM 2917 C CA . SER B 1 106 ? 6.488 5.055 -20.312 1 92.5 106 SER B CA 1
ATOM 2918 C C . SER B 1 106 ? 7.102 3.887 -21.078 1 92.5 106 SER B C 1
ATOM 2920 O O . SER B 1 106 ? 8.211 3.996 -21.609 1 92.5 106 SER B O 1
ATOM 2922 N N . ILE B 1 107 ? 6.391 2.832 -21.188 1 93.75 107 ILE B N 1
ATOM 2923 C CA . ILE B 1 107 ? 6.848 1.61 -21.844 1 93.75 107 ILE B CA 1
ATOM 2924 C C . ILE B 1 107 ? 5.824 1.168 -22.891 1 93.75 107 ILE B C 1
ATOM 2926 O O . ILE B 1 107 ? 4.617 1.162 -22.625 1 93.75 107 ILE B O 1
ATOM 2930 N N . SER B 1 108 ? 6.324 0.793 -24.078 1 94.56 108 SER B N 1
ATOM 2931 C CA . SER B 1 108 ? 5.441 0.283 -25.109 1 94.56 108 SER B CA 1
ATOM 2932 C C . SER B 1 108 ? 4.746 -1 -24.672 1 94.56 108 SER B C 1
ATOM 2934 O O . SER B 1 108 ? 5.383 -1.891 -24.094 1 94.56 108 SER B O 1
ATOM 2936 N N . LEU B 1 109 ? 3.438 -1.132 -24.953 1 95.31 109 LEU B N 1
ATOM 2937 C CA . LEU B 1 109 ? 2.625 -2.293 -24.609 1 95.31 109 LEU B CA 1
ATOM 2938 C C . LEU B 1 109 ? 2.691 -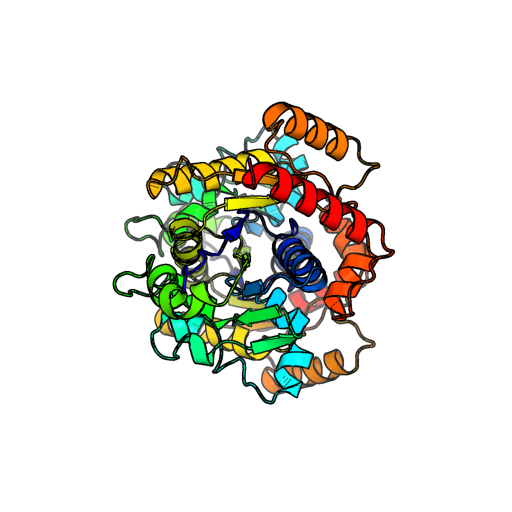2.58 -23.109 1 95.31 109 LEU B C 1
ATOM 2940 O O . LEU B 1 109 ? 2.621 -3.738 -22.688 1 95.31 109 LEU B O 1
ATOM 2944 N N . LYS B 1 110 ? 2.869 -1.574 -22.312 1 96.06 110 LYS B N 1
ATOM 2945 C CA . LYS B 1 110 ? 3.141 -1.63 -20.875 1 96.06 110 LYS B CA 1
ATOM 2946 C C . LYS B 1 110 ? 2.207 -2.613 -20.172 1 96.06 110 LYS B C 1
ATOM 2948 O O . LYS B 1 110 ? 2.639 -3.385 -19.312 1 96.06 110 LYS B O 1
ATOM 2953 N N . GLU B 1 111 ? 0.964 -2.658 -20.547 1 97 111 GLU B N 1
ATOM 2954 C CA . GLU B 1 111 ? -0.029 -3.424 -19.797 1 97 111 GLU B CA 1
ATOM 2955 C C . GLU B 1 111 ? -0.162 -4.84 -20.344 1 97 111 GLU B C 1
ATOM 2957 O O . GLU B 1 111 ? -0.894 -5.664 -19.797 1 97 111 GLU B O 1
ATOM 2962 N N . SER B 1 112 ? 0.644 -5.191 -21.438 1 97.31 112 SER B N 1
ATOM 2963 C CA . SER B 1 112 ? 0.558 -6.512 -22.047 1 97.31 112 SER B CA 1
ATOM 2964 C C . SER B 1 112 ? 1.847 -7.301 -21.844 1 97.31 112 SER B C 1
ATOM 2966 O O . SER B 1 112 ? 1.949 -8.453 -22.281 1 97.31 112 SER B O 1
ATOM 2968 N N . LEU B 1 113 ? 2.766 -6.688 -21.188 1 98.44 113 LEU B N 1
ATOM 2969 C CA . LEU B 1 113 ? 4.102 -7.262 -21.094 1 98.44 113 LEU B CA 1
ATOM 2970 C C . LEU B 1 113 ? 4.074 -8.594 -20.359 1 98.44 113 LEU B C 1
ATOM 2972 O O . LEU B 1 113 ? 4.723 -9.555 -20.781 1 98.44 113 LEU B O 1
ATOM 2976 N N . LEU B 1 114 ? 3.314 -8.688 -19.25 1 98.69 114 LEU B N 1
ATOM 2977 C CA . LEU B 1 114 ? 3.26 -9.93 -18.5 1 98.69 114 LEU B CA 1
ATOM 2978 C C . LEU B 1 114 ? 2.684 -11.062 -19.344 1 98.69 114 LEU B C 1
ATOM 2980 O O . LEU B 1 114 ? 3.184 -12.188 -19.297 1 98.69 114 LEU B O 1
ATOM 2984 N N . LYS B 1 115 ? 1.618 -10.773 -20.094 1 98.25 115 LYS B N 1
ATOM 2985 C CA . LYS B 1 115 ? 1.02 -11.75 -20.984 1 98.25 115 LYS B CA 1
ATOM 2986 C C . LYS B 1 115 ? 2.047 -12.281 -21.984 1 98.25 115 LYS B C 1
ATOM 2988 O O . LYS B 1 115 ? 2.166 -13.492 -22.172 1 98.25 115 LYS B O 1
ATOM 2993 N N . ILE B 1 116 ? 2.799 -11.391 -22.547 1 98.25 116 ILE B N 1
ATOM 2994 C CA . ILE B 1 116 ? 3.799 -11.727 -23.547 1 98.25 116 ILE B CA 1
ATOM 2995 C C . ILE B 1 116 ? 4.883 -12.602 -22.922 1 98.25 116 ILE B C 1
ATOM 2997 O O . ILE B 1 116 ? 5.172 -13.695 -23.422 1 98.25 116 ILE B O 1
ATOM 3001 N N . PHE B 1 117 ? 5.414 -12.203 -21.812 1 98.38 117 PHE B N 1
ATOM 3002 C CA . PHE B 1 117 ? 6.555 -12.906 -21.234 1 98.38 117 PHE B CA 1
ATOM 3003 C C . PHE B 1 117 ? 6.121 -14.219 -20.594 1 98.38 117 PHE B C 1
ATOM 3005 O O . PHE B 1 117 ? 6.859 -15.211 -20.641 1 98.38 117 PHE B O 1
ATOM 3012 N N . LEU B 1 118 ? 4.918 -14.305 -20.031 1 98.31 118 LEU B N 1
ATOM 3013 C CA . LEU B 1 118 ? 4.41 -15.523 -19.406 1 98.31 118 LEU B CA 1
ATOM 3014 C C . LEU B 1 118 ? 4.211 -16.625 -20.453 1 98.31 118 LEU B C 1
ATOM 3016 O O . LEU B 1 118 ? 4.301 -17.812 -20.125 1 98.31 118 LEU B O 1
ATOM 3020 N N . SER B 1 119 ? 3.941 -16.234 -21.641 1 97.75 119 SER B N 1
ATOM 3021 C CA . SER B 1 119 ? 3.695 -17.203 -22.719 1 97.75 119 SER B CA 1
ATOM 3022 C C . SER B 1 119 ? 4.91 -18.094 -22.938 1 97.75 119 SER B C 1
ATOM 3024 O O . SER B 1 119 ? 4.781 -19.203 -23.469 1 97.75 119 SER B O 1
ATOM 3026 N N . TYR B 1 120 ? 6.035 -17.672 -22.484 1 97.75 120 TYR B N 1
ATOM 3027 C CA . TYR B 1 120 ? 7.262 -18.422 -22.703 1 97.75 120 TYR B CA 1
ATOM 3028 C C . TYR B 1 120 ? 7.383 -19.562 -21.688 1 97.75 120 TYR B C 1
ATOM 3030 O O . TYR B 1 120 ? 8.117 -20.531 -21.922 1 97.75 120 TYR B O 1
ATOM 3038 N N . ILE B 1 121 ? 6.594 -19.469 -20.578 1 98 121 ILE B N 1
ATOM 3039 C CA . ILE B 1 121 ? 6.871 -20.453 -19.547 1 98 121 ILE B CA 1
ATOM 3040 C C . ILE B 1 121 ? 5.555 -21.047 -19.031 1 98 121 ILE B C 1
ATOM 3042 O O . ILE B 1 121 ? 5.559 -22.016 -18.266 1 98 121 ILE B O 1
ATOM 3046 N N . GLN B 1 122 ? 4.434 -20.469 -19.422 1 97.69 122 GLN B N 1
ATOM 3047 C CA . GLN B 1 122 ? 3.156 -20.812 -18.797 1 97.69 122 GLN B CA 1
ATOM 3048 C C . GLN B 1 122 ? 2.846 -22.297 -18.969 1 97.69 122 GLN B C 1
ATOM 3050 O O . GLN B 1 122 ? 2.199 -22.906 -18.109 1 97.69 122 GLN B O 1
ATOM 3055 N N . HIS B 1 123 ? 3.324 -22.969 -19.969 1 96.88 123 HIS B N 1
ATOM 3056 C CA . HIS B 1 123 ? 3.021 -24.359 -20.281 1 96.88 123 HIS B CA 1
ATOM 3057 C C . HIS B 1 123 ? 3.676 -25.312 -19.281 1 96.88 123 HIS B C 1
ATOM 3059 O O . HIS B 1 123 ? 3.342 -26.5 -19.234 1 96.88 123 HIS B O 1
ATOM 3065 N N . ARG B 1 124 ? 4.566 -24.781 -18.469 1 97.56 124 ARG B N 1
ATOM 3066 C CA . ARG B 1 124 ? 5.285 -25.594 -17.484 1 97.56 124 ARG B CA 1
ATOM 3067 C C . ARG B 1 124 ? 4.441 -25.828 -16.234 1 97.56 124 ARG B C 1
ATOM 3069 O O . ARG B 1 124 ? 4.805 -26.625 -15.375 1 97.56 124 ARG B O 1
ATOM 3076 N N . TYR B 1 125 ? 3.262 -25.188 -16.188 1 98.44 125 TYR B N 1
ATOM 3077 C CA . TYR B 1 125 ? 2.568 -25.141 -14.898 1 98.44 125 TYR B CA 1
ATOM 3078 C C . TYR B 1 125 ? 1.113 -25.578 -15.055 1 98.44 125 TYR B C 1
ATOM 3080 O O . TYR B 1 125 ? 0.516 -25.391 -16.125 1 98.44 125 TYR B O 1
ATOM 3088 N N . ASN B 1 126 ? 0.619 -26.156 -13.938 1 98.25 126 ASN B N 1
ATOM 3089 C CA . ASN B 1 126 ? -0.819 -26.359 -13.82 1 98.25 126 ASN B CA 1
ATOM 3090 C C . ASN B 1 126 ? -1.537 -25.109 -13.344 1 98.25 126 ASN B C 1
ATOM 3092 O O . ASN B 1 126 ? -2.645 -24.812 -13.797 1 98.25 126 ASN B O 1
ATOM 3096 N N . PHE B 1 127 ? -0.861 -24.391 -12.43 1 98.69 127 PHE B N 1
ATOM 3097 C CA . PHE B 1 127 ? -1.421 -23.172 -11.844 1 98.69 127 PHE B CA 1
ATOM 3098 C C . PHE B 1 127 ? -0.39 -22.047 -11.828 1 98.69 127 PHE B C 1
ATOM 3100 O O . PHE B 1 127 ? 0.793 -22.297 -11.578 1 98.69 127 PHE B O 1
ATOM 3107 N N . ILE B 1 128 ? -0.833 -20.844 -12.109 1 98.88 128 ILE B N 1
ATOM 3108 C CA . ILE B 1 128 ? -0.069 -19.609 -11.906 1 98.88 128 ILE B CA 1
ATOM 3109 C C . ILE B 1 128 ? -0.85 -18.656 -11.008 1 98.88 128 ILE B C 1
ATOM 3111 O O . ILE B 1 128 ? -1.994 -18.312 -11.305 1 98.88 128 ILE B O 1
ATOM 3115 N N . ILE B 1 129 ? -0.294 -18.344 -9.891 1 98.94 129 ILE B N 1
ATOM 3116 C CA . ILE B 1 129 ? -0.913 -17.422 -8.938 1 98.94 129 ILE B CA 1
ATOM 3117 C C . ILE B 1 129 ? -0.172 -16.094 -8.945 1 98.94 129 ILE B C 1
ATOM 3119 O O . ILE B 1 129 ? 1.057 -16.047 -8.852 1 98.94 129 ILE B O 1
ATOM 3123 N N . MET B 1 130 ? -0.907 -15.031 -9.086 1 98.88 130 MET B N 1
ATOM 3124 C CA . MET B 1 130 ? -0.32 -13.695 -9.117 1 98.88 130 MET B CA 1
ATOM 3125 C C . MET B 1 130 ? -0.784 -12.867 -7.926 1 98.88 130 MET B C 1
ATOM 3127 O O . MET B 1 130 ? -1.982 -12.641 -7.746 1 98.88 130 MET B O 1
ATOM 3131 N N . ASP B 1 131 ? 0.141 -12.453 -7.102 1 98.69 131 ASP B N 1
ATOM 3132 C CA . ASP B 1 131 ? -0.092 -11.57 -5.969 1 98.69 131 ASP B CA 1
ATOM 3133 C C . ASP B 1 131 ? 0.11 -10.109 -6.363 1 98.69 131 ASP B C 1
ATOM 3135 O O . ASP B 1 131 ? 1.188 -9.727 -6.824 1 98.69 131 ASP B O 1
ATOM 3139 N N . THR B 1 132 ? -0.874 -9.273 -6.137 1 98.31 132 THR B N 1
ATOM 3140 C CA . THR B 1 132 ? -0.82 -7.918 -6.668 1 98.31 132 THR B CA 1
ATOM 3141 C C . THR B 1 132 ? -0.837 -6.891 -5.539 1 98.31 132 THR B C 1
ATOM 3143 O O . THR B 1 132 ? -1.13 -7.227 -4.391 1 98.31 132 THR B O 1
ATOM 3146 N N . ALA B 1 133 ? -0.476 -5.656 -5.82 1 95.94 133 ALA B N 1
ATOM 3147 C CA . ALA B 1 133 ? -0.491 -4.535 -4.883 1 95.94 133 ALA B CA 1
ATOM 3148 C C . ALA B 1 133 ? -1.896 -3.959 -4.742 1 95.94 133 ALA B C 1
ATOM 3150 O O . ALA B 1 133 ? -2.734 -4.125 -5.629 1 95.94 133 ALA B O 1
ATOM 3151 N N . PRO B 1 134 ? -2.145 -3.266 -3.652 1 94.38 134 PRO B N 1
ATOM 3152 C CA . PRO B 1 134 ? -3.443 -2.613 -3.473 1 94.38 134 PRO B CA 1
ATOM 3153 C C . PRO B 1 134 ? -3.537 -1.274 -4.203 1 94.38 134 PRO B C 1
ATOM 3155 O O . PRO B 1 134 ? -3.883 -0.258 -3.594 1 94.38 134 PRO B O 1
ATOM 3158 N N . THR B 1 135 ? -3.229 -1.233 -5.422 1 91.88 135 THR B N 1
ATOM 3159 C CA . THR B 1 135 ? -3.24 -0.027 -6.242 1 91.88 135 THR B CA 1
ATOM 3160 C C . THR B 1 135 ? -3.842 -0.312 -7.613 1 91.88 135 THR B C 1
ATOM 3162 O O . THR B 1 135 ? -3.842 -1.457 -8.07 1 91.88 135 THR B O 1
ATOM 3165 N N . LEU B 1 136 ? -4.32 0.806 -8.047 1 90.56 136 LEU B N 1
ATOM 3166 C CA . LEU B 1 136 ? -4.766 0.763 -9.438 1 90.56 136 LEU B CA 1
ATOM 3167 C C . LEU B 1 136 ? -3.645 1.193 -10.383 1 90.56 136 LEU B C 1
ATOM 3169 O O . LEU B 1 136 ? -2.744 1.935 -9.984 1 90.56 136 LEU B O 1
ATOM 3173 N N . GLY B 1 137 ? -3.479 0.597 -11.531 1 91.88 137 GLY B N 1
ATOM 3174 C CA . GLY B 1 137 ? -2.463 1.018 -12.484 1 91.88 137 GLY B CA 1
ATOM 3175 C C . GLY B 1 137 ? -2.088 -0.069 -13.477 1 91.88 137 GLY B C 1
ATOM 3176 O O . GLY B 1 137 ? -2.736 -1.116 -13.531 1 91.88 137 GLY B O 1
ATOM 3177 N N . SER B 1 138 ? -1.063 0.276 -14.125 1 95.12 138 SER B N 1
ATOM 3178 C CA . SER B 1 138 ? -0.664 -0.6 -15.227 1 95.12 138 SER B CA 1
ATOM 3179 C C . SER B 1 138 ? -0.184 -1.952 -14.703 1 95.12 138 SER B C 1
ATOM 3181 O O . SER B 1 138 ? -0.369 -2.977 -15.367 1 95.12 138 SER B O 1
ATOM 3183 N N . LEU B 1 139 ? 0.382 -1.925 -13.547 1 96.06 139 LEU B N 1
ATOM 3184 C CA . LEU B 1 139 ? 0.885 -3.18 -13 1 96.06 139 LEU B CA 1
ATOM 3185 C C . LEU B 1 139 ? -0.26 -4.148 -12.727 1 96.06 139 LEU B C 1
ATOM 3187 O O . LEU B 1 139 ? -0.198 -5.316 -13.117 1 96.06 139 LEU B O 1
ATOM 3191 N N . LEU B 1 140 ? -1.287 -3.68 -12.07 1 97.06 140 LEU B N 1
ATOM 3192 C CA . LEU B 1 140 ? -2.471 -4.504 -11.852 1 97.06 140 LEU B CA 1
ATOM 3193 C C . LEU B 1 140 ? -3.094 -4.93 -13.172 1 97.06 140 LEU B C 1
ATOM 3195 O O . LEU B 1 140 ? -3.496 -6.086 -13.328 1 97.06 140 LEU B O 1
ATOM 3199 N N . ASN B 1 141 ? -3.109 -4.035 -14.141 1 97.44 141 ASN B N 1
ATOM 3200 C CA . ASN B 1 141 ? -3.672 -4.34 -15.453 1 97.44 141 ASN B CA 1
ATOM 3201 C C . ASN B 1 141 ? -2.959 -5.516 -16.109 1 97.44 141 ASN B C 1
ATOM 3203 O O . ASN B 1 141 ? -3.59 -6.332 -16.781 1 97.44 141 ASN B O 1
ATOM 3207 N N . ASN B 1 142 ? -1.668 -5.562 -15.93 1 98.44 142 ASN B N 1
ATOM 3208 C CA . ASN B 1 142 ? -0.909 -6.676 -16.5 1 98.44 142 ASN B CA 1
ATOM 3209 C C . ASN B 1 142 ? -1.455 -8.016 -16.031 1 98.44 142 ASN B C 1
ATOM 3211 O O . ASN B 1 142 ? -1.583 -8.953 -16.812 1 98.44 142 ASN B O 1
ATOM 3215 N N . SER B 1 143 ? -1.795 -8.125 -14.727 1 98.56 143 SER B N 1
ATOM 3216 C CA . SER B 1 143 ? -2.33 -9.359 -14.18 1 98.56 143 SER B CA 1
ATOM 3217 C C . SER B 1 143 ? -3.758 -9.609 -14.648 1 98.56 143 SER B C 1
ATOM 3219 O O . SER B 1 143 ? -4.105 -10.727 -15.039 1 98.56 143 SER B O 1
ATOM 3221 N N . LEU B 1 144 ? -4.559 -8.562 -14.664 1 98.31 144 LEU B N 1
ATOM 3222 C CA . LEU B 1 144 ? -5.98 -8.695 -14.977 1 98.31 144 LEU B CA 1
ATOM 3223 C C . LEU B 1 144 ? -6.18 -9.07 -16.438 1 98.31 144 LEU B C 1
ATOM 3225 O O . LEU B 1 144 ? -7.156 -9.734 -16.781 1 98.31 144 LEU B O 1
ATOM 3229 N N . ILE B 1 145 ? -5.27 -8.703 -17.281 1 98 145 ILE B N 1
ATOM 3230 C CA . ILE B 1 145 ? -5.363 -8.953 -18.719 1 98 145 ILE B CA 1
ATOM 3231 C C . ILE B 1 145 ? -5.117 -10.438 -19 1 98 145 ILE B C 1
ATOM 3233 O O . ILE B 1 145 ? -5.77 -11.023 -19.859 1 98 145 ILE B O 1
ATOM 3237 N N . VAL B 1 146 ? -4.285 -11.094 -18.234 1 97.94 146 VAL B N 1
ATOM 3238 C CA . VAL B 1 146 ? -3.852 -12.445 -18.594 1 97.94 146 VAL B CA 1
ATOM 3239 C C . VAL B 1 146 ? -4.559 -13.461 -17.688 1 97.94 146 VAL B C 1
ATOM 3241 O O . VAL B 1 146 ? -4.629 -14.648 -18.031 1 97.94 146 VAL B O 1
ATOM 3244 N N . THR B 1 147 ? -5.219 -13.062 -16.672 1 98.44 147 THR B N 1
ATOM 3245 C CA . THR B 1 147 ? -5.738 -13.977 -15.648 1 98.44 147 THR B CA 1
ATOM 3246 C C . THR B 1 147 ? -6.996 -14.68 -16.156 1 98.44 147 THR B C 1
ATOM 3248 O O . THR B 1 147 ? -7.766 -14.117 -16.922 1 98.44 147 THR B O 1
ATOM 3251 N N . ASP B 1 148 ? -7.152 -15.891 -15.68 1 98.06 148 ASP B N 1
ATOM 3252 C CA . ASP B 1 148 ? -8.367 -16.641 -15.953 1 98.06 148 ASP B CA 1
ATOM 3253 C C . ASP B 1 148 ? -9.414 -16.422 -14.859 1 98.06 148 ASP B C 1
ATOM 3255 O O . ASP B 1 148 ? -10.617 -16.469 -15.125 1 98.06 148 ASP B O 1
ATOM 3259 N N . TYR B 1 149 ? -8.953 -16.234 -13.641 1 98.38 149 TYR B N 1
ATOM 3260 C CA . TYR B 1 149 ? -9.812 -16.094 -12.469 1 98.38 149 TYR B CA 1
ATOM 3261 C C . TYR B 1 149 ? -9.297 -14.992 -11.547 1 98.38 149 TYR B C 1
ATOM 3263 O O . TYR B 1 149 ? -8.094 -14.852 -11.352 1 98.38 149 TYR B O 1
ATOM 3271 N N . LEU B 1 150 ? -10.242 -14.281 -11.062 1 98.5 150 LEU B N 1
ATOM 3272 C CA . LEU B 1 150 ? -9.922 -13.242 -10.094 1 98.5 150 LEU B CA 1
ATOM 3273 C C . LEU B 1 150 ? -10.477 -13.586 -8.719 1 98.5 150 LEU B C 1
ATOM 3275 O O . LEU B 1 150 ? -11.641 -13.969 -8.594 1 98.5 150 LEU B O 1
ATOM 3279 N N . ILE B 1 151 ? -9.625 -13.594 -7.695 1 98.38 151 ILE B N 1
ATOM 3280 C CA . ILE B 1 151 ? -10.047 -13.789 -6.312 1 98.38 151 ILE B CA 1
ATOM 3281 C C . ILE B 1 151 ? -9.781 -12.516 -5.512 1 98.38 151 ILE B C 1
ATOM 3283 O O . ILE B 1 151 ? -8.648 -12.023 -5.477 1 98.38 151 ILE B O 1
ATOM 3287 N N . ILE B 1 152 ? -10.812 -12.047 -4.848 1 96.88 152 ILE B N 1
ATOM 3288 C CA . ILE B 1 152 ? -10.727 -10.773 -4.133 1 96.88 152 ILE B CA 1
ATOM 3289 C C . ILE B 1 152 ? -10.945 -11.008 -2.639 1 96.88 152 ILE B C 1
ATOM 3291 O O . ILE B 1 152 ? -12.07 -11.234 -2.199 1 96.88 152 ILE B O 1
ATOM 3295 N N . PRO B 1 153 ? -9.859 -10.969 -1.854 1 95.81 153 PRO B N 1
ATOM 3296 C CA . PRO B 1 153 ? -10.07 -10.859 -0.409 1 95.81 153 PRO B CA 1
ATOM 3297 C C . PRO B 1 153 ? -10.75 -9.555 -0.011 1 95.81 153 PRO B C 1
ATOM 3299 O O . PRO B 1 153 ? -10.289 -8.477 -0.393 1 95.81 153 PRO B O 1
ATOM 3302 N N . LEU B 1 154 ? -11.75 -9.648 0.787 1 91.31 154 LEU B N 1
ATOM 3303 C CA . LEU B 1 154 ? -12.547 -8.477 1.133 1 91.31 154 LEU B CA 1
ATOM 3304 C C . LEU B 1 154 ? -12.125 -7.914 2.486 1 91.31 154 LEU B C 1
ATOM 3306 O O . LEU B 1 154 ? -11.836 -8.672 3.418 1 91.31 154 LEU B O 1
ATOM 3310 N N . PRO B 1 155 ? -12.039 -6.559 2.516 1 85.69 155 PRO B N 1
ATOM 3311 C CA . PRO B 1 155 ? -11.859 -5.973 3.846 1 85.69 155 PRO B CA 1
ATOM 3312 C C . PRO B 1 155 ? -13.086 -6.156 4.738 1 85.69 155 PRO B C 1
ATOM 3314 O O . PRO B 1 155 ? -14.195 -6.336 4.238 1 85.69 155 PRO B O 1
ATOM 3317 N N . THR B 1 156 ? -12.867 -6.176 5.996 1 79.31 156 THR B N 1
ATOM 3318 C CA . THR B 1 156 ? -13.961 -6.34 6.949 1 79.31 156 THR B CA 1
ATOM 3319 C C . THR B 1 156 ? -14.383 -4.988 7.523 1 79.31 156 THR B C 1
ATOM 3321 O O . THR B 1 156 ? -15.141 -4.93 8.492 1 79.31 156 THR B O 1
ATOM 3324 N N . ASP B 1 157 ? -13.844 -3.969 6.934 1 77.62 157 ASP B N 1
ATOM 3325 C CA . ASP B 1 157 ? -14.195 -2.625 7.387 1 77.62 157 ASP B CA 1
ATOM 3326 C C . ASP B 1 157 ? -15.164 -1.955 6.418 1 77.62 157 ASP B C 1
ATOM 3328 O O . ASP B 1 157 ? -15.836 -2.633 5.637 1 77.62 157 ASP B O 1
ATOM 3332 N N . GLN B 1 158 ? -15.367 -0.67 6.547 1 77.12 158 GLN B N 1
ATOM 3333 C CA . GLN B 1 158 ? -16.406 0.087 5.848 1 77.12 158 GLN B CA 1
ATOM 3334 C C . GLN B 1 158 ? -16.078 0.211 4.359 1 77.12 158 GLN B C 1
ATOM 3336 O O . GLN B 1 158 ? -16.891 0.733 3.586 1 77.12 158 GLN B O 1
ATOM 3341 N N . TRP B 1 159 ? -14.906 -0.354 3.938 1 86 159 TRP B N 1
ATOM 3342 C CA . TRP B 1 159 ? -14.43 -0.08 2.586 1 86 159 TRP B CA 1
ATOM 3343 C C . TRP B 1 159 ? -14.742 -1.246 1.653 1 86 159 TRP B C 1
ATOM 3345 O O . TRP B 1 159 ? -14.391 -1.212 0.47 1 86 159 TRP B O 1
ATOM 3355 N N . ALA B 1 160 ? -15.414 -2.305 2.076 1 85.31 160 ALA B N 1
ATOM 3356 C CA . ALA B 1 160 ? -15.586 -3.549 1.332 1 85.31 160 ALA B CA 1
ATOM 3357 C C . ALA B 1 160 ? -16.281 -3.297 -0.003 1 85.31 160 ALA B C 1
ATOM 3359 O O . ALA B 1 160 ? -15.781 -3.701 -1.056 1 85.31 160 ALA B O 1
ATOM 3360 N N . ILE B 1 161 ? -17.359 -2.572 0.041 1 86.62 161 ILE B N 1
ATOM 3361 C CA . ILE B 1 161 ? -18.156 -2.346 -1.158 1 86.62 161 ILE B CA 1
ATOM 3362 C C . ILE B 1 161 ? -17.375 -1.456 -2.131 1 86.62 161 ILE B C 1
ATOM 3364 O O . ILE B 1 161 ? -17.281 -1.764 -3.322 1 86.62 161 ILE B O 1
ATOM 3368 N N . GLU B 1 162 ? -16.812 -0.367 -1.64 1 90.25 162 GLU B N 1
ATOM 3369 C CA . GLU B 1 162 ? -16.062 0.564 -2.48 1 90.25 162 GLU B CA 1
ATOM 3370 C C . GLU B 1 162 ? -14.875 -0.123 -3.146 1 90.25 162 GLU B C 1
ATOM 3372 O O . GLU B 1 162 ? -14.555 0.154 -4.305 1 90.25 162 GLU B O 1
ATOM 3377 N N . SER B 1 163 ? -14.266 -0.966 -2.398 1 92.44 163 SER B N 1
ATOM 3378 C CA . SER B 1 163 ? -13.109 -1.688 -2.924 1 92.44 163 SER B CA 1
ATOM 3379 C C . SER B 1 163 ? -13.5 -2.564 -4.109 1 92.44 163 SER B C 1
ATOM 3381 O O . SER B 1 163 ? -12.805 -2.582 -5.129 1 92.44 163 SER B O 1
ATOM 3383 N N . VAL B 1 164 ? -14.602 -3.291 -4.008 1 91.81 164 VAL B N 1
ATOM 3384 C CA . VAL B 1 164 ? -15.078 -4.168 -5.07 1 91.81 164 VAL B CA 1
ATOM 3385 C C . VAL B 1 164 ? -15.5 -3.336 -6.277 1 91.81 164 VAL B C 1
ATOM 3387 O O . VAL B 1 164 ? -15.211 -3.699 -7.422 1 91.81 164 VAL B O 1
ATOM 3390 N N . ASP B 1 165 ? -16.109 -2.188 -6.023 1 93.69 165 ASP B N 1
ATOM 3391 C CA . ASP B 1 165 ? -16.562 -1.316 -7.102 1 93.69 165 ASP B CA 1
ATOM 3392 C C . ASP B 1 165 ? -15.391 -0.816 -7.938 1 93.69 165 ASP B C 1
ATOM 3394 O O . ASP B 1 165 ? -15.477 -0.751 -9.164 1 93.69 165 ASP B O 1
ATOM 3398 N N . LEU B 1 166 ? -14.359 -0.495 -7.297 1 95.44 166 LEU B N 1
ATOM 3399 C CA . LEU B 1 166 ? -13.188 0.036 -7.992 1 95.44 166 LEU B CA 1
ATOM 3400 C C . LEU B 1 166 ? -12.57 -1.021 -8.898 1 95.44 166 LEU B C 1
ATOM 3402 O O . LEU B 1 166 ? -12.203 -0.726 -10.039 1 95.44 166 LEU B O 1
ATOM 3406 N N . ILE B 1 167 ? -12.508 -2.252 -8.406 1 95.75 167 ILE B N 1
ATOM 3407 C CA . ILE B 1 167 ? -11.938 -3.322 -9.211 1 95.75 167 ILE B CA 1
ATOM 3408 C C . ILE B 1 167 ? -12.883 -3.65 -10.375 1 95.75 167 ILE B C 1
ATOM 3410 O O . ILE B 1 167 ? -12.438 -3.834 -11.508 1 95.75 167 ILE B O 1
ATOM 3414 N N . THR B 1 168 ? -14.156 -3.713 -10.109 1 95.25 168 THR B N 1
ATOM 3415 C CA . THR B 1 168 ? -15.148 -4.012 -11.133 1 95.25 168 THR B CA 1
ATOM 3416 C C . THR B 1 168 ? -15.133 -2.949 -12.227 1 95.25 168 THR B C 1
ATOM 3418 O O . THR B 1 168 ? -15.211 -3.271 -13.414 1 95.25 168 THR B O 1
ATOM 3421 N N . ASN B 1 169 ? -15.039 -1.716 -11.812 1 96.38 169 ASN B N 1
ATOM 3422 C CA . ASN B 1 169 ? -14.945 -0.633 -12.781 1 96.38 169 ASN B CA 1
ATOM 3423 C C . ASN B 1 169 ? -13.688 -0.755 -13.641 1 96.38 169 ASN B C 1
ATOM 3425 O O . ASN B 1 169 ? -13.727 -0.498 -14.844 1 96.38 169 ASN B O 1
ATOM 3429 N N . ARG B 1 170 ? -12.617 -1.134 -13.031 1 95.62 170 ARG B N 1
ATOM 3430 C CA . ARG B 1 170 ? -11.375 -1.314 -13.781 1 95.62 170 ARG B CA 1
ATOM 3431 C C . ARG B 1 170 ? -11.516 -2.436 -14.805 1 95.62 170 ARG B C 1
ATOM 3433 O O . ARG B 1 170 ? -11.062 -2.305 -15.938 1 95.62 170 ARG B O 1
ATOM 3440 N N . LEU B 1 171 ? -12.141 -3.559 -14.398 1 97.56 171 LEU B N 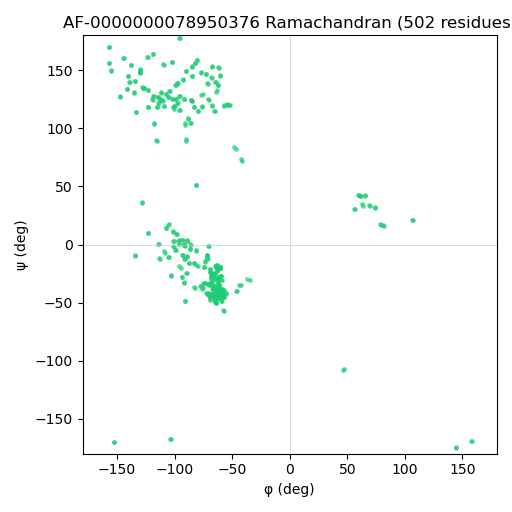1
ATOM 3441 C CA . LEU B 1 171 ? -12.383 -4.668 -15.312 1 97.56 171 LEU B CA 1
ATOM 3442 C C . LEU B 1 171 ? -13.195 -4.215 -16.516 1 97.56 171 LEU B C 1
ATOM 3444 O O . LEU B 1 171 ? -12.906 -4.613 -17.656 1 97.56 171 LEU B O 1
ATOM 3448 N N . ARG B 1 172 ? -14.141 -3.359 -16.266 1 97.19 172 ARG B N 1
ATOM 3449 C CA . ARG B 1 172 ? -14.938 -2.812 -17.359 1 97.19 172 ARG B CA 1
ATOM 3450 C C . ARG B 1 172 ? -14.086 -1.968 -18.297 1 97.19 172 ARG B C 1
ATOM 3452 O O . ARG B 1 172 ? -14.188 -2.092 -19.516 1 97.19 172 ARG B O 1
ATOM 3459 N N . ASP B 1 173 ? -13.219 -1.189 -17.75 1 95.5 173 ASP B N 1
ATOM 3460 C CA . ASP B 1 173 ? -12.367 -0.281 -18.516 1 95.5 173 ASP B CA 1
ATOM 3461 C C . ASP B 1 173 ? -11.438 -1.052 -19.438 1 95.5 173 ASP B C 1
ATOM 3463 O O . ASP B 1 173 ? -11.062 -0.558 -20.516 1 95.5 173 ASP B O 1
ATOM 3467 N N . ILE B 1 174 ? -11.102 -2.244 -19.031 1 95.31 174 ILE B N 1
ATOM 3468 C CA . ILE B 1 174 ? -10.133 -2.982 -19.828 1 95.31 174 ILE B CA 1
ATOM 3469 C C . ILE B 1 174 ? -10.836 -4.117 -20.578 1 95.31 174 ILE B C 1
ATOM 3471 O O . ILE B 1 174 ? -10.203 -5.098 -20.969 1 95.31 174 ILE B O 1
ATOM 3475 N N . PHE B 1 175 ? -12.148 -4.102 -20.641 1 96.44 175 PHE B N 1
ATOM 3476 C CA . PHE B 1 175 ? -13 -4.996 -21.422 1 96.44 175 PHE B CA 1
ATOM 3477 C C . PHE B 1 175 ? -12.898 -6.426 -20.906 1 96.44 175 PHE B C 1
ATOM 3479 O O . PHE B 1 175 ? -12.836 -7.371 -21.688 1 96.44 175 PHE B O 1
ATOM 3486 N N . ARG B 1 176 ? -12.891 -6.562 -19.531 1 97.19 176 ARG B N 1
ATOM 3487 C CA . ARG B 1 176 ? -12.836 -7.871 -18.891 1 97.19 176 ARG B CA 1
ATOM 3488 C C . ARG B 1 176 ? -13.953 -8.016 -17.844 1 97.19 176 ARG B C 1
ATOM 3490 O O . ARG B 1 176 ? -13.75 -8.609 -16.797 1 97.19 176 ARG B O 1
ATOM 3497 N N . SER B 1 177 ? -15.039 -7.477 -18.125 1 95.69 177 SER B N 1
ATOM 3498 C CA . SER B 1 177 ? -16.156 -7.469 -17.188 1 95.69 177 SER B CA 1
ATOM 3499 C C . SER B 1 177 ? -16.656 -8.883 -16.906 1 95.69 177 SER B C 1
ATOM 3501 O O . SER B 1 177 ? -17.266 -9.133 -15.875 1 95.69 177 SER B O 1
ATOM 3503 N N . GLU B 1 178 ? -16.328 -9.828 -17.797 1 96.69 178 GLU B N 1
ATOM 3504 C CA . GLU B 1 178 ? -16.844 -11.188 -17.641 1 96.69 178 GLU B CA 1
ATOM 3505 C C . GLU B 1 178 ? -15.828 -12.078 -16.922 1 96.69 178 GLU B C 1
ATOM 3507 O O . GLU B 1 178 ? -16.062 -13.281 -16.781 1 96.69 178 GLU B O 1
ATOM 3512 N N . LEU B 1 179 ? -14.781 -11.516 -16.516 1 97.56 179 LEU B N 1
ATOM 3513 C CA . LEU B 1 179 ? -13.781 -12.305 -15.805 1 97.56 179 LEU B CA 1
ATOM 3514 C C . LEU B 1 179 ? -14.391 -12.984 -14.578 1 97.56 179 LEU B C 1
ATOM 3516 O O . LEU B 1 179 ? -14.969 -12.312 -13.719 1 97.56 179 LEU B O 1
ATOM 3520 N N . PRO B 1 180 ? -14.375 -14.336 -14.516 1 97.19 180 PRO B N 1
ATOM 3521 C CA . PRO B 1 180 ? -14.875 -15 -13.305 1 97.19 180 PRO B CA 1
ATOM 3522 C C . PRO B 1 180 ? -14.188 -14.5 -12.031 1 97.19 180 PRO B C 1
ATOM 3524 O O . PRO B 1 180 ? -12.961 -14.578 -11.914 1 97.19 180 PRO B O 1
ATOM 3527 N N . THR B 1 181 ? -15.016 -13.969 -11.141 1 96.62 181 THR B N 1
ATOM 3528 C CA . THR B 1 181 ? -14.5 -13.336 -9.93 1 96.62 181 THR B CA 1
ATOM 3529 C C . THR B 1 181 ? -15.094 -13.992 -8.688 1 96.62 181 THR B C 1
ATOM 3531 O O . THR B 1 181 ? -16.297 -14.258 -8.633 1 96.62 181 THR B O 1
ATOM 3534 N N . PHE B 1 182 ? -14.203 -14.289 -7.738 1 96.75 182 PHE B N 1
ATOM 3535 C CA . PHE B 1 182 ? -14.594 -14.914 -6.477 1 96.75 182 PHE B CA 1
ATOM 3536 C C . PHE B 1 182 ? -14.133 -14.062 -5.297 1 96.75 182 PHE B C 1
ATOM 3538 O O . PHE B 1 182 ? -13.25 -13.227 -5.438 1 96.75 182 PHE B O 1
ATOM 3545 N N . TYR B 1 183 ? -14.766 -14.312 -4.133 1 95 183 TYR B N 1
ATOM 3546 C CA . TYR B 1 183 ? -14.5 -13.492 -2.957 1 95 183 TYR B CA 1
ATOM 3547 C C . TYR B 1 183 ? -14.188 -14.359 -1.743 1 95 183 TYR B C 1
ATOM 3549 O O . TYR B 1 183 ? -14.68 -15.492 -1.64 1 95 183 TYR B O 1
ATOM 3557 N N . LEU B 1 184 ? -13.367 -13.859 -0.884 1 94.38 184 LEU B N 1
ATOM 3558 C CA . LEU B 1 184 ? -13.141 -14.461 0.423 1 94.38 184 LEU B CA 1
ATOM 3559 C C . LEU B 1 184 ? -12.906 -13.391 1.486 1 94.38 184 LEU B C 1
ATOM 3561 O O . LEU B 1 184 ? -12.695 -12.227 1.16 1 94.38 184 LEU B O 1
ATOM 3565 N N . VAL B 1 185 ? -13.078 -13.727 2.732 1 90.19 185 VAL B N 1
ATOM 3566 C CA . VAL B 1 185 ? -12.789 -12.836 3.854 1 90.19 185 VAL B CA 1
ATOM 3567 C C . VAL B 1 185 ? -11.695 -13.445 4.727 1 90.19 185 VAL B C 1
ATOM 3569 O O . VAL B 1 185 ? -11.75 -14.633 5.062 1 90.19 185 VAL B O 1
ATOM 3572 N N . THR B 1 186 ? -10.742 -12.5 4.871 1 85.69 186 THR B N 1
ATOM 3573 C CA . THR B 1 186 ? -9.664 -12.961 5.742 1 85.69 186 THR B CA 1
ATOM 3574 C C . THR B 1 186 ? -9.688 -12.219 7.074 1 85.69 186 THR B C 1
ATOM 3576 O O . THR B 1 186 ? -10.32 -11.164 7.191 1 85.69 186 THR B O 1
ATOM 3579 N N . ASN B 1 187 ? -9.227 -12.695 8.047 1 76.81 187 ASN B N 1
ATOM 3580 C CA . ASN B 1 187 ? -9.016 -12.031 9.328 1 76.81 187 ASN B CA 1
ATOM 3581 C C . ASN B 1 187 ? -10.336 -11.82 10.078 1 76.81 187 ASN B C 1
ATOM 3583 O O . ASN B 1 187 ? -10.555 -10.758 10.656 1 76.81 187 ASN B O 1
ATOM 3587 N N . LEU B 1 188 ? -11.25 -12.703 9.891 1 69.31 188 LEU B N 1
ATOM 3588 C CA . LEU B 1 188 ? -12.523 -12.578 10.586 1 69.31 188 LEU B CA 1
ATOM 3589 C C . LEU B 1 188 ? -12.352 -12.773 12.086 1 69.31 188 LEU B C 1
ATOM 3591 O O . LEU B 1 188 ? -11.703 -13.734 12.523 1 69.31 188 LEU B O 1
ATOM 3595 N N . ILE B 1 189 ? -12.75 -11.617 12.727 1 62.28 189 ILE B N 1
ATOM 3596 C CA . ILE B 1 189 ? -12.766 -11.758 14.18 1 62.28 189 ILE B CA 1
ATOM 3597 C C . ILE B 1 189 ? -14.141 -12.242 14.633 1 62.28 189 ILE B C 1
ATOM 3599 O O . ILE B 1 189 ? -15.133 -11.523 14.516 1 62.28 189 ILE B O 1
ATOM 3603 N N . GLU B 1 190 ? -14.336 -13.492 14.727 1 55 190 GLU B N 1
ATOM 3604 C CA . GLU B 1 190 ? -15.602 -14.148 15.039 1 55 190 GLU B CA 1
ATOM 3605 C C . GLU B 1 190 ? -16.406 -13.352 16.062 1 55 190 GLU B C 1
ATOM 3607 O O . GLU B 1 190 ? -17.641 -13.281 15.977 1 55 190 GLU B O 1
ATOM 3612 N N . ARG B 1 191 ? -15.805 -12.641 16.906 1 52.69 191 ARG B N 1
ATOM 3613 C CA . ARG B 1 191 ? -16.609 -12.156 18.031 1 52.69 191 ARG B CA 1
ATOM 3614 C C . ARG B 1 191 ? -17.125 -10.75 17.766 1 52.69 191 ARG B C 1
ATOM 3616 O O . ARG B 1 191 ? -17.906 -10.211 18.547 1 52.69 191 ARG B O 1
ATOM 3623 N N . GLN B 1 192 ? -16.781 -10.25 16.609 1 60.34 192 GLN B N 1
ATOM 3624 C CA . GLN B 1 192 ? -17.266 -8.883 16.438 1 60.34 192 GLN B CA 1
ATOM 3625 C C . GLN B 1 192 ? -18.516 -8.859 15.555 1 60.34 192 GLN B C 1
ATOM 3627 O O . GLN B 1 192 ? -18.547 -9.477 14.492 1 60.34 192 GLN B O 1
ATOM 3632 N N . THR B 1 193 ? -19.562 -8.422 16.109 1 59.66 193 THR B N 1
ATOM 3633 C CA . THR B 1 193 ? -20.875 -8.336 15.469 1 59.66 193 THR B CA 1
ATOM 3634 C C . THR B 1 193 ? -20.75 -7.777 14.055 1 59.66 193 THR B C 1
ATOM 3636 O O . THR B 1 193 ? -21.422 -8.25 13.133 1 59.66 193 THR B O 1
ATOM 3639 N N . ILE B 1 194 ? -19.844 -6.875 13.828 1 61.5 194 ILE B N 1
ATOM 3640 C CA . ILE B 1 194 ? -19.688 -6.203 12.547 1 61.5 194 ILE B CA 1
ATOM 3641 C C . ILE B 1 194 ? -19.172 -7.188 11.508 1 61.5 194 ILE B C 1
ATOM 3643 O O . ILE B 1 194 ? -19.609 -7.168 10.352 1 61.5 194 ILE B O 1
ATOM 3647 N N . ASP B 1 195 ? -18.375 -8.039 11.977 1 67.06 195 ASP B N 1
ATOM 3648 C CA . ASP B 1 195 ? -17.812 -9.031 11.062 1 67.06 195 ASP B CA 1
ATOM 3649 C C . ASP B 1 195 ? -18.875 -10.039 10.625 1 67.06 195 ASP B C 1
ATOM 3651 O O . ASP B 1 195 ? -18.906 -10.453 9.469 1 67.06 195 ASP B O 1
ATOM 3655 N N . LYS B 1 196 ? -19.719 -10.289 11.523 1 69.5 196 LYS B N 1
ATOM 3656 C CA . LYS B 1 196 ? -20.781 -11.234 11.211 1 69.5 196 LYS B CA 1
ATOM 3657 C C . LYS B 1 196 ? -21.766 -10.648 10.203 1 69.5 196 LYS B C 1
ATOM 3659 O O . LYS B 1 196 ? -22.172 -11.328 9.258 1 69.5 196 LYS B O 1
ATOM 3664 N N . GLU B 1 197 ? -22.047 -9.43 10.438 1 73.5 197 GLU B N 1
ATOM 3665 C CA . GLU B 1 197 ? -22.969 -8.75 9.531 1 73.5 197 GLU B CA 1
ATOM 3666 C C . GLU B 1 197 ? -22.375 -8.633 8.133 1 73.5 197 GLU B C 1
ATOM 3668 O O . GLU B 1 197 ? -23.078 -8.828 7.133 1 73.5 197 GLU B O 1
ATOM 3673 N N . LEU B 1 198 ? -21.141 -8.312 8.117 1 72.19 198 LEU B N 1
ATOM 3674 C CA . LEU B 1 198 ? -20.453 -8.211 6.836 1 72.19 198 LEU B CA 1
ATOM 3675 C C . LEU B 1 198 ? -20.422 -9.562 6.125 1 72.19 198 LEU B C 1
ATOM 3677 O O . LEU B 1 198 ? -20.703 -9.641 4.926 1 72.19 198 LEU B O 1
ATOM 3681 N N . LYS B 1 199 ? -20.125 -10.539 6.949 1 74.69 199 LYS B N 1
ATOM 3682 C CA . LYS B 1 199 ? -20.094 -11.875 6.367 1 74.69 199 LYS B CA 1
ATOM 3683 C C . LYS B 1 199 ? -21.453 -12.266 5.797 1 74.69 199 LYS B C 1
ATOM 3685 O O . LYS B 1 199 ? -21.531 -12.781 4.684 1 74.69 199 LYS B O 1
ATOM 3690 N N . GLU B 1 200 ? -22.422 -11.984 6.523 1 76.94 200 GLU B N 1
ATOM 3691 C CA . GLU B 1 200 ? -23.781 -12.289 6.074 1 76.94 200 GLU B CA 1
ATOM 3692 C C . GLU B 1 200 ? -24.125 -11.508 4.816 1 76.94 200 GLU B C 1
ATOM 3694 O O . GLU B 1 200 ? -24.734 -12.055 3.889 1 76.94 200 GLU B O 1
ATOM 3699 N N . PHE B 1 201 ? -23.719 -10.352 4.832 1 76.31 201 PHE B N 1
ATOM 3700 C CA . PHE B 1 201 ? -23.969 -9.5 3.67 1 76.31 201 PHE B CA 1
ATOM 3701 C C . PHE B 1 201 ? -23.266 -10.062 2.438 1 76.31 201 PHE B C 1
ATOM 3703 O O . PHE B 1 201 ? -23.859 -10.156 1.364 1 76.31 201 PHE B O 1
ATOM 3710 N N . ILE B 1 202 ? -22.031 -10.469 2.641 1 78 202 ILE B N 1
ATOM 3711 C CA . ILE B 1 202 ? -21.219 -10.961 1.536 1 78 202 ILE B CA 1
ATOM 3712 C C . ILE B 1 202 ? -21.781 -12.289 1.027 1 78 202 ILE B C 1
ATOM 3714 O O . ILE B 1 202 ? -21.875 -12.508 -0.183 1 78 202 ILE B O 1
ATOM 3718 N N . GLU B 1 203 ? -22.109 -13.07 1.978 1 79 203 GLU B N 1
ATOM 3719 C CA . GLU B 1 203 ? -22.672 -14.367 1.621 1 79 203 GLU B CA 1
ATOM 3720 C C . GLU B 1 203 ? -23.969 -14.211 0.826 1 79 203 GLU B C 1
ATOM 3722 O O . GLU B 1 203 ? -24.219 -14.953 -0.127 1 79 203 GLU B O 1
ATOM 3727 N N . ASN B 1 204 ? -24.703 -13.234 1.224 1 82.81 204 ASN B N 1
ATOM 3728 C CA . ASN B 1 204 ? -25.984 -12.992 0.552 1 82.81 204 ASN B CA 1
ATOM 3729 C C . ASN B 1 204 ? -25.781 -12.328 -0.806 1 82.81 204 ASN B C 1
ATOM 3731 O O . ASN B 1 204 ? -26.469 -12.664 -1.774 1 82.81 204 ASN B O 1
ATOM 3735 N N . GLU B 1 205 ? -24.844 -11.461 -0.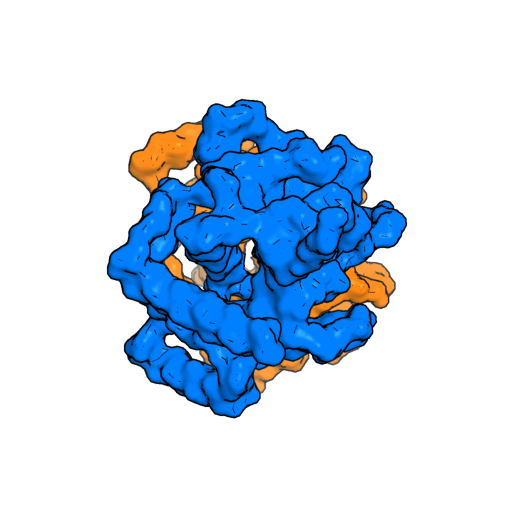798 1 79.94 205 GLU B N 1
ATOM 3736 C CA . GLU B 1 205 ? -24.641 -10.648 -1.995 1 79.94 205 GLU B CA 1
ATOM 3737 C C . GLU B 1 205 ? -23.906 -11.438 -3.08 1 79.94 205 GLU B C 1
ATOM 3739 O O . GLU B 1 205 ? -24.219 -11.297 -4.266 1 79.94 205 GLU B O 1
ATOM 3744 N N . TYR B 1 206 ? -22.969 -12.312 -2.645 1 81.56 206 TYR B N 1
ATOM 3745 C CA . TYR B 1 206 ? -22.078 -12.883 -3.654 1 81.56 206 TYR B CA 1
ATOM 3746 C C . TYR B 1 206 ? -22.312 -14.383 -3.803 1 81.56 206 TYR B C 1
ATOM 3748 O O . TYR B 1 206 ? -21.891 -14.984 -4.789 1 81.56 206 TYR B O 1
ATOM 3756 N N . LYS B 1 207 ? -23.062 -14.984 -2.891 1 81.94 207 LYS B N 1
ATOM 3757 C CA . LYS B 1 207 ? -23.594 -16.344 -2.977 1 81.94 207 LYS B CA 1
ATOM 3758 C C . LYS B 1 207 ? -22.5 -17.312 -3.432 1 81.94 207 LYS B C 1
ATOM 3760 O O . LYS B 1 207 ? -21.5 -17.484 -2.752 1 81.94 207 LYS B O 1
ATOM 3765 N N . GLU B 1 208 ? -22.656 -17.75 -4.703 1 85.12 208 GLU B N 1
ATOM 3766 C CA . GLU B 1 208 ? -21.781 -18.797 -5.223 1 85.12 208 GLU B CA 1
ATOM 3767 C C . GLU B 1 208 ? -20.375 -18.266 -5.469 1 85.12 208 GLU B C 1
ATOM 3769 O O . GLU B 1 208 ? -19.422 -19.031 -5.59 1 85.12 208 GLU B O 1
ATOM 3774 N N . LYS B 1 209 ? -20.25 -17.031 -5.387 1 93.25 209 LYS B N 1
ATOM 3775 C CA . LYS B 1 209 ? -18.938 -16.438 -5.652 1 93.25 209 LYS B CA 1
ATOM 3776 C C . LYS B 1 209 ? -18.141 -16.266 -4.367 1 93.25 209 LYS B C 1
ATOM 3778 O O . LYS B 1 209 ? -16.938 -15.992 -4.41 1 93.25 209 LYS B O 1
ATOM 3783 N N . PHE B 1 210 ? -18.797 -16.484 -3.236 1 93.88 210 PHE B N 1
ATOM 3784 C CA . PHE B 1 210 ? -18.094 -16.438 -1.96 1 93.88 210 PHE B CA 1
ATOM 3785 C C . PHE B 1 210 ? -17.453 -17.781 -1.642 1 93.88 210 PHE B C 1
ATOM 3787 O O . PHE B 1 210 ? -18.156 -18.797 -1.545 1 93.88 210 PHE B O 1
ATOM 3794 N N . LEU B 1 211 ? -16.156 -17.75 -1.409 1 95.81 211 LEU B N 1
ATOM 3795 C CA . LEU B 1 211 ? -15.406 -19 -1.27 1 95.81 211 LEU B CA 1
ATOM 3796 C C . LEU B 1 211 ? -15.305 -19.422 0.195 1 95.81 211 LEU B C 1
ATOM 3798 O O . LEU B 1 211 ? -15.102 -20.594 0.501 1 95.81 211 LEU B O 1
ATOM 3802 N N . GLY B 1 212 ? -15.344 -18.422 1.106 1 92.69 212 GLY B N 1
ATOM 3803 C CA . GLY B 1 212 ? -15.242 -18.719 2.525 1 92.69 212 GLY B CA 1
ATOM 3804 C C . GLY B 1 212 ? -14.469 -17.672 3.305 1 92.69 212 GLY B C 1
ATOM 3805 O O . GLY B 1 212 ? -14.188 -16.594 2.787 1 92.69 212 GLY B O 1
ATOM 3806 N N . SER B 1 213 ? -14.266 -18.016 4.629 1 91.88 213 SER B N 1
ATOM 3807 C CA . SER B 1 213 ? -13.586 -17.078 5.516 1 91.88 213 SER B CA 1
ATOM 3808 C C . SER B 1 213 ? -12.461 -17.75 6.285 1 91.88 213 SER B C 1
ATOM 3810 O O . SER B 1 213 ? -12.516 -18.969 6.523 1 91.88 213 SER B O 1
ATOM 3812 N N . VAL B 1 214 ? -11.461 -16.969 6.566 1 93.88 214 VAL B N 1
ATOM 3813 C CA . VAL B 1 214 ? -10.344 -17.438 7.383 1 93.88 214 VAL B CA 1
ATOM 3814 C C . VAL B 1 214 ? -10.352 -16.703 8.727 1 93.88 214 VAL B C 1
ATOM 3816 O O . VAL B 1 214 ? -10.461 -15.484 8.773 1 93.88 214 VAL B O 1
ATOM 3819 N N . PRO B 1 215 ? -10.242 -17.422 9.828 1 89.56 215 PRO B N 1
ATOM 3820 C CA . PRO B 1 215 ? -10.227 -16.766 11.133 1 89.56 215 PRO B CA 1
ATOM 3821 C C . PRO B 1 215 ? -8.953 -15.938 11.352 1 89.56 215 PRO B C 1
ATOM 3823 O O . PRO B 1 215 ? -7.871 -16.344 10.914 1 89.56 215 PRO B O 1
ATOM 3826 N N . LYS B 1 216 ? -9.109 -14.875 11.992 1 87.5 216 LYS B N 1
ATOM 3827 C CA . LYS B 1 216 ? -7.945 -14.086 12.391 1 87.5 216 LYS B CA 1
ATOM 3828 C C . LYS B 1 216 ? -7.156 -14.789 13.492 1 87.5 216 LYS B C 1
ATOM 3830 O O . LYS B 1 216 ? -7.719 -15.195 14.508 1 87.5 216 LYS B O 1
ATOM 3835 N N . ARG B 1 217 ? -5.863 -15 13.25 1 86.88 217 ARG B N 1
ATOM 3836 C CA . ARG B 1 217 ? -4.984 -15.625 14.227 1 86.88 217 ARG B CA 1
ATOM 3837 C C . ARG B 1 217 ? -3.656 -14.883 14.328 1 86.88 217 ARG B C 1
ATOM 3839 O O . ARG B 1 217 ? -3.002 -14.633 13.32 1 86.88 217 ARG B O 1
ATOM 3846 N N . ASP B 1 218 ? -3.254 -14.57 15.531 1 82.38 218 ASP B N 1
ATOM 3847 C CA . ASP B 1 218 ? -1.979 -13.898 15.758 1 82.38 218 ASP B CA 1
ATOM 3848 C C . ASP B 1 218 ? -0.811 -14.766 15.297 1 82.38 218 ASP B C 1
ATOM 3850 O O . ASP B 1 218 ? 0.199 -14.25 14.812 1 82.38 218 ASP B O 1
ATOM 3854 N N . ASN B 1 219 ? -0.966 -15.992 15.469 1 88 219 ASN B N 1
ATOM 3855 C CA . ASN B 1 219 ? 0.119 -16.891 15.109 1 88 219 ASN B CA 1
ATOM 3856 C C . ASN B 1 219 ? 0.328 -16.938 13.594 1 88 219 ASN B C 1
ATOM 3858 O O . ASN B 1 219 ? 1.413 -17.281 13.125 1 88 219 ASN B O 1
ATOM 3862 N N . LEU B 1 220 ? -0.683 -16.641 12.852 1 90.31 220 LEU B N 1
ATOM 3863 C CA . LEU B 1 220 ? -0.53 -16.578 11.398 1 90.31 220 LEU B CA 1
ATOM 3864 C C . LEU B 1 220 ? 0.405 -15.445 11 1 90.31 220 LEU B C 1
ATOM 3866 O O . LEU B 1 220 ? 1.307 -15.633 10.18 1 90.31 220 LEU B O 1
ATOM 3870 N N . ARG B 1 221 ? 0.224 -14.32 11.578 1 83.56 221 ARG B N 1
ATOM 3871 C CA . ARG B 1 221 ? 1.078 -13.172 11.305 1 83.56 221 ARG B CA 1
ATOM 3872 C C . ARG B 1 221 ? 2.527 -13.461 11.672 1 83.56 221 ARG B C 1
ATOM 3874 O O . ARG B 1 221 ? 3.449 -13.094 10.945 1 83.56 221 ARG B O 1
ATOM 3881 N N . LYS B 1 222 ? 2.674 -14.125 12.766 1 85.5 222 LYS B N 1
ATOM 3882 C CA . LYS B 1 222 ? 4.012 -14.5 13.227 1 85.5 222 LYS B CA 1
ATOM 3883 C C . LYS B 1 222 ? 4.668 -15.477 12.25 1 85.5 222 LYS B C 1
ATOM 3885 O O . LYS B 1 222 ? 5.855 -15.352 11.953 1 85.5 222 LYS B O 1
ATOM 3890 N N . THR B 1 223 ? 3.891 -16.406 11.773 1 89 223 THR B N 1
ATOM 3891 C CA . THR B 1 223 ? 4.379 -17.406 10.828 1 89 223 THR B CA 1
ATOM 3892 C C . THR B 1 223 ? 4.914 -16.734 9.562 1 89 223 THR B C 1
ATOM 3894 O O . THR B 1 223 ? 6.008 -17.047 9.102 1 89 223 THR B O 1
ATOM 3897 N N . ILE B 1 224 ? 4.199 -15.781 9.133 1 88.62 224 ILE B N 1
ATOM 3898 C CA . ILE B 1 224 ? 4.586 -15.062 7.926 1 88.62 224 ILE B CA 1
ATOM 3899 C C . ILE B 1 224 ? 5.82 -14.203 8.211 1 88.62 224 ILE B C 1
ATOM 3901 O O . ILE B 1 224 ? 6.789 -14.227 7.445 1 88.62 224 ILE B O 1
ATOM 3905 N N . PHE B 1 225 ? 5.805 -13.562 9.32 1 80.19 225 PHE B N 1
ATOM 3906 C CA . PHE B 1 225 ? 6.879 -12.648 9.695 1 80.19 225 PHE B CA 1
ATOM 3907 C C . PHE B 1 225 ? 8.18 -13.414 9.906 1 80.19 225 PHE B C 1
ATOM 3909 O O . PHE B 1 225 ? 9.242 -12.969 9.469 1 80.19 225 PHE B O 1
ATOM 3916 N N . HIS B 1 226 ? 8.094 -14.547 10.516 1 84.88 226 HIS B N 1
ATOM 3917 C CA . HIS B 1 226 ? 9.289 -15.312 10.844 1 84.88 226 HIS B CA 1
ATOM 3918 C C . HIS B 1 226 ? 9.648 -16.281 9.727 1 84.88 226 HIS B C 1
ATOM 3920 O O . HIS B 1 226 ? 10.648 -17 9.812 1 84.88 226 HIS B O 1
ATOM 3926 N N . ARG B 1 227 ? 8.82 -16.266 8.703 1 90.12 227 ARG B N 1
ATOM 3927 C CA . ARG B 1 227 ? 9.086 -17.078 7.512 1 90.12 227 ARG B CA 1
ATOM 3928 C C . ARG B 1 227 ? 9.148 -18.562 7.859 1 90.12 227 ARG B C 1
ATOM 3930 O O . ARG B 1 227 ? 10.062 -19.266 7.426 1 90.12 227 ARG B O 1
ATOM 3937 N N . VAL B 1 228 ? 8.242 -19.016 8.68 1 88.06 228 VAL B N 1
ATOM 3938 C CA . VAL B 1 228 ? 8.172 -20.406 9.117 1 88.06 228 VAL B CA 1
ATOM 3939 C C . VAL B 1 228 ? 7.285 -21.203 8.164 1 88.06 228 VAL B C 1
ATOM 3941 O O . VAL B 1 228 ? 6.324 -20.672 7.602 1 88.06 228 VAL B O 1
ATOM 3944 N N . ASP B 1 229 ? 7.594 -22.453 8.023 1 92 229 ASP B N 1
ATOM 3945 C CA . ASP B 1 229 ? 6.777 -23.344 7.199 1 92 229 ASP B CA 1
ATOM 3946 C C . ASP B 1 229 ? 5.348 -23.438 7.73 1 92 229 ASP B C 1
ATOM 3948 O O . ASP B 1 229 ? 5.133 -23.469 8.945 1 92 229 ASP B O 1
ATOM 3952 N N . PHE B 1 230 ? 4.461 -23.562 6.828 1 94.06 230 PHE B N 1
ATOM 3953 C CA . PHE B 1 230 ? 3.061 -23.656 7.223 1 94.06 230 PHE B CA 1
ATOM 3954 C C . PHE B 1 230 ? 2.77 -25 7.883 1 94.06 230 PHE B C 1
ATOM 3956 O O . PHE B 1 230 ? 3.275 -26.031 7.445 1 94.06 230 PHE B O 1
ATOM 3963 N N . ASN B 1 231 ? 1.985 -24.906 8.961 1 94.38 231 ASN B N 1
ATOM 3964 C CA . ASN B 1 231 ? 1.523 -26.078 9.68 1 94.38 231 ASN B CA 1
ATOM 3965 C C . ASN B 1 231 ? 0.095 -26.453 9.289 1 94.38 231 ASN B C 1
ATOM 3967 O O . ASN B 1 231 ? -0.846 -25.719 9.602 1 94.38 231 ASN B O 1
ATOM 3971 N N . SER B 1 232 ? -0.084 -27.594 8.773 1 94.31 232 SER B N 1
ATOM 3972 C CA . SER B 1 232 ? -1.368 -28.031 8.219 1 94.31 232 SER B CA 1
ATOM 3973 C C . SER B 1 232 ? -2.381 -28.297 9.328 1 94.31 232 SER B C 1
ATOM 3975 O O . SER B 1 232 ? -3.578 -28.422 9.07 1 94.31 232 SER B O 1
ATOM 3977 N N . ASN B 1 233 ? -1.941 -28.281 10.539 1 94.5 233 ASN B N 1
ATOM 3978 C CA . ASN B 1 233 ? -2.836 -28.562 11.656 1 94.5 233 ASN B CA 1
ATOM 3979 C C . ASN B 1 233 ? -3.512 -27.297 12.172 1 94.5 233 ASN B C 1
ATOM 3981 O O . ASN B 1 233 ? -4.465 -27.375 12.945 1 94.5 233 ASN B O 1
ATOM 3985 N N . GLU B 1 234 ? -3.08 -26.188 11.75 1 95 234 GLU B N 1
ATOM 3986 C CA . GLU B 1 234 ? -3.67 -24.938 12.195 1 95 234 GLU B CA 1
ATOM 3987 C C . GLU B 1 234 ? -5.047 -24.719 11.57 1 95 234 GLU B C 1
ATOM 3989 O O . GLU B 1 234 ? -5.277 -25.094 10.414 1 95 234 GLU B O 1
ATOM 3994 N N . ASP B 1 235 ? -5.914 -24.109 12.273 1 94.81 235 ASP B N 1
ATOM 3995 C CA . ASP B 1 235 ? -7.281 -23.891 11.812 1 94.81 235 ASP B CA 1
ATOM 3996 C C . ASP B 1 235 ? -7.316 -22.969 10.602 1 94.81 235 ASP B C 1
ATOM 3998 O O . ASP B 1 235 ? -8.117 -23.156 9.688 1 94.81 235 ASP B O 1
ATOM 4002 N N . TYR B 1 236 ? -6.445 -22 10.547 1 94.69 236 TYR B N 1
ATOM 4003 C CA . TYR B 1 236 ? -6.418 -21.109 9.398 1 94.69 236 TYR B CA 1
ATOM 4004 C C . TYR B 1 236 ? -5.93 -21.828 8.156 1 94.69 236 TYR B C 1
ATOM 4006 O O . TYR B 1 236 ? -6.363 -21.516 7.039 1 94.69 236 TYR B O 1
ATOM 4014 N N . TYR B 1 237 ? -5.023 -22.797 8.312 1 96.44 237 TYR B N 1
ATOM 4015 C CA . TYR B 1 237 ? -4.59 -23.594 7.18 1 96.44 237 TYR B CA 1
ATOM 4016 C C . TYR B 1 237 ? -5.75 -24.406 6.605 1 96.44 237 TYR B C 1
ATOM 4018 O O . TYR B 1 237 ? -5.953 -24.438 5.391 1 96.44 237 TYR B O 1
ATOM 4026 N N . LYS B 1 238 ? -6.465 -25 7.496 1 97.25 238 LYS B N 1
ATOM 4027 C CA . LYS B 1 238 ? -7.629 -25.781 7.082 1 97.25 238 LYS B CA 1
ATOM 4028 C C . LYS B 1 238 ? -8.664 -24.891 6.387 1 97.25 238 LYS B C 1
ATOM 4030 O O . LYS B 1 238 ? -9.289 -25.312 5.41 1 97.25 238 LYS B O 1
ATOM 4035 N N . ALA B 1 239 ? -8.797 -23.719 6.879 1 96.5 239 ALA B N 1
ATOM 4036 C CA . ALA B 1 239 ? -9.734 -22.781 6.266 1 96.5 239 ALA B CA 1
ATOM 4037 C C . ALA B 1 239 ? -9.297 -22.422 4.844 1 96.5 239 ALA B C 1
ATOM 4039 O O . ALA B 1 239 ? -10.117 -22.438 3.92 1 96.5 239 ALA B O 1
ATOM 4040 N N . TYR B 1 240 ? -8.047 -22.109 4.602 1 97.75 240 TYR B N 1
ATOM 4041 C CA . TYR B 1 240 ? -7.539 -21.812 3.268 1 97.75 240 TYR B CA 1
ATOM 4042 C C . TYR B 1 240 ? -7.695 -23.016 2.34 1 97.75 240 TYR B C 1
ATOM 4044 O O . TYR B 1 240 ? -8.023 -22.859 1.162 1 97.75 240 TYR B O 1
ATOM 4052 N N . LYS B 1 241 ? -7.391 -24.203 2.891 1 98.19 241 LYS B N 1
ATOM 4053 C CA . LYS B 1 241 ? -7.551 -25.422 2.111 1 98.19 241 LYS B CA 1
ATOM 4054 C C . LYS B 1 241 ? -8.992 -25.594 1.64 1 98.19 241 LYS B C 1
ATOM 4056 O O . LYS B 1 241 ? -9.234 -25.891 0.469 1 98.19 241 LYS B O 1
ATOM 4061 N N . GLU B 1 242 ? -9.891 -25.375 2.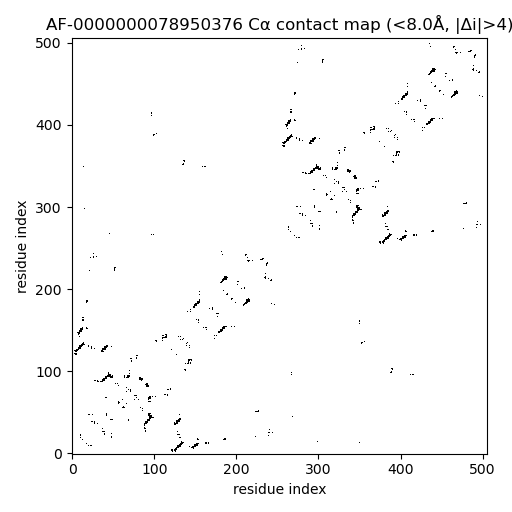529 1 97.75 242 GLU B N 1
ATOM 4062 C CA . GLU B 1 242 ? -11.305 -25.484 2.199 1 97.75 242 GLU B CA 1
ATOM 4063 C C . GLU B 1 242 ? -11.711 -24.453 1.155 1 97.75 242 GLU B C 1
ATOM 4065 O O . GLU B 1 242 ? -12.461 -24.766 0.222 1 97.75 242 GLU B O 1
ATOM 4070 N N . ILE B 1 243 ? -11.266 -23.266 1.288 1 97.56 243 ILE B N 1
ATOM 4071 C CA . ILE B 1 243 ? -11.562 -22.172 0.356 1 97.56 243 ILE B CA 1
ATOM 4072 C C . ILE B 1 243 ? -11.031 -22.531 -1.031 1 97.56 243 ILE B C 1
ATOM 4074 O O . ILE B 1 243 ? -11.734 -22.375 -2.031 1 97.56 243 ILE B O 1
ATOM 4078 N N . LEU B 1 244 ? -9.812 -23.016 -1.057 1 98.25 244 LEU B N 1
ATOM 4079 C CA . LEU B 1 244 ? -9.203 -23.406 -2.326 1 98.25 244 LEU B CA 1
ATOM 4080 C C . LEU B 1 244 ? -9.977 -24.547 -2.973 1 98.25 244 LEU B C 1
ATOM 4082 O O . LEU B 1 244 ? -10.211 -24.531 -4.184 1 98.25 244 LEU B O 1
ATOM 4086 N N . GLU B 1 245 ? -10.352 -25.5 -2.184 1 97.56 245 GLU B N 1
ATOM 4087 C CA . GLU B 1 245 ? -11.125 -26.609 -2.701 1 97.56 245 GLU B CA 1
ATOM 4088 C C . GLU B 1 245 ? -12.469 -26.156 -3.252 1 97.56 245 GLU B C 1
ATOM 4090 O O . GLU B 1 245 ? -12.914 -26.625 -4.301 1 97.56 245 GLU B O 1
ATOM 4095 N N . ASN B 1 246 ? -13.133 -25.25 -2.533 1 96.25 246 ASN B N 1
ATOM 4096 C CA . ASN B 1 246 ? -14.375 -24.656 -3.018 1 96.25 246 ASN B CA 1
ATOM 4097 C C . ASN B 1 246 ? -14.172 -23.969 -4.359 1 96.25 246 ASN B C 1
ATOM 4099 O O . ASN B 1 246 ? -14.992 -24.109 -5.27 1 96.25 246 ASN B O 1
ATOM 4103 N N . PHE B 1 247 ? -13.141 -23.281 -4.516 1 97.81 247 PHE B N 1
ATOM 4104 C CA . PHE B 1 247 ? -12.805 -22.578 -5.746 1 97.81 247 PHE B CA 1
ATOM 4105 C C . PHE B 1 247 ? -12.586 -23.562 -6.891 1 97.81 247 PHE B C 1
ATOM 4107 O O . PHE B 1 247 ? -13.172 -23.422 -7.965 1 97.81 247 PHE B O 1
ATOM 4114 N N . LEU B 1 248 ? -11.734 -24.594 -6.629 1 97.19 248 LEU B N 1
ATOM 4115 C CA . LEU B 1 248 ? -11.398 -25.562 -7.656 1 97.19 248 LEU B CA 1
ATOM 4116 C C . LEU B 1 248 ? -12.641 -26.312 -8.125 1 97.19 248 LEU B C 1
ATOM 4118 O O . LEU B 1 248 ? -12.773 -26.641 -9.312 1 97.19 248 LEU B O 1
ATOM 4122 N N . SER B 1 249 ? -13.523 -26.547 -7.215 1 95.25 249 SER B N 1
ATOM 4123 C CA . SER B 1 249 ? -14.75 -27.266 -7.559 1 95.25 249 SER B CA 1
ATOM 4124 C C . SER B 1 249 ? -15.633 -26.422 -8.492 1 95.25 249 SER B C 1
ATOM 4126 O O . SER B 1 249 ? -16.375 -26.984 -9.305 1 95.25 249 SER B O 1
ATOM 4128 N N . ARG B 1 250 ? -15.469 -25.188 -8.438 1 93.31 250 ARG B N 1
ATOM 4129 C CA . ARG B 1 250 ? -16.328 -24.281 -9.195 1 93.31 250 ARG B CA 1
ATOM 4130 C C . ARG B 1 250 ? -15.75 -24.016 -10.578 1 93.31 250 ARG B C 1
ATOM 4132 O O . ARG B 1 250 ? -16.469 -23.609 -11.492 1 93.31 250 ARG B O 1
ATOM 4139 N N . ILE B 1 251 ? -14.492 -24.156 -10.727 1 90.94 251 ILE B N 1
ATOM 4140 C CA . ILE B 1 251 ? -13.906 -23.844 -12.023 1 90.94 251 ILE B CA 1
ATOM 4141 C C . ILE B 1 251 ? -13.789 -25.125 -12.859 1 90.94 251 ILE B C 1
ATOM 4143 O O . ILE B 1 251 ? -13.539 -25.062 -14.062 1 90.94 251 ILE B O 1
ATOM 4147 N N . ASP B 1 252 ? -13.805 -26.312 -12.359 1 82.31 252 ASP B N 1
ATOM 4148 C CA . ASP B 1 252 ? -13.82 -27.578 -13.078 1 82.31 252 ASP B CA 1
ATOM 4149 C C . ASP B 1 252 ? -15.188 -27.844 -13.711 1 82.31 252 ASP B C 1
ATOM 4151 O O . ASP B 1 252 ? -15.289 -28.594 -14.68 1 82.31 252 ASP B O 1
ATOM 4155 N N . ASN B 1 253 ? -16.234 -27.125 -13.328 1 62.12 253 ASN B N 1
ATOM 4156 C CA . ASN B 1 253 ? -17.562 -27.312 -13.906 1 62.12 253 ASN B CA 1
ATOM 4157 C C . ASN B 1 253 ? -17.828 -26.312 -15.023 1 62.12 253 ASN B C 1
ATOM 4159 O O . ASN B 1 253 ? -17.391 -25.156 -14.953 1 62.12 253 ASN B O 1
#

Organism: Borrelia turicatae (strain 91E135) (NCBI:txid314724)

Nearest PDB structures (foldseek):
  5tvk-assembly1_B  TM=9.625E-01  e=3.551E-27  Borreliella burgdorferi B31
  5tvk-assembly1_A  TM=9.612E-01  e=4.077E-26  Borreliella burgdorferi B31
  3k9g-assembly1_A-2  TM=9.724E-01  e=2.074E-24  Borreliella burgdorferi B31
  3k9h-assembly1_B  TM=9.568E-01  e=3.339E-24  Borreliella burgdorferi B31
  2oze-assembly1_A-2  TM=8.383E-01  e=1.358E-15  Streptococcus pyogenes

Foldseek 3Di:
DPLDFAAEEEEAWLDPPFCLLVLLVLLLVLCVVVVFQEEEEELELVFLVCVLCVVVCVVVVHDLVQQAVQCQLVVNDQVVSNWDDPDPRYIYGTHHNCSVCLQVDDDVVSLQSLVVRCVVCRSVGNYYYYRHYSDDGSSVSNSLVNHQEYEYRADLDPCRVVGVVVVCVVCVVVVNNVRHYAYEGEAQAVVDPSSVVVVVVCCVVQPLRYLYYAHHDPVSVVCSVVSHDDDCPDRRSVRSVSSSVSVVVVVVD/DPLDFAAEEEEAWLDPPFCLLVLLVLLLVLCVVVVFQEEEEELELVFLVCVLCVVVCVVVVHDLVQQAVQCQLVVNDQVVSNWDDPDPRYIYGTHHNCSVCLQVDDDPVSLQSLVVRCVVCSSVGNYYYYRHYSDDGSSVSNSLVNHQEYEYRADLDPCRVVGVVVVCVVCVVVVNNVRHYAYEGEAQAVVDPSSVVVVVVCCVVQPLRYLYYAHHDPVSVVCSVVSHDDDCPDRRSVRSVSSSVSVVVVVVD

pLDDT: mean 92.45, std 10.1, range [36.81, 98.94]

Solvent-accessible surface area (backbone atoms only — not comparable to full-atom values): 26626 Å² total; per-residue (Å²): 124,87,74,52,76,41,51,29,37,30,31,44,37,52,53,71,91,25,44,44,54,59,48,46,52,49,52,48,51,53,43,22,75,71,65,35,33,26,35,39,36,32,64,16,36,74,21,63,58,35,60,45,43,40,67,62,42,48,74,68,73,52,57,49,92,73,36,17,48,49,36,32,72,68,70,74,35,58,60,80,75,28,58,39,79,76,53,98,23,29,34,33,31,27,23,34,63,73,38,43,51,56,66,73,51,93,53,88,64,58,45,47,41,54,46,61,54,42,66,78,53,44,64,75,24,53,32,35,39,36,26,47,43,49,55,67,47,44,66,49,39,20,50,64,70,59,38,61,31,39,36,30,42,34,52,82,57,96,52,34,65,62,37,52,50,54,52,52,51,48,28,47,75,69,75,41,68,78,54,50,62,34,32,32,35,41,58,41,50,84,86,39,70,64,42,51,52,49,48,50,48,43,45,68,73,44,42,91,31,44,42,47,62,25,61,53,52,71,65,56,56,48,33,53,72,69,48,51,80,85,56,77,82,39,70,48,46,48,32,52,52,50,26,51,51,50,48,54,59,58,67,77,102,124,85,75,52,75,40,51,28,36,30,30,43,36,52,53,70,92,26,44,44,53,59,47,46,51,50,52,48,50,53,42,22,74,72,66,35,32,26,36,40,36,31,63,16,38,74,22,63,59,32,58,43,45,41,66,61,41,48,74,68,74,51,56,48,92,74,36,17,47,49,36,31,72,70,70,74,35,59,59,80,76,28,59,40,80,76,52,98,24,28,36,32,31,27,22,33,62,73,36,43,51,56,64,74,51,92,54,87,63,58,44,47,41,53,46,61,54,42,68,77,53,44,64,74,24,54,32,36,40,35,26,48,43,49,54,68,47,45,65,49,40,18,51,65,70,58,37,60,33,38,37,30,42,33,50,81,58,96,52,34,64,62,35,50,50,54,52,51,50,49,28,48,75,70,74,42,69,79,55,51,61,34,33,33,36,41,57,42,51,86,85,39,69,63,40,50,52,49,48,51,47,46,46,67,73,43,43,90,32,44,41,48,62,25,61,53,52,73,65,56,55,48,33,52,72,69,48,52,82,86,56,76,82,40,68,50,45,47,32,50,50,49,26,51,51,48,48,53,62,58,68,77,102

Secondary structure (DSSP, 8-state):
---PPPEEEEE--SSTTSSHHHHHHHHHHHHHHTT--EEEEEE-TT-HHHHHTHHHHHHTT--TTTSSHHHHHTTSS-GGGGEEEEETTEEEE---GGGGGGGGS--TTGGGHHHHHHTTTGGG-SEEEEEE-SS-SHHHHHHHHH-SEEEEEEPSSTTHHHHHHHHHHHHHHTT-TTS-EEEEEEEE-TT-HHHHHHHHHHHHHHGGGEEEEEE--HHHHHHHHHTPPPPTTSHHHHHHHHHHHHHHHHH--/---PPPEEEEE--SSTTSSHHHHHHHHHHHHHHTT--EEEEEE-TT-HHHHHTHHHHHHTT--TTTSSHHHHHTTSS-GGGGEEEEETTEEEE---GGGGGGGGS--TTGGGHHHHHHTTTGGG-SEEEEEE-SS-SHHHHHHHHH-SEEEEEEPSSTTHHHHHHHHHHHHHHTT-TTS-EEEEEEEE-TT-HHHHHHHHHHHHHHGGGEEEEEE--HHHHHHHHHTPPPPTTSHHHHHHHHHHHHHHHHH--

InterPro domains:
  IPR025669 AAA domain [PF13614] (7-175)
  IPR027417 P-loop containing nucleoside triphosphate hydrolase [G3DSA:3.40.50.300] (5-251)
  IPR027417 P-loop containing nucleoside triphosphate hydrolase [SSF52540] (5-251)
  IPR050678 DNA Partitioning ATPase [PTHR13696] (3-222)

Sequence (506 aa):
MDKRKPKIITIASIKGGVGKSTTALFFSNILSSKKYKTLLIDLDPQASGTSFYINLIKSQNIDIKKVNIYRVLKKELDIENSVVKINENLDFIASHLTLSQFNEESISLKESLLKIFLSYIQHRYNFIIMDTAPTLGSLLNNSLIVTDYLIIPLPTDQWAIESVDLITNRLRDIFRSELPTFYLVTNLIERQTIDKELKEFIENEYKEKFLGSVPKRDNLRKTIFHRVDFNSNEDYYKAYKEILENFLSRIDNMDKRKPKIITIASIKGGVGKSTTALFFSNILSSKKYKTLLIDLDPQASGTSFYINLIKSQNIDIKKVNIYRVLKKELDIENSVVKINENLDFIASHLTLSQFNEESISLKESLLKIFLSYIQHRYNFIIMDTAPTLGSLLNNSLIVTDYLIIPLPTDQWAIESVDLITNRLRDIFRSELPTFYLVTNLIERQTIDKELKEFIENEYKEKFLGSVPKRDNLRKTIFHRVDFNSNEDYYKAYKEILENFLSRIDN